Protein 8Q7D (pdb70)

Foldseek 3Di:
DDDDFLQDPAAFHADDDPVVLVVDDPVQQVQFPVSLVVVVPPDFAADQVPRHGDDRVLSVVQLVVLVVVLCVLDVAAARKDKDKDQFKQAQVCCVVQHKDADSHAQFNGWDFKAFDDPPHGPDGAGSVQWHHDGLRRIIGGDDPPPDRIDGRRMITITMHHADDADDPQDHDSRHDHPCSSVSSSLSSNLVVLVSRLCNPDPHPDQWDWDDDPHDIDIDGACDDPPDTRSNPVNVVSVVVNVVVSVVVPVVRDDDDDDD/DQPDDDPDDQAPPDQDDDVDLWFDFQADPVSPDRLVLVVLVVCLPPPLLVLVLVVLLVVVLQQPAQLVVPVLSFHKFKFFPDPPDDDDPVRVVVRVQVNVCQQCQFNDRDPVADGNSVVSSVQSSVCQRFQKWKKFWDADPVDNLHTGHIGTDDRSQKGFTADSSRHGDAPPQGIFGADPRDTPGTHHCQTMDIAGDAFDSPNHSVGGHDHLCSVLVVLSVVLVVLVCVQCCCPVPNDPDFWDKDFDDPDDDDPVVVVVVVVVCCVQQDDPVNPPDDDDDDTPDIDIGGDDDPDDDRPCLVVNLVSSLVSCVVQQHAVVSVPGDNPVRDDCVSVCVNNVVSQVSVQVRCVVRPCVSVNDRMGMHGDGGDPCPPVNVVVVVVVCLQVPDWPQVVCVVVVHHDDDVTPFRPDPVRVVVVVVVVVVVVVVVVVVVVVVVVVVVD

Radius of gyration: 50.81 Å; Cα contacts (8 Å, |Δi|>4): 955; chains: 2; bounding box: 80×65×215 Å

Structure (mmCIF, N/CA/C/O backbone):
data_8Q7D
#
_entry.id   8Q7D
#
_cell.length_a   1.00
_cell.length_b   1.00
_cell.length_c   1.00
_cell.angle_alpha   90.00
_cell.angle_beta   90.00
_cell.angle_gamma   90.00
#
_symmetry.space_group_name_H-M   'P 1'
#
loop_
_entity.id
_entity.type
_entity.pdbx_description
1 polymer 'Putative neck protein'
2 polymer 'Portal protein'
3 polymer 'DNA forward strand (120-MER)'
4 polymer 'DNA reverse strand (120-MER)'
5 non-polymer 'ZINC ION'
#
loop_
_atom_site.group_PDB
_atom_site.id
_atom_site.type_symbol
_atom_site.label_atom_id
_atom_site.label_alt_id
_atom_site.label_comp_id
_atom_site.label_asym_id
_atom_site.label_entity_id
_atom_site.label_seq_id
_atom_site.pdbx_PDB_ins_code
_atom_site.Cartn_x
_atom_site.Cartn_y
_atom_site.Cartn_z
_atom_site.occupancy
_atom_site.B_iso_or_equiv
_atom_site.auth_seq_id
_atom_site.auth_comp_id
_atom_site.auth_asym_id
_atom_site.auth_atom_id
_atom_site.pdbx_PDB_model_num
ATOM 1 N N . LEU A 1 17 ? 239.835 144.527 228.732 1.00 44.67 17 LEU d N 1
ATOM 2 C CA . LEU A 1 17 ? 239.306 144.811 230.096 1.00 44.67 17 LEU d CA 1
ATOM 3 C C . LEU A 1 17 ? 238.519 143.617 230.625 1.00 44.67 17 LEU d C 1
ATOM 4 O O . LEU A 1 17 ? 237.837 142.9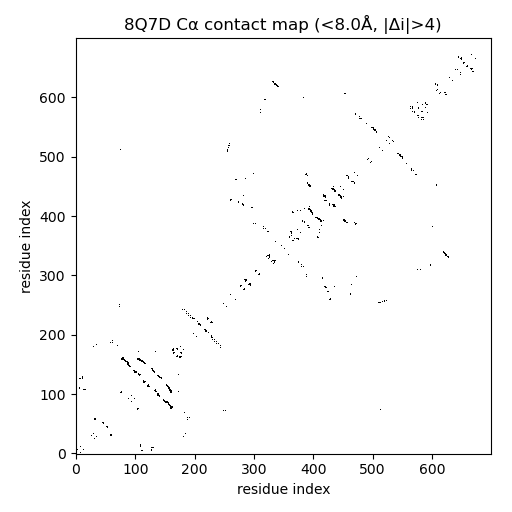29 229.866 1.00 44.67 17 LEU d O 1
ATOM 9 N N . ASN A 1 18 ? 238.621 143.378 231.931 1.00 50.28 18 ASN d N 1
ATOM 10 C CA . ASN A 1 18 ? 237.854 142.343 232.608 1.00 50.28 18 ASN d CA 1
ATOM 11 C C . ASN A 1 18 ? 237.180 142.940 233.833 1.00 50.28 18 ASN d C 1
ATOM 12 O O . ASN A 1 18 ? 237.793 143.713 234.576 1.00 50.28 18 ASN d O 1
ATOM 17 N N . TYR A 1 19 ? 235.917 142.578 234.037 1.00 41.61 19 TYR d N 1
ATOM 18 C CA . TYR A 1 19 ? 235.102 143.197 235.072 1.00 41.61 19 TYR d CA 1
ATOM 19 C C . TYR A 1 19 ? 233.895 142.312 235.341 1.00 41.61 19 TYR d C 1
ATOM 20 O O . TYR A 1 19 ? 233.543 141.449 234.532 1.00 41.61 19 TYR d O 1
ATOM 29 N N . GLU A 1 20 ? 233.265 142.538 236.491 1.00 40.89 20 GLU d N 1
ATOM 30 C CA . GLU A 1 20 ? 231.948 141.969 236.747 1.00 40.89 20 GLU d CA 1
ATOM 31 C C . GLU A 1 20 ? 230.951 142.583 235.772 1.00 40.89 20 GLU d C 1
ATOM 32 O O . GLU A 1 20 ? 230.812 143.810 235.716 1.00 40.89 20 GLU d O 1
ATOM 38 N N . TYR A 1 21 ? 230.251 141.726 235.018 1.00 37.51 21 TYR d N 1
ATOM 39 C CA . TYR A 1 21 ? 229.743 142.054 233.688 1.00 37.51 21 TYR d CA 1
ATOM 40 C C . TYR A 1 21 ? 229.150 143.454 233.557 1.00 37.51 21 TYR d C 1
ATOM 41 O O . TYR A 1 21 ? 229.652 144.247 232.751 1.00 37.51 21 TYR d O 1
ATOM 50 N N . PRO A 1 22 ? 228.100 143.815 234.304 1.00 33.47 22 PRO d N 1
ATOM 51 C CA . PRO A 1 22 ? 227.482 145.127 234.061 1.00 33.47 22 PRO d CA 1
ATOM 52 C C . PRO A 1 22 ? 228.398 146.286 234.393 1.00 33.47 22 PRO d C 1
ATOM 53 O O . PRO A 1 22 ? 228.181 147.392 233.883 1.00 33.47 22 PRO d O 1
ATOM 57 N N . TYR A 1 23 ? 229.412 146.068 235.223 1.00 32.28 23 TYR d N 1
ATOM 58 C CA . TYR A 1 23 ? 230.147 147.156 235.863 1.00 32.28 23 TYR d CA 1
ATOM 59 C C . TYR A 1 23 ? 231.424 147.473 235.088 1.00 32.28 23 TYR d C 1
ATOM 60 O O . TYR A 1 23 ? 232.536 147.388 235.608 1.00 32.28 23 TYR d O 1
ATOM 69 N N . HIS A 1 24 ? 231.251 147.824 233.820 1.00 33.41 24 HIS d N 1
ATOM 70 C CA . HIS A 1 24 ? 232.390 148.195 232.994 1.00 33.41 24 HIS d CA 1
ATOM 71 C C . HIS A 1 24 ? 233.120 149.374 233.642 1.00 33.41 24 HIS d C 1
ATOM 72 O O . HIS A 1 24 ? 232.485 150.392 233.951 1.00 33.41 24 HIS d O 1
ATOM 79 N N . PRO A 1 25 ? 234.438 149.285 233.862 1.00 34.07 25 PRO d N 1
ATOM 80 C CA . PRO A 1 25 ? 235.091 150.224 234.793 1.00 34.07 25 PRO d CA 1
ATOM 81 C C . PRO A 1 25 ? 235.155 151.666 234.313 1.00 34.07 25 PRO d C 1
ATOM 82 O O . PRO A 1 25 ? 235.420 152.551 235.136 1.00 34.07 25 PRO d O 1
ATOM 86 N N . SER A 1 26 ? 234.931 151.940 233.029 1.00 30.43 26 SER d N 1
ATOM 87 C CA . SER A 1 26 ? 234.813 153.314 232.550 1.00 30.43 26 SER d CA 1
ATOM 88 C C . SER A 1 26 ? 233.382 153.840 232.606 1.00 30.43 26 SER d C 1
ATOM 89 O O . SER A 1 26 ? 233.137 154.917 233.157 1.00 30.43 26 SER d O 1
ATOM 92 N N . GLY A 1 27 ? 232.434 153.098 232.043 1.00 26.31 27 GLY d N 1
ATOM 93 C CA . GLY A 1 27 ? 231.096 153.612 231.831 1.00 26.31 27 GLY d CA 1
ATOM 94 C C . GLY A 1 27 ? 230.126 153.363 232.968 1.00 26.31 27 GLY d C 1
ATOM 95 O O . GLY A 1 27 ? 229.167 154.121 233.136 1.00 26.31 27 GLY d O 1
ATOM 96 N N . ASN A 1 28 ? 230.353 152.313 233.754 1.00 28.32 28 ASN d N 1
ATOM 97 C CA . ASN A 1 28 ? 229.415 151.944 234.807 1.00 28.32 28 ASN d CA 1
ATOM 98 C C . ASN A 1 28 ? 230.144 151.299 235.982 1.00 28.32 28 ASN d C 1
ATOM 99 O O . ASN A 1 28 ? 229.788 150.190 236.392 1.00 28.32 28 ASN d O 1
ATOM 104 N N . PRO A 1 29 ? 231.160 151.950 236.549 1.00 27.86 29 PRO d N 1
ATOM 105 C CA . PRO A 1 29 ? 231.887 151.340 237.671 1.00 27.86 29 PRO d CA 1
ATOM 106 C C . PRO A 1 29 ? 230.968 150.971 238.827 1.00 27.86 29 PRO d C 1
ATOM 107 O O . PRO A 1 29 ? 230.002 151.673 239.132 1.00 27.86 29 PRO d O 1
ATOM 111 N N . LYS A 1 30 ? 231.280 149.843 239.462 1.00 30.95 30 LYS d N 1
ATOM 112 C CA . LYS A 1 30 ? 230.539 149.387 240.630 1.00 30.95 30 LYS d CA 1
ATOM 113 C C . LYS A 1 30 ? 230.857 150.252 241.841 1.00 30.95 30 LYS d C 1
ATOM 114 O O . LYS A 1 30 ? 232.025 150.419 242.204 1.00 30.95 30 LYS d O 1
ATOM 120 N N . HIS A 1 31 ? 229.815 150.803 242.471 1.00 26.17 31 HIS d N 1
ATOM 121 C CA . HIS A 1 31 ? 229.977 151.573 243.695 1.00 26.17 31 HIS d CA 1
ATOM 122 C C . HIS A 1 31 ? 229.405 150.898 244.934 1.00 26.17 31 HIS d C 1
ATOM 123 O O . HIS A 1 31 ? 229.854 151.208 246.041 1.00 26.17 31 HIS d O 1
ATOM 130 N N . ILE A 1 32 ? 228.439 149.990 244.786 1.00 29.56 32 ILE d N 1
ATOM 131 C CA . ILE A 1 32 ? 227.890 149.256 245.921 1.00 29.56 32 ILE d CA 1
ATOM 132 C C . ILE A 1 32 ? 227.525 147.849 245.473 1.00 29.56 32 ILE d C 1
ATOM 133 O O . ILE A 1 32 ? 227.181 147.619 244.311 1.00 29.56 32 ILE d O 1
ATOM 138 N N . ASP A 1 33 ? 227.599 146.902 246.407 1.00 33.35 33 ASP d N 1
ATOM 139 C CA . ASP A 1 33 ? 227.047 145.574 246.182 1.00 33.35 33 ASP d CA 1
ATOM 140 C C . ASP A 1 33 ? 225.561 145.562 246.519 1.00 33.35 33 ASP d C 1
ATOM 141 O O . ASP A 1 33 ? 225.124 146.181 247.492 1.00 33.35 33 ASP d O 1
ATOM 146 N N . VAL A 1 34 ? 224.786 144.840 245.712 1.00 33.84 34 VAL d N 1
ATOM 147 C CA . VAL A 1 34 ? 223.341 144.720 245.898 1.00 33.84 34 VAL d CA 1
ATOM 148 C C . VAL A 1 34 ? 222.956 143.965 247.170 1.00 33.84 34 VAL d C 1
ATOM 149 O O . VAL A 1 34 ? 221.767 143.853 247.487 1.00 33.84 34 VAL d O 1
ATOM 153 N N . SER A 1 35 ? 223.937 143.437 247.906 1.00 35.81 35 SER d N 1
ATOM 154 C CA . SER A 1 35 ? 223.697 143.001 249.280 1.00 35.81 35 SER d CA 1
ATOM 155 C C . SER A 1 35 ? 223.896 144.099 250.318 1.00 35.81 35 SER d C 1
ATOM 156 O O . SER A 1 35 ? 223.243 144.070 251.367 1.00 35.81 35 SER d O 1
ATOM 159 N N . GLU A 1 36 ? 224.779 145.062 250.056 1.00 35.04 36 GLU d N 1
ATOM 160 C CA . GLU A 1 36 ? 225.040 146.120 251.027 1.00 35.04 36 GLU d CA 1
ATOM 161 C C . GLU A 1 36 ? 223.870 147.089 251.153 1.00 35.04 36 GLU d C 1
ATOM 162 O O . GLU A 1 36 ? 223.695 147.715 252.208 1.00 35.04 36 GLU d O 1
ATOM 168 N N . ILE A 1 37 ? 223.079 147.248 250.089 1.00 32.71 37 ILE d N 1
ATOM 169 C CA . ILE A 1 37 ? 221.920 148.131 250.147 1.00 32.71 37 ILE d CA 1
ATOM 170 C C . ILE A 1 37 ? 220.902 147.676 251.183 1.00 32.71 37 ILE d C 1
ATOM 171 O O . ILE A 1 37 ? 220.092 148.487 251.645 1.00 32.71 37 ILE d O 1
ATOM 176 N N . ASP A 1 38 ? 220.916 146.396 251.565 1.00 37.08 38 ASP d N 1
ATOM 177 C CA . ASP A 1 38 ? 220.096 145.958 252.688 1.00 37.08 38 ASP d CA 1
ATOM 178 C C . ASP A 1 38 ? 220.782 146.221 254.023 1.00 37.08 38 ASP d C 1
ATOM 179 O O . ASP A 1 38 ? 220.105 146.408 255.039 1.00 37.08 38 ASP d O 1
ATOM 184 N N . ASN A 1 39 ? 222.116 146.239 254.033 1.00 35.44 39 ASN d N 1
ATOM 185 C CA . ASN A 1 39 ? 222.881 146.352 255.268 1.00 35.44 39 ASN d CA 1
ATOM 186 C C . ASN A 1 39 ? 223.049 147.791 255.738 1.00 35.44 39 ASN d C 1
ATOM 187 O O . ASN A 1 39 ? 223.322 148.010 256.923 1.00 35.44 39 ASN d O 1
ATOM 192 N N . LEU A 1 40 ? 222.899 148.768 254.848 1.00 31.05 40 LEU d N 1
ATOM 193 C CA . LEU A 1 40 ? 223.026 150.165 255.248 1.00 31.05 40 LEU d CA 1
ATOM 194 C C . LEU A 1 40 ? 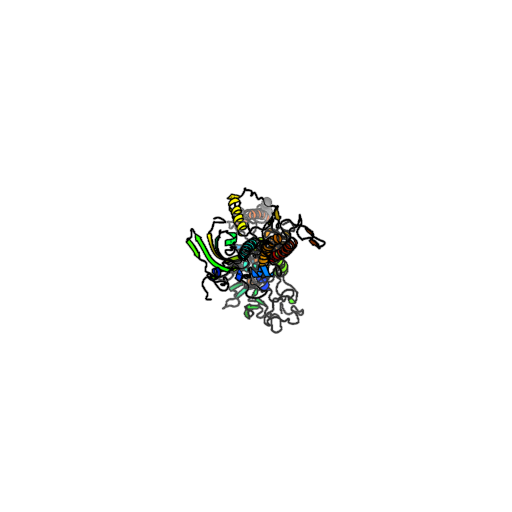221.832 150.634 256.074 1.00 31.05 40 LEU d C 1
ATOM 195 O O . LEU A 1 40 ? 220.687 150.245 255.825 1.00 31.05 40 LEU d O 1
ATOM 200 N N . THR A 1 41 ? 222.114 151.487 257.062 1.00 29.03 41 THR d N 1
ATOM 201 C CA . THR A 1 41 ? 221.121 151.970 258.013 1.00 29.03 41 THR d CA 1
ATOM 202 C C . THR A 1 41 ? 221.317 153.465 258.230 1.00 29.03 41 THR d C 1
ATOM 203 O O . THR A 1 41 ? 222.363 154.029 257.903 1.00 29.03 41 THR d O 1
ATOM 207 N N . LEU A 1 42 ? 220.281 154.105 258.781 1.00 26.86 42 LEU d N 1
ATOM 208 C CA . LEU A 1 42 ? 220.333 155.540 259.058 1.00 26.86 42 LEU d CA 1
ATOM 209 C C . LEU A 1 42 ? 221.531 155.926 259.919 1.00 26.86 42 LEU d C 1
ATOM 210 O O . LEU A 1 42 ? 222.158 156.967 259.691 1.00 26.86 42 LEU d O 1
ATOM 215 N N . ALA A 1 43 ? 221.864 155.105 260.916 1.00 27.80 43 ALA d N 1
ATOM 216 C CA . ALA A 1 43 ? 222.989 155.422 261.792 1.00 27.80 43 ALA d CA 1
ATOM 217 C C . ALA A 1 43 ? 224.315 155.447 261.042 1.00 27.80 43 ALA d C 1
ATOM 218 O O . ALA A 1 43 ? 225.252 156.131 261.466 1.00 27.80 43 ALA d O 1
ATOM 220 N N . ASP A 1 44 ? 224.415 154.720 259.930 1.00 28.67 44 ASP d N 1
ATOM 221 C CA . ASP A 1 44 ? 225.615 154.783 259.103 1.00 28.67 44 ASP d CA 1
ATOM 222 C C . ASP A 1 44 ? 225.795 156.139 258.434 1.00 28.67 44 ASP d C 1
ATOM 223 O O . ASP A 1 44 ? 226.925 156.499 258.092 1.00 28.67 44 ASP d O 1
ATOM 228 N N . TYR A 1 45 ? 224.716 156.894 258.240 1.00 25.98 45 TYR d N 1
ATOM 229 C CA . TYR A 1 45 ? 224.790 158.271 257.770 1.00 25.98 45 TYR d CA 1
ATOM 230 C C . TYR A 1 45 ? 224.877 159.296 258.896 1.00 25.98 45 TYR d C 1
ATOM 231 O O . TYR A 1 45 ? 224.812 160.499 258.623 1.00 25.98 45 TYR d O 1
ATOM 240 N N . GLY A 1 46 ? 225.015 158.860 260.147 1.00 27.56 46 GLY d N 1
ATOM 241 C CA . GLY A 1 46 ? 225.084 159.778 261.266 1.00 27.56 46 GLY d CA 1
ATOM 242 C C . GLY A 1 46 ? 223.757 160.283 261.786 1.00 27.56 46 GLY d C 1
ATOM 243 O O . GLY A 1 46 ? 223.750 161.089 262.724 1.00 27.56 46 GLY d O 1
ATOM 244 N N . TRP A 1 47 ? 222.639 159.844 261.217 1.00 25.32 47 TRP d N 1
ATOM 245 C CA . TRP A 1 47 ? 221.316 160.219 261.711 1.00 25.32 47 TRP d CA 1
ATOM 246 C C . TRP A 1 47 ? 220.953 159.315 262.880 1.00 25.32 47 TRP d C 1
ATOM 247 O O . TRP A 1 47 ? 220.467 158.198 262.694 1.00 25.32 47 TRP d O 1
ATOM 258 N N . SER A 1 48 ? 221.186 159.808 264.092 1.00 30.08 48 SER d N 1
ATOM 259 C CA . SER A 1 48 ? 221.016 159.047 265.318 1.00 30.08 48 SER d CA 1
ATOM 260 C C . SER A 1 48 ? 220.440 159.960 266.391 1.00 30.08 48 SER d C 1
ATOM 261 O O . SER A 1 48 ? 220.667 161.176 266.355 1.00 30.08 48 SER d O 1
ATOM 264 N N . PRO A 1 49 ? 219.677 159.411 267.346 1.00 30.98 49 PRO d N 1
ATOM 265 C CA . PRO A 1 49 ? 219.232 160.231 268.490 1.00 30.98 49 PRO d CA 1
ATOM 266 C C . PRO A 1 49 ? 220.341 161.009 269.181 1.00 30.98 49 PRO d C 1
ATOM 267 O O . PRO A 1 49 ? 220.132 162.166 269.561 1.00 30.98 49 PRO d O 1
ATOM 271 N N . ASP A 1 50 ? 221.506 160.392 269.382 1.00 31.81 50 ASP d N 1
ATOM 272 C CA . ASP A 1 50 ? 222.638 161.098 269.976 1.00 31.81 50 ASP d CA 1
ATOM 273 C C . ASP A 1 50 ? 223.037 162.328 269.166 1.00 31.81 50 ASP d C 1
ATOM 274 O O . ASP A 1 50 ? 223.379 163.368 269.736 1.00 31.81 50 ASP d O 1
ATOM 279 N N . ALA A 1 51 ? 223.002 162.229 267.838 1.00 30.19 51 ALA d N 1
ATOM 280 C CA . ALA A 1 51 ? 223.298 163.382 266.991 1.00 30.19 51 ALA d CA 1
ATOM 281 C C . ALA A 1 51 ? 222.311 164.530 267.193 1.00 30.19 51 ALA d C 1
ATOM 282 O O . ALA A 1 51 ? 222.716 165.696 267.252 1.00 30.19 51 ALA d O 1
ATOM 284 N N . VAL A 1 52 ? 221.016 164.230 267.295 1.00 30.88 52 VAL d N 1
ATOM 285 C CA . VAL A 1 52 ? 220.036 165.268 267.623 1.00 30.88 52 VAL d CA 1
ATOM 286 C C . VAL A 1 52 ? 220.303 165.855 269.006 1.00 30.88 52 VAL d C 1
ATOM 287 O O . VAL A 1 52 ? 220.417 167.076 269.168 1.00 30.88 52 VAL d O 1
ATOM 291 N N . LYS A 1 53 ? 220.389 164.997 270.025 1.00 32.20 53 LYS d N 1
ATOM 292 C CA . LYS A 1 53 ? 220.661 165.454 271.387 1.00 32.20 53 LYS d CA 1
ATOM 293 C C . LYS A 1 53 ? 221.895 166.348 271.471 1.00 32.20 53 LYS d C 1
ATOM 294 O O . LYS A 1 53 ? 221.914 167.316 272.240 1.00 32.20 53 LYS d O 1
ATOM 300 N N . ALA A 1 54 ? 222.938 166.038 270.699 1.00 30.91 54 ALA d N 1
ATOM 301 C CA . ALA A 1 54 ? 224.124 166.890 270.678 1.00 30.91 54 ALA d CA 1
ATOM 302 C C . ALA A 1 54 ? 223.775 168.333 270.328 1.00 30.91 54 ALA d C 1
ATOM 303 O O . ALA A 1 54 ? 224.320 169.268 270.923 1.00 30.91 54 ALA d O 1
ATOM 305 N N . TYR A 1 55 ? 222.870 168.539 269.370 1.00 30.26 55 TYR d N 1
ATOM 306 C CA . TYR A 1 55 ? 222.460 169.897 269.030 1.00 30.26 55 TYR d CA 1
ATOM 307 C C . TYR A 1 55 ? 221.549 170.527 270.078 1.00 30.26 55 TYR d C 1
ATOM 308 O O . TYR A 1 55 ? 221.313 171.738 270.010 1.00 30.26 55 TYR d O 1
ATOM 317 N N . MET A 1 56 ? 221.039 169.752 271.032 1.00 34.25 56 MET d N 1
ATOM 318 C CA . MET A 1 56 ? 220.348 170.274 272.208 1.00 34.25 56 MET d CA 1
ATOM 319 C C . MET A 1 56 ? 221.146 170.011 273.482 1.00 34.25 56 MET d C 1
ATOM 320 O O . MET A 1 56 ? 220.587 169.654 274.520 1.00 34.25 56 MET d O 1
ATOM 325 N N . PHE A 1 57 ? 222.467 170.170 273.403 1.00 37.62 57 PHE d N 1
ATOM 326 C CA . PHE A 1 57 ? 223.320 170.068 274.580 1.00 37.62 57 PHE d CA 1
ATOM 327 C C . PHE A 1 57 ? 222.804 170.959 275.703 1.00 37.62 57 PHE d C 1
ATOM 328 O O . PHE A 1 57 ? 222.435 172.115 275.483 1.00 37.62 57 PHE d O 1
ATOM 336 N N . GLY A 1 58 ? 222.781 170.406 276.914 1.00 40.73 58 GLY d N 1
ATOM 337 C CA . GLY A 1 58 ? 222.299 171.116 278.080 1.00 40.73 58 GLY d CA 1
ATOM 338 C C . GLY A 1 58 ? 220.795 171.186 278.220 1.00 40.73 58 GLY d C 1
ATOM 339 O O . GLY A 1 58 ? 220.309 171.846 279.147 1.00 40.73 58 GLY d O 1
ATOM 340 N N . ILE A 1 59 ? 220.043 170.533 277.337 1.00 38.18 59 ILE d N 1
ATOM 341 C CA . ILE A 1 59 ? 218.599 170.390 277.464 1.00 38.18 59 ILE d CA 1
ATOM 342 C C . ILE A 1 59 ? 218.291 168.913 277.659 1.00 38.18 59 ILE d C 1
ATOM 343 O O . ILE A 1 59 ? 218.992 168.040 277.136 1.00 38.18 59 ILE d O 1
ATOM 348 N N . VAL A 1 60 ? 217.239 168.633 278.425 1.00 41.23 60 VAL d N 1
ATOM 349 C CA . VAL A 1 60 ? 216.657 167.298 278.493 1.00 41.23 60 VAL d CA 1
ATOM 350 C C . VAL A 1 60 ? 215.141 167.412 278.412 1.00 41.23 60 VAL d C 1
ATOM 351 O O . VAL A 1 60 ? 214.537 168.298 279.027 1.00 41.23 60 VAL d O 1
ATOM 355 N N . VAL A 1 61 ? 214.532 166.510 277.647 1.00 39.84 61 VAL d N 1
ATOM 356 C CA . VAL A 1 61 ? 213.095 166.502 277.397 1.00 39.84 61 VAL d CA 1
ATOM 357 C C . VAL A 1 61 ? 212.478 165.388 278.231 1.00 39.84 61 VAL d C 1
ATOM 358 O O . VAL A 1 61 ? 212.840 164.215 278.076 1.00 39.84 61 VAL d O 1
ATOM 362 N N . GLN A 1 62 ? 211.547 165.745 279.113 1.00 43.96 62 GLN d N 1
ATOM 363 C CA . GLN A 1 62 ? 211.009 164.795 280.074 1.00 43.96 62 GLN d CA 1
ATOM 364 C C . GLN A 1 62 ? 209.576 165.176 280.413 1.00 43.96 62 GLN d C 1
ATOM 365 O O . GLN A 1 62 ? 209.202 166.351 280.379 1.00 43.96 62 GLN d O 1
ATOM 371 N N . ASN A 1 63 ? 208.785 164.165 280.741 1.00 46.27 63 ASN d N 1
ATOM 372 C CA . ASN A 1 63 ? 207.371 164.357 281.040 1.00 46.27 63 ASN d CA 1
ATOM 373 C C . ASN A 1 63 ? 207.226 165.131 282.346 1.00 46.27 63 ASN d C 1
ATOM 374 O O . ASN A 1 63 ? 207.733 164.670 283.378 1.00 46.27 63 ASN d O 1
ATOM 379 N N . PRO A 1 64 ? 206.567 166.297 282.364 1.00 45.87 64 PRO d N 1
ATOM 380 C CA . PRO A 1 64 ? 206.636 167.134 283.571 1.00 45.87 64 PRO d CA 1
ATOM 381 C C . PRO A 1 64 ? 206.049 166.476 284.806 1.00 45.87 64 PRO d C 1
ATOM 382 O O . PRO A 1 64 ? 206.549 166.715 285.912 1.00 45.87 64 PRO d O 1
ATOM 386 N N . ASP A 1 65 ? 205.005 165.659 284.661 1.00 49.25 65 ASP d N 1
ATOM 387 C CA . ASP A 1 65 ? 204.445 164.967 285.815 1.00 49.25 65 ASP d CA 1
ATOM 388 C C . ASP A 1 65 ? 205.125 163.628 286.074 1.00 49.25 65 ASP d C 1
ATOM 389 O O . ASP A 1 65 ? 205.314 163.249 287.235 1.00 49.25 65 ASP d O 1
ATOM 394 N N . THR A 1 66 ? 205.500 162.903 285.020 1.00 49.48 66 THR d N 1
ATOM 395 C CA . THR A 1 66 ? 206.009 161.547 285.179 1.00 49.48 66 THR d CA 1
ATOM 396 C C . THR A 1 66 ? 207.524 161.496 285.329 1.00 49.48 66 THR d C 1
ATOM 397 O O . THR A 1 66 ? 208.046 160.509 285.859 1.00 49.48 66 THR d O 1
ATOM 401 N N . GLY A 1 67 ? 208.238 162.533 284.885 1.00 48.35 67 GLY d N 1
ATOM 402 C CA . GLY A 1 67 ? 209.680 162.589 285.002 1.00 48.35 67 GLY d CA 1
ATOM 403 C C . GLY A 1 67 ? 210.454 161.748 284.008 1.00 48.35 67 GLY d C 1
ATOM 404 O O . GLY A 1 67 ? 211.662 161.963 283.851 1.00 48.35 67 GLY d O 1
ATOM 405 N N . GLN A 1 68 ? 209.810 160.803 283.330 1.00 48.29 68 GLN d N 1
ATOM 406 C CA . GLN A 1 68 ? 210.523 159.947 282.391 1.00 48.29 68 GLN d CA 1
ATOM 407 C C . GLN A 1 68 ? 210.971 160.741 281.161 1.00 48.29 68 GLN d C 1
ATOM 408 O O . GLN A 1 68 ? 210.206 161.555 280.636 1.00 48.29 68 GLN d O 1
ATOM 414 N N . PRO A 1 69 ? 212.198 160.531 280.680 1.00 43.93 69 PRO d N 1
ATOM 415 C CA . PRO A 1 69 ? 212.635 161.202 279.452 1.00 43.93 69 PRO d CA 1
ATOM 416 C C . PRO A 1 69 ? 211.969 160.626 278.209 1.00 43.93 69 PRO d C 1
ATOM 417 O O . PRO A 1 69 ? 211.532 159.474 278.175 1.00 43.93 69 PRO d O 1
ATOM 421 N N . MET A 1 70 ? 211.899 161.461 277.173 1.00 37.60 70 MET d N 1
ATOM 422 C CA . MET A 1 70 ? 211.361 161.033 275.886 1.00 37.60 70 MET d CA 1
ATOM 423 C C . MET A 1 70 ? 212.260 159.971 275.259 1.00 37.60 70 MET d C 1
ATOM 424 O O . MET A 1 70 ? 213.483 160.128 275.205 1.00 37.60 70 MET d O 1
ATOM 429 N N . GLY A 1 71 ? 211.644 158.884 274.783 1.00 36.65 71 GLY d N 1
ATOM 430 C CA . GLY A 1 71 ? 212.400 157.765 274.261 1.00 36.65 71 GLY d CA 1
ATOM 431 C C . GLY A 1 71 ? 212.913 157.962 272.841 1.00 36.65 71 GLY d C 1
ATOM 432 O O . GLY A 1 71 ? 212.408 158.764 272.057 1.00 36.65 71 GLY d O 1
ATOM 433 N N . ASP A 1 72 ? 213.958 157.188 272.532 1.00 34.27 72 ASP d N 1
ATOM 434 C CA . ASP A 1 72 ? 214.610 157.207 271.225 1.00 34.27 72 ASP d CA 1
ATOM 435 C C . ASP A 1 72 ? 213.688 156.801 270.080 1.00 34.27 72 ASP d C 1
ATOM 436 O O . ASP A 1 72 ? 213.979 157.125 268.923 1.00 34.27 72 ASP d O 1
ATOM 441 N N . GLU A 1 73 ? 212.609 156.072 270.367 1.00 33.55 73 GLU d N 1
ATOM 442 C CA . GLU A 1 73 ? 211.626 155.734 269.339 1.00 33.55 73 GLU d CA 1
ATOM 443 C C . GLU A 1 73 ? 211.129 156.971 268.601 1.00 33.55 73 GLU d C 1
ATOM 444 O O . GLU A 1 73 ? 211.096 157.002 267.365 1.00 33.55 73 GLU d O 1
ATOM 450 N N . PHE A 1 74 ? 210.720 157.995 269.347 1.00 31.11 74 PHE d N 1
ATOM 451 C CA . PHE A 1 74 ? 210.252 159.230 268.727 1.00 31.11 74 PHE d CA 1
ATOM 452 C C . PHE A 1 74 ? 211.350 159.910 267.917 1.00 31.11 74 PHE d C 1
ATOM 453 O O . PHE A 1 74 ? 211.092 160.435 266.829 1.00 31.11 74 PHE d O 1
ATOM 461 N N . TYR A 1 75 ? 212.577 159.922 268.435 1.00 32.48 75 TYR d N 1
ATOM 462 C CA . TYR A 1 75 ? 213.711 160.429 267.667 1.00 32.48 75 TYR d CA 1
ATOM 463 C C . TYR A 1 75 ? 213.865 159.729 266.318 1.00 32.48 75 TYR d C 1
ATOM 464 O O . TYR A 1 75 ? 213.979 160.391 265.282 1.00 32.48 75 TYR d O 1
ATOM 473 N N . ASN A 1 76 ? 213.905 158.395 266.306 1.00 30.69 76 ASN d N 1
ATOM 474 C CA . ASN A 1 76 ? 214.055 157.675 265.039 1.00 30.69 76 ASN d CA 1
ATOM 475 C C . ASN A 1 76 ? 212.865 157.880 264.102 1.00 30.69 76 ASN d C 1
ATOM 476 O O . ASN A 1 76 ? 213.042 158.010 262.883 1.00 30.69 76 ASN d O 1
ATOM 481 N N . HIS A 1 77 ? 211.649 157.909 264.646 1.00 28.48 77 HIS d N 1
ATOM 482 C CA . HIS A 1 77 ? 210.459 158.251 263.868 1.00 28.48 77 HIS d CA 1
ATOM 483 C C . HIS A 1 77 ? 210.621 159.596 263.158 1.00 28.48 77 HIS d C 1
ATOM 484 O O . HIS A 1 77 ? 210.504 159.704 261.924 1.00 28.48 77 HIS d O 1
ATOM 491 N N . ILE A 1 78 ? 210.907 160.631 263.944 1.00 28.77 78 ILE d N 1
ATOM 492 C CA . ILE A 1 78 ? 211.117 161.974 263.418 1.00 28.77 78 ILE d CA 1
ATOM 493 C C . ILE A 1 78 ? 212.223 161.980 262.369 1.00 28.77 78 ILE d C 1
ATOM 494 O O . ILE A 1 78 ? 212.113 162.654 261.344 1.00 28.77 78 ILE d O 1
ATOM 499 N N . LEU A 1 79 ? 213.330 161.288 262.637 1.00 27.83 79 LEU d N 1
ATOM 500 C CA . LEU A 1 79 ? 214.428 161.248 261.673 1.00 27.83 79 LEU d CA 1
ATOM 501 C C . LEU A 1 79 ? 214.013 160.616 260.346 1.00 27.83 79 LEU d C 1
ATOM 502 O O . LEU A 1 79 ? 214.379 161.117 259.277 1.00 27.83 79 LEU d O 1
ATOM 507 N N . GLU A 1 80 ? 213.267 159.512 260.384 1.00 27.00 80 GLU d N 1
ATOM 508 C CA . GLU A 1 80 ? 212.807 158.904 259.136 1.00 27.00 80 GLU d CA 1
ATOM 509 C C . GLU A 1 80 ? 211.907 159.848 258.342 1.00 27.00 80 GLU d C 1
ATOM 510 O O . GLU A 1 80 ? 212.037 159.966 257.112 1.00 27.00 80 GLU d O 1
ATOM 516 N N . ARG A 1 81 ? 211.042 160.592 259.030 1.00 26.46 81 ARG d N 1
ATOM 517 C CA . ARG A 1 81 ? 210.213 161.550 258.300 1.00 26.46 81 ARG d CA 1
ATOM 518 C C . ARG A 1 81 ? 211.008 162.765 257.832 1.00 26.46 81 ARG d C 1
ATOM 519 O O . ARG A 1 81 ? 210.686 163.346 256.791 1.00 26.46 81 ARG d O 1
ATOM 527 N N . ALA A 1 82 ? 212.024 163.178 258.585 1.00 25.55 82 ALA d N 1
ATOM 528 C CA . ALA A 1 82 ? 212.919 164.235 258.126 1.00 25.55 82 ALA d CA 1
ATOM 529 C C . ALA A 1 82 ? 213.676 163.835 256.864 1.00 25.55 82 ALA d C 1
ATOM 530 O O . ALA A 1 82 ? 213.869 164.658 255.962 1.00 25.55 82 ALA d O 1
ATOM 532 N N . VAL A 1 83 ? 214.084 162.569 256.764 1.00 25.03 83 VAL d N 1
ATOM 533 C CA . VAL A 1 83 ? 214.664 162.065 255.518 1.00 25.03 83 VAL d CA 1
ATOM 534 C C . VAL A 1 83 ? 213.652 162.088 254.376 1.00 25.03 83 VAL d C 1
ATOM 535 O O . VAL A 1 83 ? 213.989 162.456 253.244 1.00 25.03 83 VAL d O 1
ATOM 539 N N . GLY A 1 84 ? 212.412 161.672 254.633 1.00 24.51 84 GLY d N 1
ATOM 540 C CA . GLY A 1 84 ? 211.396 161.772 253.588 1.00 24.51 84 GLY d CA 1
ATOM 541 C C . GLY A 1 84 ? 211.167 163.197 253.104 1.00 24.51 84 GLY d C 1
ATOM 542 O O . GLY A 1 84 ? 211.115 163.469 251.892 1.00 24.51 84 GLY d O 1
ATOM 543 N N . LYS A 1 85 ? 211.039 164.131 254.048 1.00 25.96 85 LYS d N 1
ATOM 544 C CA . LYS A 1 85 ? 210.923 165.541 253.695 1.00 25.96 85 LYS d CA 1
ATOM 545 C C . LYS A 1 85 ? 212.127 166.032 252.906 1.00 25.96 85 LYS d C 1
ATOM 546 O O . LYS A 1 85 ? 211.973 166.823 251.977 1.00 25.96 85 LYS d O 1
ATOM 552 N N . ALA A 1 86 ? 213.337 165.635 253.298 1.00 24.03 86 ALA d N 1
ATOM 553 C CA . ALA A 1 86 ? 214.526 166.037 252.552 1.00 24.03 86 ALA d CA 1
ATOM 554 C C . ALA A 1 86 ? 214.535 165.488 251.127 1.00 24.03 86 ALA d C 1
ATOM 555 O O . ALA A 1 86 ? 214.924 166.190 250.186 1.00 24.03 86 ALA d O 1
ATOM 557 N N . GLU A 1 87 ? 214.111 164.234 250.947 1.00 24.02 87 GLU d N 1
ATOM 558 C CA . GLU A 1 87 ? 214.045 163.639 249.612 1.00 24.02 87 GLU d CA 1
ATOM 559 C C . GLU A 1 87 ? 213.009 164.270 248.690 1.00 24.02 87 GLU d C 1
ATOM 560 O O . GLU A 1 87 ? 213.193 164.245 247.470 1.00 24.02 87 GLU d O 1
ATOM 566 N N . ARG A 1 88 ? 211.894 164.774 249.215 1.00 24.95 88 ARG d N 1
ATOM 567 C CA . ARG A 1 88 ? 211.051 165.663 248.398 1.00 24.95 88 ARG d CA 1
ATOM 568 C C . ARG A 1 88 ? 211.509 167.122 248.318 1.00 24.95 88 ARG d C 1
ATOM 569 O O . ARG A 1 88 ? 211.251 167.773 247.300 1.00 24.95 88 ARG d O 1
ATOM 577 N N . ALA A 1 89 ? 212.169 167.667 249.336 1.00 24.94 89 ALA d N 1
ATOM 578 C CA . ALA A 1 89 ? 212.619 169.055 249.256 1.00 24.94 89 ALA d CA 1
ATOM 579 C C . ALA A 1 89 ? 213.657 169.235 248.157 1.00 24.94 89 ALA d C 1
ATOM 580 O O . ALA A 1 89 ? 213.632 170.236 247.432 1.00 24.94 89 ALA d O 1
ATOM 582 N N . LEU A 1 90 ? 214.575 168.287 248.022 1.00 25.23 90 LEU d N 1
ATOM 583 C CA . LEU A 1 90 ? 215.465 168.205 246.875 1.00 25.23 90 LEU d CA 1
ATOM 584 C C . LEU A 1 90 ? 215.066 166.963 246.094 1.00 25.23 90 LEU d C 1
ATOM 585 O O . LEU A 1 90 ? 214.835 165.905 246.681 1.00 25.23 90 LEU d O 1
ATOM 590 N N . ASP A 1 91 ? 214.994 167.082 244.770 1.00 24.09 91 ASP d N 1
ATOM 591 C CA . ASP A 1 91 ? 214.466 166.001 243.936 1.00 24.09 91 ASP d CA 1
ATOM 592 C C . ASP A 1 91 ? 215.507 164.891 243.771 1.00 24.09 91 ASP d C 1
ATOM 593 O O . ASP A 1 91 ? 216.088 164.682 242.704 1.00 24.09 91 ASP d O 1
ATOM 598 N N . ILE A 1 92 ? 215.735 164.162 244.868 1.00 23.15 92 ILE d N 1
ATOM 599 C CA . ILE A 1 92 ? 216.897 163.292 245.003 1.00 23.15 92 ILE d CA 1
ATOM 600 C C . ILE A 1 92 ? 216.475 161.985 245.663 1.00 23.15 92 ILE d C 1
ATOM 601 O O . ILE A 1 92 ? 215.402 161.878 246.260 1.00 23.15 92 ILE d O 1
ATOM 606 N N . SER A 1 93 ? 217.341 160.981 245.536 1.00 23.41 93 SER d N 1
ATOM 607 C CA . SER A 1 93 ? 217.256 159.728 246.279 1.00 23.41 93 SER d CA 1
ATOM 608 C C . SER A 1 93 ? 218.432 159.651 247.245 1.00 23.41 93 SER d C 1
ATOM 609 O O . SER A 1 93 ? 219.589 159.731 246.820 1.00 23.41 93 SER d O 1
ATOM 612 N N . ILE A 1 94 ? 218.138 159.495 248.535 1.00 24.54 94 ILE d N 1
ATOM 613 C CA . ILE A 1 94 ? 219.170 159.554 249.566 1.00 24.54 94 ILE d CA 1
ATOM 614 C C . ILE A 1 94 ? 219.614 158.144 249.938 1.00 24.54 94 ILE d C 1
ATOM 615 O O . ILE A 1 94 ? 220.760 157.759 249.681 1.00 24.54 94 ILE d O 1
ATOM 620 N N . LEU A 1 95 ? 218.720 157.363 250.540 1.00 26.39 95 LEU d N 1
ATOM 621 C CA . LEU A 1 95 ? 219.089 156.005 250.924 1.00 26.39 95 LEU d CA 1
ATOM 622 C C . LEU A 1 95 ? 219.095 155.080 249.703 1.00 26.39 95 LEU d C 1
ATOM 623 O O . LEU A 1 95 ? 218.176 155.138 248.882 1.00 26.39 95 LEU d O 1
ATOM 628 N N . PRO A 1 96 ? 220.119 154.236 249.549 1.00 26.57 96 PRO d N 1
ATOM 629 C CA . PRO A 1 96 ? 220.154 153.308 248.411 1.00 26.57 96 PRO d CA 1
ATOM 630 C C . PRO A 1 96 ? 218.883 152.480 248.279 1.00 26.57 96 PRO d C 1
ATOM 631 O O . PRO A 1 96 ? 218.371 151.930 249.255 1.00 26.57 96 PRO d O 1
ATOM 635 N N . ASP A 1 97 ? 218.376 152.392 247.050 1.00 25.20 97 ASP d N 1
ATOM 636 C CA . ASP A 1 97 ? 217.257 151.518 246.734 1.00 25.20 97 ASP d CA 1
ATOM 637 C C . ASP A 1 97 ? 217.371 151.076 245.282 1.00 25.20 97 ASP d C 1
ATOM 638 O O . ASP A 1 97 ? 217.936 151.784 244.445 1.00 25.20 97 ASP d O 1
ATOM 643 N N . THR A 1 98 ? 216.829 149.896 244.995 1.00 24.85 98 THR d N 1
ATOM 644 C CA . THR A 1 98 ? 216.787 149.377 243.633 1.00 24.85 98 THR d CA 1
ATOM 645 C C . THR A 1 98 ? 215.564 149.930 242.909 1.00 24.85 98 THR d C 1
ATOM 646 O O . THR A 1 98 ? 214.429 149.736 243.356 1.00 24.85 98 THR d O 1
ATOM 650 N N . GLN A 1 99 ? 215.800 150.609 241.790 1.00 23.37 99 GLN d N 1
ATOM 651 C CA . GLN A 1 99 ? 214.753 151.211 240.976 1.00 23.37 99 GLN d CA 1
ATOM 652 C C . GLN A 1 99 ? 214.587 150.407 239.693 1.00 23.37 99 GLN d C 1
ATOM 653 O O . GLN A 1 99 ? 215.574 150.097 239.018 1.00 23.37 99 GLN d O 1
ATOM 659 N N . HIS A 1 100 ? 213.342 150.075 239.364 1.00 23.69 100 HIS d N 1
ATOM 660 C CA . HIS A 1 100 ? 212.986 149.435 238.103 1.00 23.69 100 HIS d CA 1
ATOM 661 C C . HIS A 1 100 ? 212.021 150.341 237.350 1.00 23.69 100 HIS d C 1
ATOM 662 O O . HIS A 1 100 ? 210.905 150.589 237.818 1.00 23.69 100 HIS d O 1
ATOM 669 N N . GLU A 1 101 ? 212.451 150.821 236.183 1.00 21.91 101 GLU d N 1
ATOM 670 C CA . GLU A 1 101 ? 211.675 151.737 235.355 1.00 21.91 101 GLU d CA 1
ATOM 671 C C . GLU A 1 101 ? 211.383 151.124 233.992 1.00 21.91 101 GLU d C 1
ATOM 672 O O . GLU A 1 101 ? 212.244 150.471 233.395 1.00 21.91 101 GLU d O 1
ATOM 678 N N . MET A 1 102 ? 210.161 151.339 233.513 1.00 23.26 102 MET d N 1
ATOM 679 C CA . MET A 1 102 ? 209.784 151.130 232.120 1.00 23.26 102 MET d CA 1
ATOM 680 C C . MET A 1 102 ? 209.604 152.505 231.487 1.00 23.26 102 MET d C 1
ATOM 681 O O . MET A 1 102 ? 208.714 153.260 231.891 1.00 23.26 102 MET d O 1
ATOM 686 N N . ARG A 1 103 ? 210.431 152.822 230.491 1.00 22.44 103 ARG d N 1
ATOM 687 C CA . ARG A 1 103 ? 210.520 154.171 229.946 1.00 22.44 103 ARG d CA 1
ATOM 688 C C . ARG A 1 103 ? 210.062 154.242 228.495 1.00 22.44 103 ARG d C 1
ATOM 689 O O . ARG A 1 103 ? 210.271 153.311 227.712 1.00 22.44 103 ARG d O 1
ATOM 697 N N . ASP A 1 104 ? 209.427 155.366 228.164 1.00 21.77 104 ASP d N 1
ATOM 698 C CA . ASP A 1 104 ? 208.890 155.613 226.831 1.00 21.77 104 ASP d CA 1
ATOM 699 C C . ASP A 1 104 ? 209.995 155.854 225.809 1.00 21.77 104 ASP d C 1
ATOM 700 O O . ASP A 1 104 ? 211.011 156.489 226.102 1.00 21.77 104 ASP d O 1
ATOM 705 N N . TYR A 1 105 ? 209.785 155.335 224.603 1.00 20.23 105 TYR d N 1
ATOM 706 C CA . TYR A 1 105 ? 210.554 155.766 223.442 1.00 20.23 105 TYR d CA 1
ATOM 707 C C . TYR A 1 105 ? 210.103 157.147 222.982 1.00 20.23 105 TYR d C 1
ATOM 708 O O . TYR A 1 105 ? 208.912 157.384 222.762 1.00 20.23 105 TYR d O 1
ATOM 717 N N . HIS A 1 106 ? 211.064 158.058 222.836 1.00 19.12 106 HIS d N 1
ATOM 718 C CA . HIS A 1 106 ? 210.879 159.321 222.131 1.00 19.12 106 HIS d CA 1
ATOM 719 C C . HIS A 1 106 ? 211.974 159.481 221.089 1.00 19.12 106 HIS d C 1
ATOM 720 O O . HIS A 1 106 ? 213.155 159.275 221.387 1.00 19.12 106 HIS d O 1
ATOM 727 N N . GLU A 1 107 ? 211.575 159.836 219.865 1.00 19.44 107 GLU d N 1
ATOM 728 C CA . GLU A 1 107 ? 212.486 159.763 218.726 1.00 19.44 107 GLU d CA 1
ATOM 729 C C . GLU A 1 107 ? 213.673 160.706 218.885 1.00 19.44 107 GLU d C 1
ATOM 730 O O . GLU A 1 107 ? 214.810 160.333 218.582 1.00 19.44 107 GLU d O 1
ATOM 736 N N . THR A 1 108 ? 213.429 161.936 219.342 1.00 19.50 108 THR d N 1
ATOM 737 C CA . THR A 1 108 ? 214.511 162.908 219.492 1.00 19.50 108 THR d CA 1
ATOM 738 C C . THR A 1 108 ? 215.588 162.403 220.449 1.00 19.50 108 THR d C 1
ATOM 739 O O . THR A 1 108 ? 216.783 162.388 220.118 1.00 19.50 108 THR d O 1
ATOM 743 N N . GLU A 1 109 ? 215.176 161.913 221.617 1.00 19.75 109 GLU d N 1
ATOM 744 C CA . GLU A 1 109 ? 216.150 161.487 222.612 1.00 19.75 109 GLU d CA 1
ATOM 745 C C . GLU A 1 109 ? 216.699 160.102 222.314 1.00 19.75 109 GLU d C 1
ATOM 746 O O . GLU A 1 109 ? 217.848 159.814 222.663 1.00 19.75 109 GLU d O 1
ATOM 752 N N . PHE A 1 110 ? 215.914 159.235 221.675 1.00 19.30 110 PHE d N 1
ATOM 753 C CA . PHE A 1 110 ? 216.465 157.956 221.249 1.00 19.30 110 PHE d CA 1
ATOM 754 C C . PHE A 1 110 ? 217.541 158.160 220.189 1.00 19.30 110 PHE d C 1
ATOM 755 O O . PHE A 1 110 ? 218.564 157.467 220.190 1.00 19.30 110 PHE d O 1
ATOM 763 N N . ASN A 1 111 ? 217.320 159.107 219.274 1.00 18.67 111 ASN d N 1
ATOM 764 C CA . ASN A 1 111 ? 218.352 159.506 218.323 1.00 18.67 111 ASN d CA 1
ATOM 765 C C . ASN A 1 111 ? 219.536 160.184 219.001 1.00 18.67 111 ASN d C 1
ATOM 766 O O . ASN A 1 111 ? 220.648 160.156 218.464 1.00 18.67 111 ASN d O 1
ATOM 771 N N . SER A 1 112 ? 219.329 160.799 220.166 1.00 19.60 112 SER d N 1
ATOM 772 C CA . SER A 1 112 ? 220.417 161.494 220.860 1.00 19.60 112 SER d CA 1
ATOM 773 C C . SER A 1 112 ? 221.238 160.540 221.736 1.00 19.60 112 SER d C 1
ATOM 774 O O . SER A 1 112 ? 221.377 160.717 222.944 1.00 19.60 112 SER d O 1
ATOM 777 N N . TYR A 1 113 ? 221.790 159.510 221.092 1.00 19.91 113 TYR d N 1
ATOM 778 C CA . TYR A 1 113 ? 222.543 158.452 221.775 1.00 19.91 113 TYR d CA 1
ATOM 779 C C . TYR A 1 113 ? 221.712 157.701 222.813 1.00 19.91 113 TYR d C 1
ATOM 780 O O . TYR A 1 113 ? 222.216 157.317 223.870 1.00 19.91 113 TYR d O 1
ATOM 789 N N . MET A 1 114 ? 220.434 157.482 222.515 1.00 21.01 114 MET d N 1
ATOM 790 C CA . MET A 1 114 ? 219.542 156.741 223.408 1.00 21.01 114 MET d CA 1
ATOM 791 C C . MET A 1 114 ? 219.484 157.406 224.789 1.00 21.01 114 MET d C 1
ATOM 792 O O . MET A 1 114 ? 219.564 156.756 225.830 1.00 21.01 114 MET d O 1
ATOM 797 N N . PHE A 1 115 ? 219.364 158.731 224.796 1.00 18.54 115 PHE d N 1
ATOM 798 C CA . PHE A 1 115 ? 219.357 159.485 226.044 1.00 18.54 115 PHE d CA 1
ATOM 799 C C . PHE A 1 115 ? 218.122 159.141 226.871 1.00 18.54 115 PHE d C 1
ATOM 800 O O . PHE A 1 115 ? 216.997 159.171 226.363 1.00 18.54 115 PHE d O 1
ATOM 808 N N . VAL A 1 116 ? 218.328 158.813 228.146 1.00 19.62 116 VAL d N 1
ATOM 809 C CA . VAL A 1 116 ? 217.240 158.702 229.114 1.00 19.62 116 VAL d CA 1
ATOM 810 C C . VAL A 1 116 ? 217.664 159.376 230.412 1.00 19.62 116 VAL d C 1
ATOM 811 O O . VAL A 1 116 ? 218.797 159.201 230.873 1.00 19.62 116 VAL d O 1
ATOM 815 N N . HIS A 1 117 ? 216.754 160.154 230.998 1.00 20.45 117 HIS d N 1
ATOM 816 C CA . HIS A 1 117 ? 216.925 160.706 232.338 1.00 20.45 117 HIS d CA 1
ATOM 817 C C . HIS A 1 117 ? 216.184 159.825 233.337 1.00 20.45 117 HIS d C 1
ATOM 818 O O . HIS A 1 117 ? 214.972 159.622 233.212 1.00 20.45 117 HIS d O 1
ATOM 825 N N . ALA A 1 118 ? 216.910 159.309 234.324 1.00 20.13 118 ALA d N 1
ATOM 826 C CA . ALA A 1 118 ? 216.298 158.516 235.380 1.00 20.13 118 ALA d CA 1
ATOM 827 C C . ALA A 1 118 ? 215.380 159.366 236.253 1.00 20.13 118 ALA d C 1
ATOM 828 O O . ALA A 1 118 ? 215.599 160.566 236.441 1.00 20.13 118 ALA d O 1
ATOM 830 N N . TYR A 1 119 ? 214.339 158.727 236.795 1.00 21.22 119 TYR d N 1
ATOM 831 C CA . TYR A 1 119 ? 213.443 159.421 237.715 1.00 21.22 119 TYR d CA 1
ATOM 832 C C . TYR A 1 119 ? 214.119 159.725 239.045 1.00 21.22 119 TYR d C 1
ATOM 833 O O . TYR A 1 119 ? 213.742 160.688 239.722 1.00 21.22 119 TYR d O 1
ATOM 842 N N . ARG A 1 120 ? 215.111 158.927 239.432 1.00 22.73 120 ARG d N 1
ATOM 843 C CA . ARG A 1 120 ? 215.755 159.032 240.733 1.00 22.73 120 ARG d CA 1
ATOM 844 C C . ARG A 1 120 ? 217.248 159.240 240.532 1.00 22.73 120 ARG d C 1
ATOM 845 O O . ARG A 1 120 ? 217.857 158.614 239.659 1.00 22.73 120 ARG d O 1
ATOM 853 N N . LYS A 1 121 ? 217.835 160.117 241.338 1.00 23.08 121 LYS d N 1
ATOM 854 C CA . LYS A 1 121 ? 219.250 160.437 241.226 1.00 23.08 121 LYS d CA 1
ATOM 855 C C . LYS A 1 121 ? 219.801 160.693 242.619 1.00 23.08 121 LYS d C 1
ATOM 856 O O . LYS A 1 121 ? 219.046 161.048 243.531 1.00 23.08 121 LYS d O 1
ATOM 862 N N . PRO A 1 122 ? 221.122 160.527 242.821 1.00 23.24 122 PRO d N 1
ATOM 863 C CA . PRO A 1 122 ? 222.146 160.011 241.902 1.00 23.24 122 PRO d CA 1
ATOM 864 C C . PRO A 1 122 ? 221.948 158.552 241.495 1.00 23.24 122 PRO d C 1
ATOM 865 O O . PRO A 1 122 ? 221.259 157.813 242.195 1.00 23.24 122 PRO d O 1
ATOM 869 N N . ILE A 1 123 ? 222.542 158.152 240.375 1.00 23.06 123 ILE d N 1
ATOM 870 C CA . ILE A 1 123 ? 222.734 156.739 240.062 1.00 23.06 123 ILE d CA 1
ATOM 871 C C . ILE A 1 123 ? 223.953 156.237 240.824 1.00 23.06 123 ILE d C 1
ATOM 872 O O . ILE A 1 123 ? 225.054 156.773 240.668 1.00 23.06 123 ILE d O 1
ATOM 877 N N . LEU A 1 124 ? 223.767 155.204 241.646 1.00 24.58 124 LEU d N 1
ATOM 878 C CA . LEU A 1 124 ? 224.923 154.464 242.140 1.00 24.58 124 LEU d CA 1
ATOM 879 C C . LEU A 1 124 ? 225.485 153.544 241.063 1.00 24.58 124 LEU d C 1
ATOM 880 O O . LEU A 1 124 ? 226.696 153.532 240.820 1.00 24.58 124 LEU d O 1
ATOM 885 N N . GLN A 1 125 ? 224.625 152.767 240.408 1.00 26.66 125 GLN d N 1
ATOM 886 C CA . GLN A 1 125 ? 225.044 151.997 239.245 1.00 26.66 125 GLN d CA 1
ATOM 887 C C . GLN A 1 125 ? 223.810 151.592 238.451 1.00 26.66 125 GLN d C 1
ATOM 888 O O . GLN A 1 125 ? 222.701 151.531 238.986 1.00 26.66 125 GLN d O 1
ATOM 894 N N . VAL A 1 126 ? 224.020 151.310 237.165 1.00 23.55 126 VAL d N 1
ATOM 895 C CA . VAL A 1 126 ? 223.004 150.700 236.312 1.00 23.55 126 VAL d CA 1
ATOM 896 C C . VAL A 1 126 ? 223.099 149.183 236.405 1.00 23.55 126 VAL d C 1
ATOM 897 O O . VAL A 1 126 ? 224.193 148.613 236.315 1.00 23.55 126 VAL d O 1
ATOM 901 N N . GLU A 1 127 ? 221.951 148.527 236.578 1.00 25.27 127 GLU d N 1
ATOM 902 C CA . GLU A 1 127 ? 221.891 147.077 236.716 1.00 25.27 127 GLU d CA 1
ATOM 903 C C . GLU A 1 127 ? 221.464 146.358 235.444 1.00 25.27 127 GLU d C 1
ATOM 904 O O . GLU A 1 127 ? 221.950 145.254 235.182 1.00 25.27 127 GLU d O 1
ATOM 910 N N . ASN A 1 128 ? 220.568 146.946 234.651 1.00 23.68 128 ASN d N 1
ATOM 911 C CA . ASN A 1 128 ? 220.124 146.331 233.407 1.00 23.68 128 ASN d CA 1
ATOM 912 C C . ASN A 1 128 ? 219.573 147.399 232.472 1.00 23.68 128 ASN d C 1
ATOM 913 O O . ASN A 1 128 ? 219.060 148.427 232.919 1.00 23.68 128 ASN d O 1
ATOM 918 N N . LEU A 1 129 ? 219.687 147.143 231.169 1.00 23.34 129 LEU d N 1
ATOM 919 C CA . LEU A 1 129 ? 219.183 148.064 230.154 1.00 23.34 129 LEU d CA 1
ATOM 920 C C . LEU A 1 129 ? 218.854 147.268 228.900 1.00 23.34 129 LEU d C 1
ATOM 921 O O . LEU A 1 129 ? 219.746 146.669 228.294 1.00 23.34 129 LEU d O 1
ATOM 926 N N . GLN A 1 130 ? 217.576 147.265 228.519 1.00 26.15 130 GLN d N 1
ATOM 927 C CA . GLN A 1 130 ? 217.077 146.438 227.429 1.00 26.15 130 GLN d CA 1
ATOM 928 C C . GLN A 1 130 ? 215.989 147.168 226.655 1.00 26.15 130 GLN d C 1
ATOM 929 O O . GLN A 1 130 ? 215.243 147.980 227.208 1.00 26.15 130 GLN d O 1
ATOM 935 N N . LEU A 1 131 ? 215.906 146.854 225.366 1.00 26.89 131 LEU d N 1
ATOM 936 C CA . LEU A 1 131 ? 214.790 147.240 224.513 1.00 26.89 131 LEU d CA 1
ATOM 937 C C . LEU A 1 131 ? 213.933 145.995 224.345 1.00 26.89 131 LEU d C 1
ATOM 938 O O . LEU A 1 131 ? 214.450 144.928 223.999 1.00 26.89 131 LEU d O 1
ATOM 943 N N . GLN A 1 132 ? 212.628 146.127 224.584 1.00 29.29 132 GLN d N 1
ATOM 944 C CA . GLN A 1 132 ? 211.767 144.964 224.736 1.00 29.29 132 GLN d CA 1
ATOM 945 C C . GLN A 1 132 ? 210.405 145.187 224.096 1.00 29.29 132 GLN d C 1
ATOM 946 O O . GLN A 1 132 ? 210.015 146.310 223.771 1.00 29.29 132 GLN d O 1
ATOM 952 N N . PHE A 1 133 ? 209.689 144.075 223.921 1.00 33.05 133 PHE d N 1
ATOM 953 C CA . PHE A 1 133 ? 208.366 144.056 223.302 1.00 33.05 133 PHE d CA 1
ATOM 954 C C . PHE A 1 133 ? 207.518 142.989 223.985 1.00 33.05 133 PHE d C 1
ATOM 955 O O . PHE A 1 133 ? 207.750 141.792 223.789 1.00 33.05 133 PHE d O 1
ATOM 963 N N . ASN A 1 134 ? 206.538 143.422 224.782 1.00 32.45 134 ASN d N 1
ATOM 964 C CA . ASN A 1 134 ? 205.718 142.525 225.603 1.00 32.45 134 ASN d CA 1
ATOM 965 C C . ASN A 1 134 ? 206.551 141.695 226.578 1.00 32.45 134 ASN d C 1
ATOM 966 O O . ASN A 1 134 ? 206.255 140.528 226.843 1.00 32.45 134 ASN d O 1
ATOM 971 N N . GLY A 1 135 ? 207.607 142.301 227.115 1.00 36.14 135 GLY d N 1
ATOM 972 C CA . GLY A 1 135 ? 208.545 141.621 227.982 1.00 36.14 135 GLY d CA 1
ATOM 973 C C . GLY A 1 135 ? 209.609 140.809 227.282 1.00 36.14 135 GLY d C 1
ATOM 974 O O . GLY A 1 135 ? 210.579 140.401 227.934 1.00 36.14 135 GLY d O 1
ATOM 975 N N . ARG A 1 136 ? 209.471 140.562 225.988 1.00 38.18 136 ARG d N 1
ATOM 976 C CA . ARG A 1 136 ? 210.510 139.874 225.237 1.00 38.18 136 ARG d CA 1
ATOM 977 C C . ARG A 1 136 ? 211.652 140.850 224.976 1.00 38.18 136 ARG d C 1
ATOM 978 O O . ARG A 1 136 ? 211.417 141.906 224.380 1.00 38.18 136 ARG d O 1
ATOM 986 N N . PRO A 1 137 ? 212.886 140.554 225.388 1.00 35.45 137 PRO d N 1
ATOM 987 C CA . PRO A 1 137 ? 214.006 141.396 224.942 1.00 35.45 137 PRO d CA 1
ATOM 988 C C . PRO A 1 137 ? 214.167 141.351 223.431 1.00 35.45 137 PRO d C 1
ATOM 989 O O . PRO A 1 137 ? 214.424 140.300 222.841 1.00 35.45 137 PRO d O 1
ATOM 993 N N . ILE A 1 138 ? 214.007 142.518 222.809 1.00 33.25 138 ILE d N 1
ATOM 994 C CA . ILE A 1 138 ? 214.339 142.695 221.400 1.00 33.25 138 ILE d CA 1
ATOM 995 C C . ILE A 1 138 ? 215.840 142.869 221.219 1.00 33.25 138 ILE d C 1
ATOM 996 O O . ILE A 1 138 ? 216.435 142.296 220.301 1.00 33.25 138 ILE d O 1
ATOM 1001 N N . TYR A 1 139 ? 216.474 143.664 222.077 1.00 30.86 139 TYR d N 1
ATOM 1002 C CA . TYR A 1 139 ? 217.926 143.737 222.123 1.00 30.86 139 TYR d CA 1
ATOM 1003 C C . TYR A 1 139 ? 218.387 144.034 223.541 1.00 30.86 139 TYR d C 1
ATOM 1004 O O . TYR A 1 139 ? 217.761 144.819 224.256 1.00 30.86 139 TYR d O 1
ATOM 1013 N N . LYS A 1 140 ? 219.490 143.400 223.930 1.00 28.56 140 LYS d N 1
ATOM 1014 C CA . LYS A 1 140 ? 220.182 143.681 225.181 1.00 28.56 140 LYS d CA 1
ATOM 1015 C C . LYS A 1 140 ? 221.499 144.356 224.829 1.00 28.56 140 LYS d C 1
ATOM 1016 O O . LYS A 1 140 ? 222.351 143.758 224.164 1.00 28.56 140 LYS d O 1
ATOM 1022 N N . TYR A 1 141 ? 221.655 145.592 225.269 1.00 26.21 141 TYR d N 1
ATOM 1023 C CA . TYR A 1 141 ? 222.827 146.383 224.921 1.00 26.21 141 TYR d CA 1
ATOM 1024 C C . TYR A 1 141 ? 224.053 145.917 225.705 1.00 26.21 141 TYR d C 1
ATOM 1025 O O . TYR A 1 141 ? 223.971 145.752 226.926 1.00 26.21 141 TYR d O 1
ATOM 1034 N N . PRO A 1 142 ? 225.190 145.677 225.045 1.00 26.90 142 PRO d N 1
ATOM 1035 C CA . PRO A 1 142 ? 226.411 145.318 225.778 1.00 26.90 142 PRO d CA 1
ATOM 1036 C C . PRO A 1 142 ? 226.772 146.349 226.840 1.00 26.90 142 PRO d C 1
ATOM 1037 O O . PRO A 1 142 ? 226.698 147.558 226.615 1.00 26.90 142 PRO d O 1
ATOM 1041 N N . ALA A 1 143 ? 227.169 145.850 228.013 1.00 28.76 143 ALA d N 1
ATOM 1042 C CA . ALA A 1 143 ? 227.491 146.714 229.144 1.00 28.76 143 ALA d CA 1
ATOM 1043 C C . ALA A 1 143 ? 228.660 147.651 228.863 1.00 28.76 143 ALA d C 1
ATOM 1044 O O . ALA A 1 143 ? 228.783 148.682 229.531 1.00 28.76 143 ALA d O 1
ATOM 1046 N N . ASN A 1 144 ? 229.522 147.319 227.902 1.00 28.98 144 ASN d N 1
ATOM 1047 C CA . ASN A 1 144 ? 230.586 148.230 227.491 1.00 28.98 144 ASN d CA 1
ATOM 1048 C C . ASN A 1 144 ? 230.076 149.430 226.701 1.00 28.98 144 ASN d C 1
ATOM 1049 O O . ASN A 1 144 ? 230.847 150.368 226.477 1.00 28.98 144 ASN d O 1
ATOM 1054 N N . TRP A 1 145 ? 228.813 149.425 226.275 1.00 26.00 145 TRP d N 1
ATOM 1055 C CA . TRP A 1 145 ? 228.205 150.590 225.643 1.00 26.00 145 TRP d CA 1
ATOM 1056 C C . TRP A 1 145 ? 227.613 151.578 226.641 1.00 26.00 145 TRP d C 1
ATOM 1057 O O . TRP A 1 145 ? 227.454 152.755 226.300 1.00 26.00 145 TRP d O 1
ATOM 1068 N N . TRP A 1 146 ? 227.287 151.137 227.853 1.00 23.78 146 TRP d N 1
ATOM 1069 C CA . TRP A 1 146 ? 226.547 151.973 228.790 1.00 23.78 146 TRP d CA 1
ATOM 1070 C C . TRP A 1 146 ? 227.404 153.131 229.289 1.00 23.78 146 TRP d C 1
ATOM 1071 O O . TRP A 1 146 ? 228.505 152.928 229.808 1.00 23.78 146 TRP d O 1
ATOM 1082 N N . LYS A 1 147 ? 226.890 154.350 229.125 1.00 22.69 147 LYS d N 1
ATOM 1083 C CA . LYS A 1 147 ? 227.504 155.565 229.649 1.00 22.69 147 LYS d CA 1
ATOM 1084 C C . LYS A 1 147 ? 226.594 156.126 230.735 1.00 22.69 147 LYS d C 1
ATOM 1085 O O . LYS A 1 147 ? 225.440 156.468 230.460 1.00 22.69 147 LYS d O 1
ATOM 1091 N N . VAL A 1 148 ? 227.116 156.231 231.955 1.00 21.20 148 VAL d N 1
ATOM 1092 C CA . VAL A 1 148 ? 226.360 156.688 233.117 1.00 21.20 148 VAL d CA 1
ATOM 1093 C C . VAL A 1 148 ? 226.983 157.979 233.631 1.00 21.20 148 VAL d C 1
ATOM 1094 O O . VAL A 1 148 ? 228.209 158.070 233.764 1.00 21.20 148 VAL d O 1
ATOM 1098 N N . GLU A 1 149 ? 226.140 158.972 233.922 1.00 20.73 149 GLU d N 1
ATOM 1099 C CA . GLU A 1 149 ? 226.541 160.158 234.676 1.00 20.73 149 GLU d CA 1
ATOM 1100 C C . GLU A 1 149 ? 225.764 160.163 235.986 1.00 20.73 149 GLU d C 1
ATOM 1101 O O . GLU A 1 149 ? 224.545 160.361 235.997 1.00 20.73 149 GLU d O 1
ATOM 1107 N N . HIS A 1 150 ? 226.487 159.946 237.085 1.00 21.92 150 HIS d N 1
ATOM 1108 C CA . HIS A 1 150 ? 225.865 159.509 238.331 1.00 21.92 150 HIS d CA 1
ATOM 1109 C C . HIS A 1 150 ? 225.040 160.616 238.978 1.00 21.92 150 HIS d C 1
ATOM 1110 O O . HIS A 1 150 ? 223.863 160.421 239.301 1.00 21.92 150 HIS d O 1
ATOM 1117 N N . LEU A 1 151 ? 225.645 161.788 239.178 1.00 21.98 151 LEU d N 1
ATOM 1118 C CA . LEU A 1 151 ? 224.945 162.894 239.823 1.00 21.98 151 LEU d CA 1
ATOM 1119 C C . LEU A 1 151 ? 223.868 163.498 238.933 1.00 21.98 151 LEU d C 1
ATOM 1120 O O . LEU A 1 151 ? 222.849 163.978 239.441 1.00 21.98 151 LEU d O 1
ATOM 1125 N N . ALA A 1 152 ? 224.066 163.493 237.615 1.00 20.98 152 ALA d N 1
ATOM 1126 C CA . ALA A 1 152 ? 223.039 164.013 236.720 1.00 20.98 152 ALA d CA 1
ATOM 1127 C C . ALA A 1 152 ? 221.820 163.102 236.662 1.00 20.98 152 ALA d C 1
ATOM 1128 O O . ALA A 1 152 ? 220.693 163.589 236.521 1.00 20.98 152 ALA d O 1
ATOM 1130 N N . GLY A 1 153 ? 222.018 161.792 236.775 1.00 20.25 153 GLY d N 1
ATOM 1131 C CA . GLY A 1 153 ? 220.951 160.846 236.515 1.00 20.25 153 GLY d CA 1
ATOM 1132 C C . GLY A 1 153 ? 220.735 160.546 235.052 1.00 20.25 153 GLY d C 1
ATOM 1133 O O . GLY A 1 153 ? 219.605 160.267 234.643 1.00 20.25 153 GLY d O 1
ATOM 1134 N N . HIS A 1 154 ? 221.794 160.596 234.251 1.00 19.28 154 HIS d N 1
ATOM 1135 C CA . HIS A 1 154 ? 221.728 160.416 232.809 1.00 19.28 154 HIS d CA 1
ATOM 1136 C C . HIS A 1 154 ? 222.362 159.084 232.435 1.00 19.28 154 HIS d C 1
ATOM 1137 O O . HIS A 1 154 ? 223.406 158.711 232.979 1.00 19.28 154 HIS d O 1
ATOM 1144 N N . VAL A 1 155 ? 221.729 158.368 231.509 1.00 20.09 155 VAL d N 1
ATOM 1145 C CA . VAL A 1 155 ? 222.304 157.171 230.910 1.00 20.09 155 VAL d CA 1
ATOM 1146 C C . VAL A 1 155 ? 222.243 157.315 229.397 1.00 20.09 155 VAL d C 1
ATOM 1147 O O . VAL A 1 155 ? 221.253 157.812 228.850 1.00 20.09 155 VAL d O 1
ATOM 1151 N N . GLN A 1 156 ? 223.307 156.880 228.722 1.00 20.76 156 GLN d N 1
ATOM 1152 C CA . GLN A 1 156 ? 223.377 156.915 227.269 1.00 20.76 156 GLN d CA 1
ATOM 1153 C C . GLN A 1 156 ? 224.091 155.670 226.764 1.00 20.76 156 GLN d C 1
ATOM 1154 O O . GLN A 1 156 ? 224.788 154.981 227.513 1.00 20.76 156 GLN d O 1
ATOM 1160 N N . LEU A 1 157 ? 223.898 155.385 225.479 1.00 22.52 157 LEU d N 1
ATOM 1161 C CA . LEU A 1 157 ? 224.653 154.370 224.757 1.00 22.52 157 LEU d CA 1
ATOM 1162 C C . LEU A 1 157 ? 225.580 155.023 223.742 1.00 22.52 157 LEU d C 1
ATOM 1163 O O . LEU A 1 157 ? 225.175 155.936 223.017 1.00 22.52 157 LEU d O 1
ATOM 1168 N N . PHE A 1 158 ? 226.823 154.543 223.683 1.00 24.83 158 PHE d N 1
ATOM 1169 C CA . PHE A 1 158 ? 227.751 154.856 222.596 1.00 24.83 158 PHE d CA 1
ATOM 1170 C C . PHE A 1 158 ? 228.164 153.558 221.912 1.00 24.83 158 PHE d C 1
ATOM 1171 O O . PHE A 1 158 ? 229.131 152.906 222.339 1.00 24.83 158 PHE d O 1
ATOM 1179 N N . PRO A 1 159 ? 227.460 153.133 220.859 1.00 26.02 159 PRO d N 1
ATOM 1180 C CA . PRO A 1 159 ? 227.690 151.788 220.318 1.00 26.02 159 PRO d CA 1
ATOM 1181 C C . PRO A 1 159 ? 229.116 151.614 219.815 1.00 26.02 159 PRO d C 1
ATOM 1182 O O . PRO A 1 159 ? 229.632 152.434 219.053 1.00 26.02 159 PRO d O 1
ATOM 1186 N N . THR A 1 160 ? 229.753 150.528 220.256 1.00 30.81 160 THR d N 1
ATOM 1187 C CA . THR A 1 160 ? 231.092 150.192 219.785 1.00 30.81 160 THR d CA 1
ATOM 1188 C C . THR A 1 160 ? 231.065 149.610 218.378 1.00 30.81 160 THR d C 1
ATOM 1189 O O . THR A 1 160 ? 231.956 149.894 217.571 1.00 30.81 160 THR d O 1
ATOM 1193 N N . ALA A 1 161 ? 230.047 148.813 218.065 1.00 33.58 161 ALA d N 1
ATOM 1194 C CA . ALA A 1 161 ? 230.008 148.052 216.820 1.00 33.58 161 ALA d CA 1
ATOM 1195 C C . ALA A 1 161 ? 231.311 147.289 216.596 1.00 33.58 161 ALA d C 1
ATOM 1196 O O . ALA A 1 161 ? 231.668 146.409 217.379 1.00 33.58 161 ALA d O 1
ATOM 1198 N N . GLY A 1 189 ? 207.000 155.006 212.552 1.00 34.84 189 GLY d N 1
ATOM 1199 C CA . GLY A 1 189 ? 205.845 155.689 212.001 1.00 34.84 189 GLY d CA 1
ATOM 1200 C C . GLY A 1 189 ? 205.193 156.664 212.964 1.00 34.84 189 GLY d C 1
ATOM 1201 O O . GLY A 1 189 ? 204.249 157.365 212.600 1.00 34.84 189 GLY d O 1
ATOM 1202 N N . ALA A 1 190 ? 205.697 156.710 214.197 1.00 30.49 190 ALA d N 1
ATOM 1203 C CA . ALA A 1 190 ? 205.244 157.675 215.186 1.00 30.49 190 ALA d CA 1
ATOM 1204 C C . ALA A 1 190 ? 206.448 158.163 215.978 1.00 30.49 190 ALA d C 1
ATOM 1205 O O . ALA A 1 190 ? 207.475 157.486 216.064 1.00 30.49 190 ALA d O 1
ATOM 1207 N N . THR A 1 191 ? 206.312 159.358 216.550 1.00 23.59 191 THR d N 1
ATOM 1208 C CA . THR A 1 191 ? 207.404 159.964 217.299 1.00 23.59 191 THR d CA 1
ATOM 1209 C C . THR A 1 191 ? 207.556 159.395 218.706 1.00 23.59 191 THR d C 1
ATOM 1210 O O . THR A 1 191 ? 208.590 159.631 219.339 1.00 23.59 191 THR d O 1
ATOM 1214 N N . PHE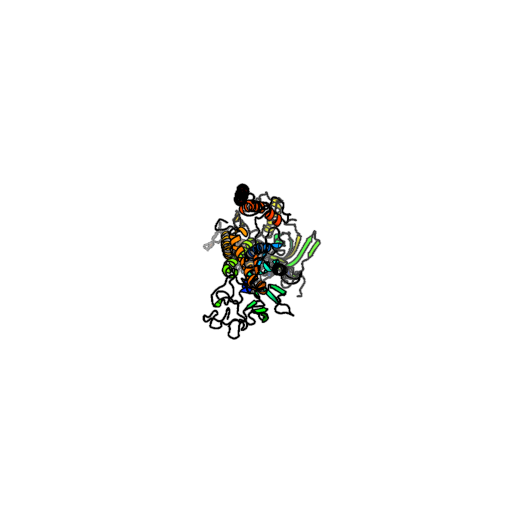 A 1 192 ? 206.582 158.632 219.201 1.00 21.19 192 PHE d N 1
ATOM 1215 C CA . PHE A 1 192 ? 206.696 158.028 220.521 1.00 21.19 192 PHE d CA 1
ATOM 1216 C C . PHE A 1 192 ? 205.969 156.691 220.540 1.00 21.19 192 PHE d C 1
ATOM 1217 O O . PHE A 1 192 ? 205.104 156.419 219.705 1.00 21.19 192 PHE d O 1
ATOM 1225 N N . ALA A 1 193 ? 206.340 155.851 221.512 1.00 20.88 193 ALA d N 1
ATOM 1226 C CA . ALA A 1 193 ? 205.650 154.598 221.782 1.00 20.88 193 ALA d CA 1
ATOM 1227 C C . ALA A 1 193 ? 205.872 154.225 223.243 1.00 20.88 193 ALA d C 1
ATOM 1228 O O . ALA A 1 193 ? 206.959 154.486 223.776 1.00 20.88 193 ALA d O 1
ATOM 1230 N N . PRO A 1 194 ? 204.882 153.633 223.914 1.00 21.25 194 PRO d N 1
ATOM 1231 C CA . PRO A 1 194 ? 204.981 153.453 225.368 1.00 21.25 194 PRO d CA 1
ATOM 1232 C C . PRO A 1 194 ? 205.888 152.309 225.808 1.00 21.25 194 PRO d C 1
ATOM 1233 O O . PRO A 1 194 ? 205.898 151.224 225.223 1.00 21.25 194 PRO d O 1
ATOM 1237 N N . GLN A 1 195 ? 206.654 152.583 226.866 1.00 21.42 195 GLN d N 1
ATOM 1238 C CA . GLN A 1 195 ? 207.318 151.570 227.696 1.00 21.42 195 GLN d CA 1
ATOM 1239 C C . GLN A 1 195 ? 208.201 150.604 226.906 1.00 21.42 195 GLN d C 1
ATOM 1240 O O . GLN A 1 195 ? 208.267 149.410 227.204 1.00 21.42 195 GLN d O 1
ATOM 1246 N N . MET A 1 196 ? 208.885 151.116 225.885 1.00 23.94 196 MET d N 1
ATOM 1247 C CA . MET A 1 196 ? 209.773 150.264 225.096 1.00 23.94 196 MET d CA 1
ATOM 1248 C C . MET A 1 196 ? 211.045 149.915 225.862 1.00 23.94 196 MET d C 1
ATOM 1249 O O . MET A 1 196 ? 211.573 148.807 225.719 1.00 23.94 196 MET d O 1
ATOM 1254 N N . ILE A 1 197 ? 211.553 150.838 226.678 1.00 23.04 197 ILE d N 1
ATOM 1255 C CA . ILE A 1 197 ? 212.857 150.698 227.319 1.00 23.04 197 ILE d CA 1
ATOM 1256 C C . ILE A 1 197 ? 212.661 150.251 228.761 1.00 23.04 197 ILE d C 1
ATOM 1257 O O . ILE A 1 197 ? 211.895 150.857 229.520 1.00 23.04 197 ILE d O 1
ATOM 1262 N N . ARG A 1 198 ? 213.368 149.184 229.127 1.00 24.32 198 ARG d N 1
ATOM 1263 C CA . ARG A 1 198 ? 213.439 148.643 230.479 1.00 24.32 198 ARG d CA 1
ATOM 1264 C C . ARG A 1 198 ? 214.784 148.996 231.100 1.00 24.32 198 ARG d C 1
ATOM 1265 O O . ARG A 1 198 ? 215.832 148.620 230.565 1.00 24.32 198 ARG d O 1
ATOM 1273 N N . LEU A 1 199 ? 214.753 149.718 232.222 1.00 22.16 199 LEU d N 1
ATOM 1274 C CA . LEU A 1 199 ? 215.960 150.180 232.903 1.00 22.16 199 LEU d CA 1
ATOM 1275 C C . LEU A 1 199 ? 215.903 149.786 234.372 1.00 22.16 199 LEU d C 1
ATOM 1276 O O . LEU A 1 199 ? 214.977 150.183 235.085 1.00 22.16 199 LEU d O 1
ATOM 1281 N N . GLU A 1 200 ? 216.890 149.012 234.819 1.00 22.84 200 GLU d N 1
ATOM 1282 C CA . GLU A 1 200 ? 217.076 148.673 236.226 1.00 22.84 200 GLU d CA 1
ATOM 1283 C C . GLU A 1 200 ? 218.383 149.265 236.737 1.00 22.84 200 GLU d C 1
ATOM 1284 O O . GLU A 1 200 ? 219.426 149.118 236.092 1.00 22.84 200 GLU d O 1
ATOM 1290 N N . TYR A 1 201 ? 218.328 149.927 237.889 1.00 22.12 201 TYR d N 1
ATOM 1291 C CA . TYR A 1 201 ? 219.505 150.585 238.440 1.00 22.12 201 TYR d CA 1
ATOM 1292 C C . TYR A 1 201 ? 219.318 150.717 239.945 1.00 22.12 201 TYR d C 1
ATOM 1293 O O . TYR A 1 201 ? 218.224 150.507 240.474 1.00 22.12 201 TYR d O 1
ATOM 1302 N N . VAL A 1 202 ? 220.407 151.054 240.632 1.00 24.41 202 VAL d N 1
ATOM 1303 C CA . VAL A 1 202 ? 220.371 151.486 242.026 1.00 24.41 202 VAL d CA 1
ATOM 1304 C C . VAL A 1 202 ? 220.515 153.001 242.084 1.00 24.41 202 VAL d C 1
ATOM 1305 O O . VAL A 1 202 ? 221.488 153.560 241.565 1.00 24.41 202 VAL d O 1
ATOM 1309 N N . SER A 1 203 ? 219.553 153.664 242.717 1.00 23.65 203 SER d N 1
ATOM 1310 C CA . SER A 1 203 ? 219.663 155.070 243.076 1.00 23.65 203 SER d CA 1
ATOM 1311 C C . SER A 1 203 ? 220.061 155.199 244.542 1.00 23.65 203 SER d C 1
ATOM 1312 O O . SER A 1 203 ? 219.803 154.310 245.353 1.00 23.65 203 SER d O 1
ATOM 1315 N N . GLY A 1 204 ? 220.687 156.326 244.875 1.00 23.31 204 GLY d N 1
ATOM 1316 C CA . GLY A 1 204 ? 221.019 156.630 246.257 1.00 23.31 204 GLY d CA 1
ATOM 1317 C C . GLY A 1 204 ? 222.338 157.349 246.445 1.00 23.31 204 GLY d C 1
ATOM 1318 O O . GLY A 1 204 ? 223.004 157.704 245.468 1.00 23.31 204 GLY d O 1
ATOM 1319 N N . MET A 1 205 ? 222.724 157.570 247.703 1.00 24.76 205 MET d N 1
ATOM 1320 C CA . MET A 1 205 ? 224.046 158.067 248.058 1.00 24.76 205 MET d CA 1
ATOM 1321 C C . MET A 1 205 ? 224.705 157.135 249.065 1.00 24.76 205 MET d C 1
ATOM 1322 O O . MET A 1 205 ? 224.036 156.534 249.909 1.00 24.76 205 MET d O 1
ATOM 1327 N N . LEU A 1 206 ? 226.051 157.020 248.965 1.00 25.94 206 LEU d N 1
ATOM 1328 C CA . LEU A 1 206 ? 226.871 156.342 249.959 1.00 25.94 206 LEU d CA 1
ATOM 1329 C C . LEU A 1 206 ? 227.366 157.328 251.016 1.00 25.94 206 LEU d C 1
ATOM 1330 O O . LEU A 1 206 ? 227.564 158.511 250.722 1.00 25.94 206 LEU d O 1
ATOM 1335 N N . PRO A 1 207 ? 227.584 156.890 252.257 1.00 26.88 207 PRO d N 1
ATOM 1336 C CA . PRO A 1 207 ? 228.244 157.768 253.231 1.00 26.88 207 PRO d CA 1
ATOM 1337 C C . PRO A 1 207 ? 229.667 158.107 252.807 1.00 26.88 207 PRO d C 1
ATOM 1338 O O . PRO A 1 207 ? 230.419 157.251 252.338 1.00 26.88 207 PRO d O 1
ATOM 1342 N N . ARG A 1 208 ? 230.027 159.378 252.979 1.00 27.61 208 ARG d N 1
ATOM 1343 C CA . ARG A 1 208 ? 231.313 159.873 252.504 1.00 27.61 208 ARG d CA 1
ATOM 1344 C C . ARG A 1 208 ? 232.473 159.194 253.226 1.00 27.61 208 ARG d C 1
ATOM 1345 O O . ARG A 1 208 ? 232.397 158.888 254.419 1.00 27.61 208 ARG d O 1
ATOM 1353 N N . LYS A 1 209 ? 233.554 158.964 252.481 1.00 31.40 209 LYS d N 1
ATOM 1354 C CA . LYS A 1 209 ? 234.702 158.194 252.944 1.00 31.40 209 LYS d CA 1
ATOM 1355 C C . LYS A 1 209 ? 235.784 159.058 253.577 1.00 31.40 209 LYS d C 1
ATOM 1356 O O . LYS A 1 209 ? 236.613 158.533 254.330 1.00 31.40 209 LYS d O 1
ATOM 1362 N N . LYS A 1 210 ? 235.796 160.359 253.293 1.00 30.75 210 LYS d N 1
ATOM 1363 C CA . LYS A 1 210 ? 236.768 161.292 253.842 1.00 30.75 210 LYS d CA 1
ATOM 1364 C C . LYS A 1 210 ? 236.039 162.420 254.557 1.00 30.75 210 LYS d C 1
ATOM 1365 O O . LYS A 1 210 ? 234.893 162.744 254.233 1.00 30.75 210 LYS d O 1
ATOM 1371 N N . ALA A 1 211 ? 236.714 163.017 255.535 1.00 28.46 211 ALA d N 1
ATOM 1372 C CA . ALA A 1 211 ? 236.199 164.219 256.173 1.00 28.46 211 ALA d CA 1
ATOM 1373 C C . ALA A 1 211 ? 236.144 165.381 255.189 1.00 28.46 211 ALA d C 1
ATOM 1374 O O . ALA A 1 211 ? 237.062 165.591 254.392 1.00 28.46 211 ALA d O 1
ATOM 1376 N N . GLY A 1 212 ? 235.048 166.137 255.255 1.00 27.27 212 GLY d N 1
ATOM 1377 C CA . GLY A 1 212 ? 234.894 167.386 254.539 1.00 27.27 212 GLY d CA 1
ATOM 1378 C C . GLY A 1 212 ? 234.674 167.252 253.050 1.00 27.27 212 GLY d C 1
ATOM 1379 O O . GLY A 1 212 ? 234.415 168.265 252.389 1.00 27.27 212 GLY d O 1
ATOM 1380 N N . ARG A 1 213 ? 234.764 166.044 252.499 1.00 27.12 213 ARG d N 1
ATOM 1381 C CA . ARG A 1 213 ? 234.780 165.818 251.063 1.00 27.12 213 ARG d CA 1
ATOM 1382 C C . ARG A 1 213 ? 233.718 164.788 250.710 1.00 27.12 213 ARG d C 1
ATOM 1383 O O . ARG A 1 213 ? 233.412 163.897 251.507 1.00 27.12 213 ARG d O 1
ATOM 1391 N N . ASN A 1 214 ? 233.154 164.912 249.510 1.00 25.11 214 ASN d N 1
ATOM 1392 C CA . ASN A 1 214 ? 232.279 163.880 248.976 1.00 25.11 214 ASN d CA 1
ATOM 1393 C C . ASN A 1 214 ? 232.489 163.747 247.476 1.00 25.11 214 ASN d C 1
ATOM 1394 O O . ASN A 1 214 ? 232.677 164.745 246.776 1.00 25.11 214 ASN d O 1
ATOM 1399 N N . LYS A 1 215 ? 232.461 162.507 246.992 1.00 25.90 215 LYS d N 1
ATOM 1400 C CA . LYS A 1 215 ? 232.329 162.240 245.573 1.00 25.90 215 LYS d CA 1
ATOM 1401 C C . LYS A 1 215 ? 230.893 162.492 245.118 1.00 25.90 215 LYS d C 1
ATOM 1402 O O . LYS A 1 215 ? 229.982 162.618 245.938 1.00 25.90 215 LYS d O 1
ATOM 1408 N N . PRO A 1 216 ? 230.662 162.581 243.805 1.00 24.31 216 PRO d N 1
ATOM 1409 C CA . PRO A 1 216 ? 229.305 162.880 243.316 1.00 24.31 216 PRO d CA 1
ATOM 1410 C C . PRO A 1 216 ? 228.255 161.863 243.738 1.00 24.31 216 PRO d C 1
ATOM 1411 O O . PRO A 1 216 ? 227.068 162.208 243.782 1.00 24.31 216 PRO d O 1
ATOM 1415 N N . TRP A 1 217 ? 228.650 160.630 244.048 1.00 25.40 217 TRP d N 1
ATOM 1416 C CA . TRP A 1 217 ? 227.745 159.614 244.572 1.00 25.40 217 TRP d CA 1
ATOM 1417 C C . TRP A 1 217 ? 227.742 159.533 246.093 1.00 25.40 217 TRP d C 1
ATOM 1418 O O . TRP A 1 217 ? 227.078 158.652 246.646 1.00 25.40 217 TRP d O 1
ATOM 1429 N N . GLU A 1 218 ? 228.453 160.423 246.779 1.00 26.18 218 GLU d N 1
ATOM 1430 C CA . GLU A 1 218 ? 228.503 160.446 248.233 1.00 26.18 218 GLU d CA 1
ATOM 1431 C C . GLU A 1 218 ? 227.720 161.641 248.763 1.00 26.18 218 GLU d C 1
ATOM 1432 O O . GLU A 1 218 ? 227.623 162.684 248.111 1.00 26.18 218 GLU d O 1
ATOM 1438 N N . MET A 1 219 ? 227.153 161.468 249.952 1.00 26.44 219 MET d N 1
ATOM 1439 C CA . MET A 1 219 ? 226.288 162.488 250.535 1.00 26.44 219 MET d CA 1
ATOM 1440 C C . MET A 1 219 ? 227.089 163.736 250.902 1.00 26.44 219 MET d C 1
ATOM 1441 O O . MET A 1 219 ? 228.133 163.622 251.555 1.00 26.44 219 MET d O 1
ATOM 1446 N N . PRO A 1 220 ? 226.647 164.931 250.510 1.00 25.33 220 PRO d N 1
ATOM 1447 C CA . PRO A 1 220 ? 227.312 166.154 250.972 1.00 25.33 220 PRO d CA 1
ATOM 1448 C C . PRO A 1 220 ? 227.244 166.286 252.484 1.00 25.33 220 PRO d C 1
ATOM 1449 O O . PRO A 1 220 ? 226.209 165.975 253.092 1.00 25.33 220 PRO d O 1
ATOM 1453 N N . PRO A 1 221 ? 228.328 166.734 253.132 1.00 26.36 221 PRO d N 1
ATOM 1454 C CA . PRO A 1 221 ? 228.345 166.792 254.605 1.00 26.36 221 PRO d CA 1
ATOM 1455 C C . PRO A 1 221 ? 227.191 167.539 255.262 1.00 26.36 221 PRO d C 1
ATOM 1456 O O . PRO A 1 221 ? 226.827 167.190 256.393 1.00 26.36 221 PRO d O 1
ATOM 1460 N N . GLU A 1 222 ? 226.606 168.548 254.615 1.00 25.94 222 GLU d N 1
ATOM 1461 C CA . GLU A 1 222 ? 225.565 169.355 255.245 1.00 25.94 222 GLU d CA 1
ATOM 1462 C C . GLU A 1 222 ? 224.144 168.983 254.835 1.00 25.94 222 GLU d C 1
ATOM 1463 O O . GLU A 1 222 ? 223.202 169.561 255.379 1.00 25.94 222 GLU d O 1
ATOM 1469 N N . LEU A 1 223 ? 223.951 168.059 253.892 1.00 24.93 223 LEU d N 1
ATOM 1470 C CA . LEU A 1 223 ? 222.632 167.445 253.765 1.00 24.93 223 LEU d CA 1
ATOM 1471 C C . LEU A 1 223 ? 222.313 166.600 254.992 1.00 24.93 223 LEU d C 1
ATOM 1472 O O . LEU A 1 223 ? 221.152 166.530 255.431 1.00 24.93 223 LEU d O 1
ATOM 1477 N N . GLU A 1 224 ? 223.348 166.014 255.593 1.00 25.99 224 GLU d N 1
ATOM 1478 C CA . GLU A 1 224 ? 223.209 165.385 256.898 1.00 25.99 224 GLU d CA 1
ATOM 1479 C C . GLU A 1 224 ? 222.704 166.390 257.923 1.00 25.99 224 GLU d C 1
ATOM 1480 O O . GLU A 1 224 ? 221.747 166.125 258.660 1.00 25.99 224 GLU d O 1
ATOM 1486 N N . GLN A 1 225 ? 223.309 167.577 257.943 1.00 27.36 225 GLN d N 1
ATOM 1487 C CA . GLN A 1 225 ? 222.893 168.613 258.876 1.00 27.36 225 GLN d CA 1
ATOM 1488 C C . GLN A 1 225 ? 221.502 169.137 258.557 1.00 27.36 225 GLN d C 1
ATOM 1489 O O . GLN A 1 225 ? 220.782 169.547 259.466 1.00 27.36 225 GLN d O 1
ATOM 1495 N N . LEU A 1 226 ? 221.111 169.158 257.285 1.00 25.66 226 LEU d N 1
ATOM 1496 C CA . LEU A 1 226 ? 219.745 169.537 256.938 1.00 25.66 226 LEU d CA 1
ATOM 1497 C C . LEU A 1 226 ? 218.725 168.565 257.527 1.00 25.66 226 LEU d C 1
ATOM 1498 O O . LEU A 1 226 ? 217.710 168.983 258.098 1.00 25.66 226 LEU d O 1
ATOM 1503 N N . VAL A 1 227 ? 218.961 167.261 257.371 1.00 25.30 227 VAL d N 1
ATOM 1504 C CA . VAL A 1 227 ? 218.067 166.274 257.985 1.00 25.30 227 VAL d CA 1
ATOM 1505 C C . VAL A 1 227 ? 218.065 166.392 259.511 1.00 25.30 227 VAL d C 1
ATOM 1506 O O . VAL A 1 227 ? 217.011 166.285 260.160 1.00 25.30 227 VAL d O 1
ATOM 1510 N N . ILE A 1 228 ? 219.230 166.665 260.102 1.00 27.71 228 ILE d N 1
ATOM 1511 C CA . ILE A 1 228 ? 219.301 166.955 261.537 1.00 27.71 228 ILE d CA 1
ATOM 1512 C C . ILE A 1 228 ? 218.411 168.139 261.901 1.00 27.71 228 ILE d C 1
ATOM 1513 O O . ILE A 1 228 ? 217.625 168.069 262.847 1.00 27.71 228 ILE d O 1
ATOM 1518 N N . LYS A 1 229 ? 218.599 169.268 261.221 1.00 29.10 229 LYS d N 1
ATOM 1519 C CA . LYS A 1 229 ? 217.798 170.465 261.466 1.00 29.10 229 LYS d CA 1
ATOM 1520 C C . LYS A 1 229 ? 216.300 170.202 261.343 1.00 29.10 229 LYS d C 1
ATOM 1521 O O . LYS A 1 229 ? 215.512 170.705 262.151 1.00 29.10 229 LYS d O 1
ATOM 1527 N N . TYR A 1 230 ? 215.881 169.435 260.336 1.00 26.89 230 TYR d N 1
ATOM 1528 C CA . TYR A 1 230 ? 214.465 169.078 260.244 1.00 26.89 230 TYR d CA 1
ATOM 1529 C C . TYR A 1 230 ? 213.988 168.285 261.456 1.00 26.89 230 TYR d C 1
ATOM 1530 O O . TYR A 1 230 ? 212.907 168.558 261.989 1.00 26.89 230 TYR d O 1
ATOM 1539 N N . ALA A 1 231 ? 214.761 167.297 261.907 1.00 28.24 231 ALA d N 1
ATOM 1540 C CA . ALA A 1 231 ? 214.397 166.598 263.142 1.00 28.24 231 ALA d CA 1
ATOM 1541 C C . ALA A 1 231 ? 214.321 167.555 264.334 1.00 28.24 231 ALA d C 1
ATOM 1542 O O . ALA A 1 231 ? 213.327 167.591 265.076 1.00 28.24 231 ALA d O 1
ATOM 1544 N N . LEU A 1 232 ? 215.394 168.313 264.536 1.00 30.53 232 LEU d N 1
ATOM 1545 C CA . LEU A 1 232 ? 215.507 169.301 265.602 1.00 30.53 232 LEU d CA 1
ATOM 1546 C C . LEU A 1 232 ? 214.328 170.266 265.652 1.00 30.53 232 LEU d C 1
ATOM 1547 O O . LEU A 1 232 ? 213.886 170.656 266.736 1.00 30.53 232 LEU d O 1
ATOM 1552 N N . LYS A 1 233 ? 213.817 170.679 264.494 1.00 30.56 233 LYS d N 1
ATOM 1553 C CA . LYS A 1 233 ? 212.667 171.579 264.477 1.00 30.56 233 LYS d CA 1
ATOM 1554 C C . LYS A 1 233 ? 211.408 170.954 265.071 1.00 30.56 233 LYS d C 1
ATOM 1555 O O . LYS A 1 233 ? 210.620 171.658 265.708 1.00 30.56 233 LYS d O 1
ATOM 1561 N N . GLU A 1 234 ? 211.195 169.651 264.890 1.00 30.89 234 GLU d N 1
ATOM 1562 C CA . GLU A 1 234 ? 210.075 168.984 265.556 1.00 30.89 234 GLU d CA 1
ATOM 1563 C C . GLU A 1 234 ? 210.339 168.756 267.043 1.00 30.89 234 GLU d C 1
ATOM 1564 O O . GLU A 1 234 ? 209.438 168.929 267.880 1.00 30.89 234 GLU d O 1
ATOM 1570 N N . ILE A 1 235 ? 211.562 168.357 267.389 1.00 31.59 235 ILE d N 1
ATOM 1571 C CA . ILE A 1 235 ? 211.872 168.118 268.798 1.00 31.59 235 ILE d CA 1
ATOM 1572 C C . ILE A 1 235 ? 211.778 169.406 269.614 1.00 31.59 235 ILE d C 1
ATOM 1573 O O . ILE A 1 235 ? 211.351 169.382 270.775 1.00 31.59 235 ILE d O 1
ATOM 1578 N N . TYR A 1 236 ? 212.203 170.541 269.051 1.00 33.13 236 TYR d N 1
ATOM 1579 C CA . TYR A 1 236 ? 211.965 171.820 269.719 1.00 33.13 236 TYR d CA 1
ATOM 1580 C C . TYR A 1 236 ? 210.486 172.153 269.880 1.00 33.13 236 TYR d C 1
ATOM 1581 O O . TYR A 1 236 ? 210.102 172.741 270.894 1.00 33.13 236 TYR d O 1
ATOM 1590 N N . GLN A 1 237 ? 209.632 171.750 268.937 1.00 32.32 237 GLN d N 1
ATOM 1591 C CA . GLN A 1 237 ? 208.194 171.947 269.123 1.00 32.32 237 GLN d CA 1
ATOM 1592 C C . GLN A 1 237 ? 207.662 171.121 270.282 1.00 32.32 237 GLN d C 1
ATOM 1593 O O . GLN A 1 237 ? 206.785 171.573 271.027 1.00 32.32 237 GLN d O 1
ATOM 1599 N N . VAL A 1 238 ? 208.177 169.907 270.447 1.00 34.42 238 VAL d N 1
ATOM 1600 C CA . VAL A 1 238 ? 207.791 169.088 271.597 1.00 34.42 238 VAL d CA 1
ATOM 1601 C C . VAL A 1 238 ? 208.281 169.718 272.901 1.00 34.42 238 VAL d C 1
ATOM 1602 O O . VAL A 1 238 ? 207.498 169.965 273.826 1.00 34.42 238 VAL d O 1
ATOM 1606 N N . TRP A 1 239 ? 209.586 169.978 272.992 1.00 37.69 239 TRP d N 1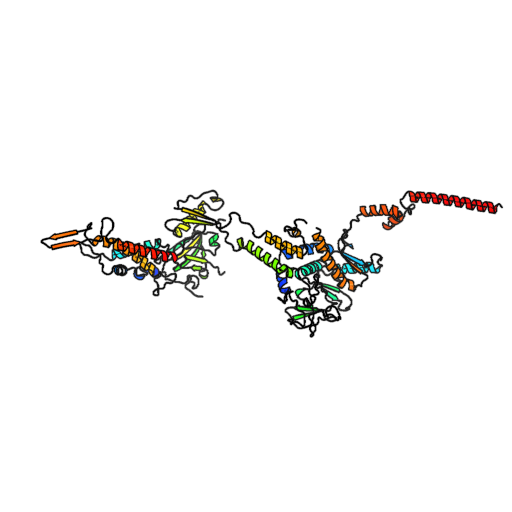
ATOM 1607 C CA . TRP A 1 239 ? 210.179 170.553 274.202 1.00 37.69 239 TRP d CA 1
ATOM 1608 C C . TRP A 1 239 ? 209.556 171.893 274.600 1.00 37.69 239 TRP d C 1
ATOM 1609 O O . TRP A 1 239 ? 209.385 172.168 275.793 1.00 37.69 239 TRP d O 1
ATOM 1620 N N . GLY A 1 240 ? 209.210 172.738 273.630 1.00 36.97 240 GLY d N 1
ATOM 1621 C CA . GLY A 1 240 ? 208.616 174.041 273.899 1.00 36.97 240 GLY d CA 1
ATOM 1622 C C . GLY A 1 240 ? 207.265 174.020 274.591 1.00 36.97 240 GLY d C 1
ATOM 1623 O O . GLY A 1 240 ? 206.828 175.072 275.072 1.00 36.97 240 GLY d O 1
ATOM 1624 N N . ASN A 1 241 ? 206.591 172.873 274.652 1.00 37.85 241 ASN d N 1
ATOM 1625 C CA . ASN A 1 241 ? 205.395 172.755 275.481 1.00 37.85 241 ASN d CA 1
ATOM 1626 C C . ASN A 1 241 ? 205.683 172.537 276.962 1.00 37.85 241 ASN d C 1
ATOM 1627 O O . ASN A 1 241 ? 204.822 172.853 277.790 1.00 37.85 241 ASN d O 1
ATOM 1632 N N . LEU A 1 242 ? 206.854 172.015 277.325 1.00 39.92 242 LEU d N 1
ATOM 1633 C CA . LEU A 1 242 ? 207.060 171.439 278.648 1.00 39.92 242 LEU d CA 1
ATOM 1634 C C . LEU A 1 242 ? 207.903 172.300 279.580 1.00 39.92 242 LEU d C 1
ATOM 1635 O O . LEU A 1 242 ? 208.047 171.943 280.754 1.00 39.92 242 LEU d O 1
ATOM 1640 N N . ILE A 1 243 ? 208.466 173.411 279.100 1.00 43.81 243 ILE d N 1
ATOM 1641 C CA . ILE A 1 243 ? 209.292 174.254 279.963 1.00 43.81 243 ILE d CA 1
ATOM 1642 C C . ILE A 1 243 ? 208.496 174.804 281.140 1.00 43.81 243 ILE d C 1
ATOM 1643 O O . ILE A 1 243 ? 209.053 175.028 282.222 1.00 43.81 243 ILE d O 1
ATOM 1648 N N . ILE A 1 244 ? 207.192 175.022 280.964 1.00 46.19 244 ILE d N 1
ATOM 1649 C CA . ILE A 1 244 ? 206.315 175.510 282.023 1.00 46.19 244 ILE d CA 1
ATOM 1650 C C . ILE A 1 244 ? 205.025 174.700 281.975 1.00 46.19 244 ILE d C 1
ATOM 1651 O O . ILE A 1 244 ? 204.748 173.986 281.009 1.00 46.19 244 ILE d O 1
ATOM 1656 N N . GLY A 1 245 ? 204.233 174.810 283.040 1.00 48.01 245 GLY d N 1
ATOM 1657 C CA . GLY A 1 245 ? 202.877 174.301 283.011 1.00 48.01 245 GLY d CA 1
ATOM 1658 C C . GLY A 1 245 ? 202.054 174.816 281.847 1.00 48.01 245 GLY d C 1
ATOM 1659 O O . GLY A 1 245 ? 202.314 175.894 281.304 1.00 48.01 245 GLY d O 1
ATOM 1660 N N . ALA A 1 246 ? 201.056 174.025 281.458 1.00 46.69 246 ALA d N 1
ATOM 1661 C CA . ALA A 1 246 ? 200.242 174.321 280.286 1.00 46.69 246 ALA d CA 1
ATOM 1662 C C . ALA A 1 246 ? 199.591 175.698 280.365 1.00 46.69 246 ALA d C 1
ATOM 1663 O O . ALA A 1 246 ? 198.912 176.024 281.343 1.00 46.69 246 ALA d O 1
ATOM 1665 N N . GLY A 1 247 ? 199.804 176.505 279.327 1.00 45.54 247 GLY d N 1
ATOM 1666 C CA . GLY A 1 247 ? 199.181 177.808 279.214 1.00 45.54 247 GLY d CA 1
ATOM 1667 C C . GLY A 1 247 ? 199.701 178.899 280.121 1.00 45.54 247 GLY d C 1
ATOM 1668 O O . GLY A 1 247 ? 199.140 179.999 280.101 1.00 45.54 247 GLY d O 1
ATOM 1669 N N . ILE A 1 248 ? 200.738 178.654 280.913 1.00 44.86 248 ILE d N 1
ATOM 1670 C CA . ILE A 1 248 ? 201.284 179.700 281.772 1.00 44.86 248 ILE d CA 1
ATOM 1671 C C . ILE A 1 248 ? 202.216 180.590 280.960 1.00 44.86 248 ILE d C 1
ATOM 1672 O O . ILE A 1 248 ? 203.126 180.103 280.280 1.00 44.86 248 ILE d O 1
ATOM 1677 N N . ALA A 1 249 ? 201.991 181.905 281.038 1.00 44.23 249 ALA d N 1
ATOM 1678 C CA . ALA A 1 249 ? 202.831 182.897 280.382 1.00 44.23 249 ALA d CA 1
ATOM 1679 C C . ALA A 1 249 ? 203.416 183.916 281.346 1.00 44.23 249 ALA d C 1
ATOM 1680 O O . ALA A 1 249 ? 204.374 184.605 280.983 1.00 44.23 249 ALA d O 1
ATOM 1682 N N . ASN A 1 250 ? 202.858 184.039 282.548 1.00 43.99 250 ASN d N 1
ATOM 1683 C CA . ASN A 1 250 ? 203.485 184.722 283.667 1.00 43.99 250 ASN d CA 1
ATOM 1684 C C . ASN A 1 250 ? 203.008 184.031 284.933 1.00 43.99 250 ASN d C 1
ATOM 1685 O O . ASN A 1 250 ? 201.908 183.474 284.966 1.00 43.99 250 ASN d O 1
ATOM 1690 N N . LYS A 1 251 ? 203.836 184.059 285.974 1.00 42.22 251 LYS d N 1
ATOM 1691 C CA . LYS A 1 251 ? 203.376 183.653 287.292 1.00 42.22 251 LYS d CA 1
ATOM 1692 C C . LYS A 1 251 ? 204.033 184.496 288.373 1.00 42.22 251 LYS d C 1
ATOM 1693 O O . LYS A 1 251 ? 205.172 184.948 288.233 1.00 42.22 251 LYS d O 1
ATOM 1699 N N . THR A 1 252 ? 203.289 184.699 289.455 1.00 39.07 252 THR d N 1
ATOM 1700 C CA . THR A 1 252 ? 203.818 185.217 290.706 1.00 39.07 252 THR d CA 1
ATOM 1701 C C . THR A 1 252 ? 203.236 184.373 291.827 1.00 39.07 252 THR d C 1
ATOM 1702 O O . THR A 1 252 ? 202.054 184.022 291.792 1.00 39.07 252 THR d O 1
ATOM 1706 N N . LEU A 1 253 ? 204.064 184.039 292.811 1.00 36.94 253 LEU d N 1
ATOM 1707 C CA . LEU A 1 253 ? 203.584 183.467 294.060 1.00 36.94 253 LEU d CA 1
ATOM 1708 C C . LEU A 1 253 ? 204.223 184.209 295.222 1.00 36.94 253 LEU d C 1
ATOM 1709 O O . LEU A 1 253 ? 205.441 184.413 295.237 1.00 36.94 253 LEU d O 1
ATOM 1714 N N . GLU A 1 254 ? 203.402 184.610 296.189 1.00 36.89 254 GLU d N 1
ATOM 1715 C CA . GLU A 1 254 ? 203.873 185.230 297.420 1.00 36.89 254 GLU d CA 1
ATOM 1716 C C . GLU A 1 254 ? 203.267 184.482 298.596 1.00 36.89 254 GLU d C 1
ATOM 1717 O O . GLU A 1 254 ? 202.045 184.316 298.665 1.00 36.89 254 GLU d O 1
ATOM 1723 N N . VAL A 1 255 ? 204.119 184.031 299.515 1.00 39.22 255 VAL d N 1
ATOM 1724 C CA . VAL A 1 255 ? 203.682 183.319 300.711 1.00 39.22 255 VAL d CA 1
ATOM 1725 C C . VAL A 1 255 ? 204.576 183.745 301.867 1.00 39.22 255 VAL d C 1
ATOM 1726 O O . VAL A 1 255 ? 205.803 183.620 301.783 1.00 39.22 255 VAL d O 1
ATOM 1730 N N . ASP A 1 256 ? 203.961 184.233 302.943 1.00 44.36 256 ASP d N 1
ATOM 1731 C CA . ASP A 1 256 ? 204.627 184.466 304.225 1.00 44.36 256 ASP d CA 1
ATOM 1732 C C . ASP A 1 256 ? 205.944 185.225 304.056 1.00 44.36 256 ASP d C 1
ATOM 1733 O O . ASP A 1 256 ? 206.985 184.852 304.602 1.00 44.36 256 ASP d O 1
ATOM 1738 N N . GLY A 1 257 ? 205.891 186.305 303.279 1.00 42.77 257 GLY d N 1
ATOM 1739 C CA . GLY A 1 257 ? 207.047 187.148 303.050 1.00 42.77 257 GLY d CA 1
ATOM 1740 C C . GLY A 1 257 ? 208.073 186.622 302.071 1.00 42.77 257 GLY d C 1
ATOM 1741 O O . GLY A 1 257 ? 209.112 187.271 301.890 1.00 42.77 257 GLY d O 1
ATOM 1742 N N . ILE A 1 258 ? 207.831 185.478 301.436 1.00 39.10 258 ILE d N 1
ATOM 1743 C CA . ILE A 1 258 ? 208.645 185.004 300.322 1.00 39.10 258 ILE d CA 1
ATOM 1744 C C . ILE A 1 258 ? 207.873 185.265 299.039 1.00 39.10 258 ILE d C 1
ATOM 1745 O O . ILE A 1 258 ? 206.691 184.915 298.940 1.00 39.10 258 ILE d O 1
ATOM 1750 N N . THR A 1 259 ? 208.536 185.871 298.054 1.00 37.15 259 THR d N 1
ATOM 1751 C CA . THR A 1 259 ? 207.932 186.140 296.756 1.00 37.15 259 THR d CA 1
ATOM 1752 C C . THR A 1 259 ? 208.793 185.556 295.647 1.00 37.15 259 THR d C 1
ATOM 1753 O O . THR A 1 259 ? 210.021 185.674 295.671 1.00 37.15 259 THR d O 1
ATOM 1757 N N . GLU A 1 260 ? 208.135 184.921 294.680 1.00 38.10 260 GLU d N 1
ATOM 1758 C CA . GLU A 1 260 ? 208.755 184.473 293.442 1.00 38.10 260 GLU d CA 1
ATOM 1759 C C . GLU A 1 260 ? 207.940 184.992 292.267 1.00 38.10 260 GLU d C 1
ATOM 1760 O O . GLU A 1 260 ? 206.712 185.080 292.349 1.00 38.10 260 GLU d O 1
ATOM 1766 N N . THR A 1 261 ? 208.621 185.342 291.178 1.00 40.47 261 THR d N 1
ATOM 1767 C CA . THR A 1 261 ? 207.950 185.879 290.000 1.00 40.47 261 THR d CA 1
ATOM 1768 C C . THR A 1 261 ? 208.775 185.537 288.769 1.00 40.47 261 THR d C 1
ATOM 1769 O O . THR A 1 261 ? 209.976 185.814 288.732 1.00 40.47 261 THR d O 1
ATOM 1773 N N . ILE A 1 262 ? 208.125 184.943 287.769 1.00 41.67 262 ILE d N 1
ATOM 1774 C CA . ILE A 1 262 ? 208.791 184.452 286.568 1.00 41.67 262 ILE d CA 1
ATOM 1775 C C . ILE A 1 262 ? 208.067 185.006 285.350 1.00 41.67 262 ILE d C 1
ATOM 1776 O O . ILE A 1 262 ? 206.841 184.889 285.245 1.00 41.67 262 ILE d O 1
ATOM 1781 N N . GLY A 1 263 ? 208.823 185.606 284.436 1.00 43.80 263 GLY d N 1
ATOM 1782 C CA . GLY A 1 263 ? 208.386 185.812 283.069 1.00 43.80 263 GLY d CA 1
ATOM 1783 C C . GLY A 1 263 ? 209.035 184.785 282.160 1.00 43.80 263 GLY d C 1
ATOM 1784 O O . GLY A 1 263 ? 210.149 184.335 282.417 1.00 43.80 263 GLY d O 1
ATOM 1785 N N . THR A 1 264 ? 208.333 184.411 281.091 1.00 44.81 264 THR d N 1
ATOM 1786 C CA . THR A 1 264 ? 208.732 183.266 280.286 1.00 44.81 264 THR d CA 1
ATOM 1787 C C . THR A 1 264 ? 208.675 183.600 278.800 1.00 44.81 264 THR d C 1
ATOM 1788 O O . THR A 1 264 ? 208.038 184.566 278.374 1.00 44.81 264 THR d O 1
ATOM 1792 N N . THR A 1 265 ? 209.370 182.768 278.021 1.00 45.46 265 THR d N 1
ATOM 1793 C CA . THR A 1 265 ? 209.382 182.824 276.563 1.00 45.46 265 THR d CA 1
ATOM 1794 C C . THR A 1 265 ? 208.066 182.415 275.911 1.00 45.46 265 THR d C 1
ATOM 1795 O O . THR A 1 265 ? 207.902 182.646 274.709 1.00 45.46 265 THR d O 1
ATOM 1799 N N . GLN A 1 266 ? 207.139 181.812 276.647 1.00 44.87 266 GLN d N 1
ATOM 1800 C CA . GLN A 1 266 ? 205.779 181.672 276.146 1.00 44.87 266 GLN d CA 1
ATOM 1801 C C . GLN A 1 266 ? 205.037 183.003 276.144 1.00 44.87 266 GLN d C 1
ATOM 1802 O O . GLN A 1 266 ? 205.324 183.909 276.930 1.00 44.87 266 GLN d O 1
ATOM 1808 N N . SER A 1 267 ? 204.066 183.106 275.240 1.00 47.59 267 SER d N 1
ATOM 1809 C CA . SER A 1 267 ? 203.151 184.237 275.185 1.00 47.59 267 SER d CA 1
ATOM 1810 C C . SER A 1 267 ? 201.915 183.798 274.414 1.00 47.59 267 SER d C 1
ATOM 1811 O O . SER A 1 267 ? 201.883 182.721 273.814 1.00 47.59 267 SER d O 1
ATOM 1814 N N . ALA A 1 268 ? 200.888 184.649 274.440 1.00 47.48 268 ALA d N 1
ATOM 1815 C CA . ALA A 1 268 ? 199.693 184.400 273.642 1.00 47.48 268 ALA d CA 1
ATOM 1816 C C . ALA A 1 268 ? 199.959 184.392 272.140 1.00 47.48 268 ALA d C 1
ATOM 1817 O O . ALA A 1 268 ? 199.146 183.842 271.389 1.00 47.48 268 ALA d O 1
ATOM 1819 N N . MET A 1 269 ? 201.064 184.981 271.681 1.00 48.80 269 MET d N 1
ATOM 1820 C CA . MET A 1 269 ? 201.495 184.839 270.291 1.00 48.80 269 MET d CA 1
ATOM 1821 C C . MET A 1 269 ? 202.519 183.720 270.096 1.00 48.80 269 MET d C 1
ATOM 1822 O O . MET A 1 269 ? 202.269 182.760 269.363 1.00 48.80 269 MET d O 1
ATOM 1827 N N . TYR A 1 270 ? 203.677 183.845 270.739 1.00 47.66 270 TYR d N 1
ATOM 1828 C CA . TYR A 1 270 ? 204.841 183.006 270.476 1.00 47.66 270 TYR d CA 1
ATOM 1829 C C . TYR A 1 270 ? 204.961 181.861 271.472 1.00 47.66 270 TYR d C 1
ATOM 1830 O O . TYR A 1 270 ? 204.864 182.065 272.686 1.00 47.66 270 TYR d O 1
ATOM 1839 N N . GLY A 1 271 ? 205.172 180.659 270.937 1.00 41.08 271 GLY d N 1
ATOM 1840 C CA . GLY A 1 271 ? 205.458 179.502 271.753 1.00 41.08 271 GLY d CA 1
ATOM 1841 C C . GLY A 1 271 ? 206.872 179.520 272.304 1.00 41.08 271 GLY d C 1
ATOM 1842 O O . GLY A 1 271 ? 207.735 180.276 271.865 1.00 41.08 271 GLY d O 1
ATOM 1843 N N . GLY A 1 272 ? 207.096 178.662 273.299 1.00 40.09 272 GLY d N 1
ATOM 1844 C CA . GLY A 1 272 ? 208.316 178.697 274.087 1.00 40.09 272 GLY d CA 1
ATOM 1845 C C . GLY A 1 272 ? 209.596 178.472 273.305 1.00 40.09 272 GLY d C 1
ATOM 1846 O O . GLY A 1 272 ? 210.666 178.873 273.774 1.00 40.09 272 GLY d O 1
ATOM 1847 N N . ALA A 1 273 ? 209.522 177.844 272.127 1.00 36.30 273 ALA d N 1
ATOM 1848 C CA . ALA A 1 273 ? 210.704 177.600 271.304 1.00 36.30 273 ALA d CA 1
ATOM 1849 C C . ALA A 1 273 ? 210.639 178.312 269.954 1.00 36.30 273 ALA d C 1
ATOM 1850 O O . ALA A 1 273 ? 211.361 177.935 269.026 1.00 36.30 273 ALA d O 1
ATOM 1852 N N . SER A 1 274 ? 209.771 179.318 269.826 1.00 38.64 274 SER d N 1
ATOM 1853 C CA . SER A 1 274 ? 209.691 180.146 268.623 1.00 38.64 274 SER d CA 1
ATOM 1854 C C . SER A 1 274 ? 211.059 180.576 268.091 1.00 38.64 274 SER d C 1
ATOM 1855 O O . SER A 1 274 ? 211.348 180.442 266.899 1.00 38.64 274 SER d O 1
ATOM 1858 N N . ALA A 1 275 ? 211.898 181.127 268.972 1.00 37.72 275 ALA d N 1
ATOM 1859 C CA . ALA A 1 275 ? 213.206 181.651 268.579 1.00 37.72 275 ALA d CA 1
ATOM 1860 C C . ALA A 1 275 ? 214.077 180.590 267.912 1.00 37.72 275 ALA d C 1
ATOM 1861 O O . ALA A 1 275 ? 214.624 180.811 266.822 1.00 37.72 275 ALA d O 1
ATOM 1863 N N . GLN A 1 276 ? 214.256 179.449 268.576 1.00 34.94 276 GLN d N 1
ATOM 1864 C CA . GLN A 1 276 ? 215.070 178.377 268.011 1.00 34.94 276 GLN d CA 1
ATOM 1865 C C . GLN A 1 276 ? 214.519 177.900 266.673 1.00 34.94 276 GLN d C 1
ATOM 1866 O O . GLN A 1 276 ? 215.285 177.634 265.743 1.00 34.94 276 GLN d O 1
ATOM 1872 N N . ILE A 1 277 ? 213.201 177.743 266.570 1.00 33.56 277 ILE d N 1
ATOM 1873 C CA . ILE A 1 277 ? 212.587 177.321 265.312 1.00 33.56 277 ILE d CA 1
ATOM 1874 C C . ILE A 1 277 ? 212.867 178.330 264.199 1.00 33.56 277 ILE d C 1
ATOM 1875 O O . ILE A 1 277 ? 213.186 177.952 263.069 1.00 33.56 277 ILE d O 1
ATOM 1880 N N . LEU A 1 278 ? 212.702 179.622 264.485 1.00 35.82 278 LEU d N 1
ATOM 1881 C CA . LEU A 1 278 ? 213.083 180.673 263.538 1.00 35.82 278 LEU d CA 1
ATOM 1882 C C . LEU A 1 278 ? 214.538 180.577 263.077 1.00 35.82 278 LEU d C 1
ATOM 1883 O O . LEU A 1 278 ? 214.832 180.656 261.875 1.00 35.82 278 LEU d O 1
ATOM 1888 N N . GLN A 1 279 ? 215.465 180.413 264.018 1.00 33.56 279 GLN d N 1
ATOM 1889 C CA . GLN A 1 279 ? 216.871 180.250 263.649 1.00 33.56 279 GLN d CA 1
ATOM 1890 C C . GLN A 1 279 ? 217.095 179.019 262.774 1.00 33.56 279 GLN d C 1
ATOM 1891 O O . GLN A 1 279 ? 217.823 179.074 261.773 1.00 33.56 279 GLN d O 1
ATOM 1897 N N . ILE A 1 280 ? 216.534 177.883 263.177 1.00 31.46 280 ILE d N 1
ATOM 1898 C CA . ILE A 1 280 ? 216.624 176.660 262.385 1.00 31.46 280 ILE d CA 1
ATOM 1899 C C . ILE A 1 280 ? 216.055 176.859 260.981 1.00 31.46 280 ILE d C 1
ATOM 1900 O O . ILE A 1 280 ? 216.601 176.343 260.005 1.00 31.46 280 ILE d O 1
ATOM 1905 N N . ASN A 1 281 ? 214.939 177.578 260.860 1.00 31.91 281 ASN d N 1
ATOM 1906 C CA . ASN A 1 281 ? 214.409 177.945 259.545 1.00 31.91 281 ASN d CA 1
ATOM 1907 C C . ASN A 1 281 ? 215.386 178.776 258.718 1.00 31.91 281 ASN d C 1
ATOM 1908 O O . ASN A 1 281 ? 215.525 178.556 257.510 1.00 31.91 281 ASN d O 1
ATOM 1913 N N . GLU A 1 282 ? 216.084 179.720 259.346 1.00 33.57 282 GLU d N 1
ATOM 1914 C CA . GLU A 1 282 ? 217.148 180.438 258.641 1.00 33.57 282 GLU d CA 1
ATOM 1915 C C . GLU A 1 282 ? 218.227 179.483 258.128 1.00 33.57 282 GLU d C 1
ATOM 1916 O O . GLU A 1 282 ? 218.628 179.543 256.953 1.00 33.57 282 GLU d O 1
ATOM 1922 N N . ASP A 1 283 ? 218.751 178.636 259.014 1.00 31.76 283 ASP d N 1
ATOM 1923 C CA . ASP A 1 283 ? 219.771 177.670 258.606 1.00 31.76 283 ASP d CA 1
ATOM 1924 C C . ASP A 1 283 ? 219.284 176.774 257.471 1.00 31.76 283 ASP d C 1
ATOM 1925 O O . ASP A 1 283 ? 220.030 176.498 256.526 1.00 31.76 283 ASP d O 1
ATOM 1930 N N . ILE A 1 284 ? 218.047 176.283 257.568 1.00 29.18 284 ILE d N 1
ATOM 1931 C CA . ILE A 1 284 ? 217.435 175.503 256.492 1.00 29.18 284 ILE d CA 1
ATOM 1932 C C . ILE A 1 284 ? 217.436 176.284 255.184 1.00 29.18 284 ILE d C 1
ATOM 1933 O O . ILE A 1 284 ? 217.729 175.734 254.122 1.00 29.18 284 ILE d O 1
ATOM 1938 N N . LYS A 1 285 ? 217.029 177.550 255.228 1.00 30.23 285 LYS d N 1
ATOM 1939 C CA . LYS A 1 285 ? 217.020 178.368 254.018 1.00 30.23 285 LYS d CA 1
ATOM 1940 C C . LYS A 1 285 ? 218.397 178.440 253.362 1.00 30.23 285 LYS d C 1
ATOM 1941 O O . LYS A 1 285 ? 218.533 178.208 252.154 1.00 30.23 285 LYS d O 1
ATOM 1947 N N . GLU A 1 286 ? 219.432 178.743 254.146 1.00 30.94 286 GLU d N 1
ATOM 1948 C CA . GLU A 1 286 ? 220.794 178.762 253.599 1.00 30.94 286 GLU d CA 1
ATOM 1949 C C . GLU A 1 286 ? 221.225 177.402 253.046 1.00 30.94 286 GLU d C 1
ATOM 1950 O O . GLU A 1 286 ? 221.775 177.310 251.935 1.00 30.94 286 GLU d O 1
ATOM 1956 N N . LEU A 1 287 ? 220.967 176.331 253.796 1.00 26.51 287 LEU d N 1
ATOM 1957 C CA . LEU A 1 287 ? 221.332 174.990 253.348 1.00 26.51 287 LEU d CA 1
ATOM 1958 C C . LEU A 1 287 ? 220.624 174.616 252.052 1.00 26.51 287 LEU d C 1
ATOM 1959 O O . LEU A 1 287 ? 221.237 174.052 251.140 1.00 26.51 287 LEU d O 1
ATOM 1964 N N . LEU A 1 288 ? 219.324 174.891 251.963 1.00 26.67 288 LEU d N 1
ATOM 1965 C CA . LEU A 1 288 ? 218.575 174.554 250.760 1.00 26.67 288 LEU d CA 1
ATOM 1966 C C . LEU A 1 288 ? 219.023 175.389 249.570 1.00 26.67 288 LEU d C 1
ATOM 1967 O O . LEU A 1 288 ? 219.064 174.887 248.447 1.00 26.67 288 LEU d O 1
ATOM 1972 N N . ASP A 1 289 ? 219.348 176.664 249.783 1.00 28.62 289 ASP d N 1
ATOM 1973 C CA . ASP A 1 289 ? 219.949 177.462 248.716 1.00 28.62 289 ASP d CA 1
ATOM 1974 C C . ASP A 1 289 ? 221.206 176.796 248.165 1.00 28.62 289 ASP d C 1
ATOM 1975 O O . ASP A 1 289 ? 221.328 176.554 246.954 1.00 28.62 289 ASP d O 1
ATOM 1980 N N . GLY A 1 290 ? 222.134 176.446 249.056 1.00 26.25 290 GLY d N 1
ATOM 1981 C CA . GLY A 1 290 ? 223.356 175.789 248.614 1.00 26.25 290 GLY d CA 1
ATOM 1982 C C . GLY A 1 290 ? 223.121 174.462 247.913 1.00 26.25 290 GLY d C 1
ATOM 1983 O O . GLY A 1 290 ? 223.722 174.184 246.874 1.00 26.25 290 GLY d O 1
ATOM 1984 N N . LEU A 1 291 ? 222.254 173.619 248.474 1.00 24.39 291 LEU d N 1
ATOM 1985 C CA . LEU A 1 291 ? 222.010 172.308 247.875 1.00 24.39 291 LEU d CA 1
ATOM 1986 C C . LEU A 1 291 ? 221.213 172.384 246.574 1.00 24.39 291 LEU d C 1
ATOM 1987 O O . LEU A 1 291 ? 221.430 171.563 245.677 1.00 24.39 291 LEU d O 1
ATOM 1992 N N . ARG A 1 292 ? 220.294 173.343 246.442 1.00 26.34 292 ARG d N 1
ATOM 1993 C CA . ARG A 1 292 ? 219.641 173.619 245.168 1.00 26.34 292 ARG d CA 1
ATOM 1994 C C . ARG A 1 292 ? 220.549 174.326 244.176 1.00 26.34 292 ARG d C 1
ATOM 1995 O O . ARG A 1 292 ? 220.157 174.487 243.017 1.00 26.34 292 ARG d O 1
ATOM 2003 N N . ALA A 1 293 ? 221.745 174.734 244.592 1.00 25.58 293 ALA d N 1
ATOM 2004 C CA . ALA A 1 293 ? 222.778 175.086 243.626 1.00 25.58 293 ALA d CA 1
ATOM 2005 C C . ALA A 1 293 ? 223.607 173.877 243.214 1.00 25.58 293 ALA d C 1
ATOM 2006 O O . ALA A 1 293 ? 224.095 173.823 242.080 1.00 25.58 293 ALA d O 1
ATOM 2008 N N . TYR A 1 294 ? 223.763 172.904 244.112 1.00 24.35 294 TYR d N 1
ATOM 2009 C CA . TYR A 1 294 ? 224.531 171.698 243.814 1.00 24.35 294 TYR d CA 1
ATOM 2010 C C . TYR A 1 294 ? 223.791 170.784 242.840 1.00 24.35 294 TYR d C 1
ATOM 2011 O O . TYR A 1 294 ? 224.328 170.407 241.793 1.00 24.35 294 TYR d O 1
ATOM 2020 N N . PHE A 1 295 ? 222.557 170.411 243.171 1.00 23.90 295 PHE d N 1
ATOM 2021 C CA . PHE A 1 295 ? 221.625 169.860 242.193 1.00 23.90 295 PHE d CA 1
ATOM 2022 C C . PHE A 1 295 ? 221.037 170.955 241.308 1.00 23.90 295 PHE d C 1
ATOM 2023 O O . PHE A 1 295 ? 220.771 172.070 241.764 1.00 23.90 295 PHE d O 1
ATOM 2031 N N . GLY A 1 296 ? 220.832 170.624 240.031 1.00 25.04 296 GLY d N 1
ATOM 2032 C CA . GLY A 1 296 ? 220.438 171.598 239.034 1.00 25.04 296 GLY d CA 1
ATOM 2033 C C . GLY A 1 296 ? 218.944 171.875 238.962 1.00 25.04 296 GLY d C 1
ATOM 2034 O O . GLY A 1 296 ? 218.125 171.315 239.690 1.00 25.04 296 GLY d O 1
ATOM 2035 N N . TYR A 1 297 ? 218.601 172.779 238.045 1.00 27.32 297 TYR d N 1
ATOM 2036 C CA . TYR A 1 297 ? 217.218 172.994 237.631 1.00 27.32 297 TYR d CA 1
ATOM 2037 C C . TYR A 1 297 ? 216.703 171.854 236.758 1.00 27.32 297 TYR d C 1
ATOM 2038 O O . TYR A 1 297 ? 217.406 171.361 235.872 1.00 27.32 297 TYR d O 1
ATOM 2047 N N . ASN A 1 298 ? 215.464 171.440 237.012 1.00 23.95 298 ASN d N 1
ATOM 2048 C CA . ASN A 1 298 ? 214.816 170.429 236.189 1.00 23.95 298 ASN d CA 1
ATOM 2049 C C . ASN A 1 298 ? 214.389 171.018 234.846 1.00 23.95 298 ASN d C 1
ATOM 2050 O O . ASN A 1 298 ? 214.009 172.187 234.747 1.00 23.95 298 ASN d O 1
ATOM 2055 N N . MET A 1 299 ? 214.455 170.191 233.803 1.00 22.99 299 MET d N 1
ATOM 2056 C CA . MET A 1 299 ? 214.102 170.613 232.453 1.00 22.99 299 MET d CA 1
ATOM 2057 C C . MET A 1 299 ? 213.609 169.411 231.661 1.00 22.99 299 MET d C 1
ATOM 2058 O O . MET A 1 299 ? 214.021 168.276 231.911 1.00 22.99 299 MET d O 1
ATOM 2063 N N . ILE A 1 300 ? 212.721 169.671 230.699 1.00 21.10 300 ILE d N 1
ATOM 2064 C CA . ILE A 1 300 ? 212.322 168.662 229.725 1.00 21.10 300 ILE d CA 1
ATOM 2065 C C . ILE A 1 300 ? 211.993 169.352 228.409 1.00 21.10 300 ILE d C 1
ATOM 2066 O O . ILE A 1 300 ? 211.518 170.490 228.384 1.00 21.10 300 ILE d O 1
ATOM 2071 N N . GLY A 1 301 ? 212.248 168.645 227.310 1.00 20.84 301 GLY d N 1
ATOM 2072 C CA . GLY A 1 301 ? 211.897 169.114 225.980 1.00 20.84 301 GLY d CA 1
ATOM 2073 C C . GLY A 1 301 ? 210.580 168.520 225.514 1.00 20.84 301 GLY d C 1
ATOM 2074 O O . GLY A 1 301 ? 210.376 167.307 225.582 1.00 20.84 301 GLY d O 1
ATOM 2075 N N . LEU A 1 302 ? 209.694 169.390 225.036 1.00 21.75 302 LEU d N 1
ATOM 2076 C CA . LEU A 1 302 ? 208.385 168.968 224.539 1.00 21.75 302 LEU d CA 1
ATOM 2077 C C . LEU A 1 302 ? 208.291 169.150 223.029 1.00 21.75 302 LEU d C 1
ATOM 2078 O O . LEU A 1 302 ? 208.164 170.266 222.529 1.00 21.75 302 LEU d O 1
ATOM 2084 N N . SER B 2 49 ? 268.701 184.018 180.273 1.00 58.51 49 SER p N 1
ATOM 2085 C CA . SER B 2 49 ? 267.770 185.157 180.036 1.00 58.51 49 SER p CA 1
ATOM 2086 C C . SER B 2 49 ? 266.365 184.656 179.717 1.00 58.51 49 SER p C 1
ATOM 2087 O O . SER B 2 49 ? 266.192 183.573 179.165 1.00 58.51 49 SER p O 1
ATOM 2090 N N . LEU B 2 50 ? 265.361 185.456 180.076 1.00 55.35 50 LEU p N 1
ATOM 2091 C CA . LEU B 2 50 ? 263.974 185.047 179.872 1.00 55.35 50 LEU p CA 1
ATOM 2092 C C . LEU B 2 50 ? 263.600 185.115 178.394 1.00 55.35 50 LEU p C 1
ATOM 2093 O O . LEU B 2 50 ? 263.108 184.136 177.822 1.00 55.35 50 LEU p O 1
ATOM 2098 N N . TYR B 2 51 ? 263.830 186.265 177.763 1.00 53.24 51 TYR p N 1
ATOM 2099 C CA . TYR B 2 51 ? 263.540 186.495 176.350 1.00 53.24 51 TYR p CA 1
ATOM 2100 C C . TYR B 2 51 ? 264.785 186.398 175.476 1.00 53.24 51 TYR p C 1
ATOM 2101 O O . TYR B 2 51 ? 264.749 185.766 174.418 1.00 53.24 51 TYR p O 1
ATOM 2110 N N . GLY B 2 52 ? 265.884 187.011 175.892 1.00 56.61 52 GLY p N 1
ATOM 2111 C CA . GLY B 2 52 ? 267.046 187.105 175.033 1.00 56.61 52 GLY p CA 1
ATOM 2112 C C . GLY B 2 52 ? 268.053 188.072 175.610 1.00 56.61 52 GLY p C 1
ATOM 2113 O O . GLY B 2 52 ? 267.818 188.717 176.637 1.00 56.61 52 GLY p O 1
ATOM 2114 N N . GLN B 2 53 ? 269.187 188.170 174.919 1.00 59.37 53 GLN p N 1
ATOM 2115 C CA . GLN B 2 53 ? 270.267 189.029 175.386 1.00 59.37 53 GLN p CA 1
ATOM 2116 C C . GLN B 2 53 ? 269.819 190.485 175.347 1.00 59.37 53 GLN p C 1
ATOM 2117 O O . GLN B 2 53 ? 269.388 190.990 174.305 1.00 59.37 53 GLN p O 1
ATOM 2123 N N . GLN B 2 54 ? 269.875 191.141 176.502 1.00 53.55 54 GLN p N 1
ATOM 2124 C CA . GLN B 2 54 ? 269.455 192.525 176.623 1.00 53.55 54 GLN p CA 1
ATOM 2125 C C . GLN B 2 54 ? 270.284 193.193 177.709 1.00 53.55 54 GLN p C 1
ATOM 2126 O O . GLN B 2 54 ? 270.743 192.530 178.643 1.00 53.55 54 GLN p O 1
ATOM 2132 N N . GLN B 2 55 ? 270.480 194.509 177.588 1.00 53.97 55 GLN p N 1
ATOM 2133 C CA . GLN B 2 55 ? 271.284 195.202 178.586 1.00 53.97 55 GLN p CA 1
ATOM 2134 C C . GLN B 2 55 ? 270.454 195.675 179.774 1.00 53.97 55 GLN p C 1
ATOM 2135 O O . GLN B 2 55 ? 271.025 195.952 180.835 1.00 53.97 55 GLN p O 1
ATOM 2141 N N . ALA B 2 56 ? 269.131 195.782 179.626 1.00 53.40 56 ALA p N 1
ATOM 2142 C CA . ALA B 2 56 ? 268.255 195.942 180.779 1.00 53.40 56 ALA p CA 1
ATOM 2143 C C . ALA B 2 56 ? 268.084 194.597 181.464 1.00 53.40 56 ALA p C 1
ATOM 2144 O O . ALA B 2 56 ? 267.832 193.583 180.807 1.00 53.40 56 ALA p O 1
ATOM 2146 N N . TYR B 2 57 ? 268.200 194.586 182.787 1.00 57.87 57 TYR p N 1
ATOM 2147 C CA . TYR B 2 57 ? 267.897 193.373 183.531 1.00 57.87 57 TYR p CA 1
ATOM 2148 C C . TYR B 2 57 ? 266.396 193.109 183.542 1.00 57.87 57 TYR p C 1
ATOM 2149 O O . TYR B 2 57 ? 265.587 194.015 183.762 1.00 57.87 57 TYR p O 1
ATOM 2158 N N . ALA B 2 58 ? 266.034 191.851 183.301 1.00 56.20 58 ALA p N 1
ATOM 2159 C CA . ALA B 2 58 ? 264.649 191.408 183.252 1.00 56.20 58 ALA p CA 1
ATOM 2160 C C . ALA B 2 58 ? 264.307 190.466 184.395 1.00 56.20 58 ALA p C 1
ATOM 2161 O O . ALA B 2 58 ? 263.184 189.953 184.448 1.00 56.20 58 ALA p O 1
ATOM 2163 N N . GLU B 2 59 ? 265.245 190.224 185.299 1.00 59.55 59 GLU p N 1
ATOM 2164 C CA . GLU B 2 59 ? 265.083 189.340 186.440 1.00 59.55 59 GLU p CA 1
ATOM 2165 C C . GLU B 2 59 ? 265.724 190.021 187.637 1.00 59.55 59 GLU p C 1
ATOM 2166 O O . GLU B 2 59 ? 266.516 190.956 187.471 1.00 59.55 59 GLU p O 1
ATOM 2172 N N . PRO B 2 60 ? 265.393 189.593 188.853 1.00 63.25 60 PRO p N 1
ATOM 2173 C CA . PRO B 2 60 ? 266.088 190.133 190.028 1.00 63.25 60 PRO p CA 1
ATOM 2174 C C . PRO B 2 60 ? 267.598 189.979 189.908 1.00 63.25 60 PRO p C 1
ATOM 2175 O O . PRO B 2 60 ? 268.116 188.882 189.689 1.00 63.25 60 PRO p O 1
ATOM 2179 N N . PHE B 2 61 ? 268.306 191.103 190.048 1.00 65.53 61 PHE p N 1
ATOM 2180 C CA . PHE B 2 61 ? 269.741 191.125 189.776 1.00 65.53 61 PHE p CA 1
ATOM 2181 C C . PHE B 2 61 ? 270.512 190.268 190.770 1.00 65.53 61 PHE p C 1
ATOM 2182 O O . PHE B 2 61 ? 271.364 189.461 190.377 1.00 65.53 61 PHE p O 1
ATOM 2190 N N . ILE B 2 62 ? 270.231 190.426 192.058 1.00 71.47 62 ILE p N 1
ATOM 2191 C CA . ILE B 2 62 ? 270.718 189.489 193.064 1.00 71.47 62 ILE p CA 1
ATOM 2192 C C . ILE B 2 62 ? 269.825 188.257 193.081 1.00 71.47 62 ILE p C 1
ATOM 2193 O O . ILE B 2 62 ? 268.594 188.363 193.121 1.00 71.47 62 ILE p O 1
ATOM 2198 N N . GLU B 2 63 ? 270.450 187.081 193.052 1.00 74.76 63 GLU p N 1
ATOM 2199 C CA . GLU B 2 63 ? 269.723 185.819 193.096 1.00 74.76 63 GLU p CA 1
ATOM 2200 C C . GLU B 2 63 ? 268.962 185.706 194.410 1.00 74.76 63 GLU p C 1
ATOM 2201 O O . GLU B 2 63 ? 269.573 185.601 195.478 1.00 74.76 63 GLU p O 1
ATOM 2207 N N . MET B 2 64 ? 267.634 185.733 194.348 1.00 74.26 64 MET p N 1
ATOM 2208 C CA . MET B 2 64 ? 266.834 185.471 195.534 1.00 74.26 64 MET p CA 1
ATOM 2209 C C . MET B 2 64 ? 266.901 183.991 195.892 1.00 74.26 64 MET p C 1
ATOM 2210 O O . MET B 2 64 ? 267.082 183.126 195.030 1.00 74.26 64 MET p O 1
ATOM 2215 N N . MET B 2 65 ? 266.745 183.702 197.184 1.00 75.54 65 MET p N 1
ATOM 2216 C CA . MET B 2 65 ? 266.914 182.343 197.697 1.00 75.54 65 MET p CA 1
ATOM 2217 C C . MET B 2 65 ? 265.709 181.509 197.271 1.00 75.54 65 MET p C 1
ATOM 2218 O O . MET B 2 65 ? 264.744 181.311 198.014 1.00 75.54 65 MET p O 1
ATOM 2223 N N . ASP B 2 66 ? 265.777 181.010 196.040 1.00 67.99 66 ASP p N 1
ATOM 2224 C CA . ASP B 2 66 ? 264.873 179.959 195.600 1.00 67.99 66 ASP p CA 1
ATOM 2225 C C . ASP B 2 66 ? 265.123 178.676 196.383 1.00 67.99 66 ASP p C 1
ATOM 2226 O O . ASP B 2 66 ? 266.253 178.369 196.773 1.00 67.99 66 ASP p O 1
ATOM 2231 N N . THR B 2 67 ? 264.044 177.927 196.619 1.00 66.60 67 THR p N 1
ATOM 2232 C CA . THR B 2 67 ? 264.159 176.694 197.390 1.00 66.60 67 THR p CA 1
ATOM 2233 C C . THR B 2 67 ? 265.106 175.706 196.723 1.00 66.60 67 THR p C 1
ATOM 2234 O O . THR B 2 67 ? 265.772 174.927 197.415 1.00 66.60 67 THR p O 1
ATOM 2238 N N . ASN B 2 68 ? 265.184 175.722 195.392 1.00 61.33 68 ASN p N 1
ATOM 2239 C CA . ASN B 2 68 ? 266.022 174.789 194.661 1.00 61.33 68 ASN p CA 1
ATOM 2240 C C . ASN B 2 68 ? 266.865 175.547 193.644 1.00 61.33 68 ASN p C 1
ATOM 2241 O O . ASN B 2 68 ? 266.352 176.444 192.964 1.00 61.33 68 ASN p O 1
ATOM 2246 N N . PRO B 2 69 ? 268.158 175.225 193.516 1.00 64.48 69 PRO p N 1
ATOM 2247 C CA . PRO B 2 69 ? 268.971 175.880 192.479 1.00 64.48 69 PRO p CA 1
ATOM 2248 C C . PRO B 2 69 ? 268.489 175.630 191.061 1.00 64.48 69 PRO p C 1
ATOM 2249 O O . PRO B 2 69 ? 268.833 176.408 190.162 1.00 64.48 69 PRO p O 1
ATOM 2253 N N . GLU B 2 70 ? 267.713 174.573 190.829 1.00 57.07 70 GLU p N 1
ATOM 2254 C CA . GLU B 2 70 ? 267.434 174.111 189.476 1.00 57.07 70 GLU p CA 1
ATOM 2255 C C . GLU B 2 70 ? 266.186 174.723 188.841 1.00 57.07 70 GLU p C 1
ATOM 2256 O O . GLU B 2 70 ? 266.045 174.636 187.617 1.00 57.07 70 GLU p O 1
ATOM 2262 N N . PHE B 2 71 ? 265.283 175.336 189.608 1.00 53.04 71 PHE p N 1
ATOM 2263 C CA . PHE B 2 71 ? 264.110 175.946 188.993 1.00 53.04 71 PHE p CA 1
ATOM 2264 C C . PHE B 2 71 ? 263.659 177.165 189.787 1.00 53.04 71 PHE p C 1
ATOM 2265 O O . PHE B 2 71 ? 263.929 177.300 190.982 1.00 53.04 71 PHE p O 1
ATOM 2273 N N . ARG B 2 72 ? 262.965 178.058 189.080 1.00 54.86 72 ARG p N 1
ATOM 2274 C CA . ARG B 2 72 ? 262.429 179.293 189.644 1.00 54.86 72 ARG p CA 1
ATOM 2275 C C . ARG B 2 72 ? 261.119 179.030 190.381 1.00 54.86 72 ARG p C 1
ATOM 2276 O O . ARG B 2 72 ? 260.170 178.491 189.802 1.00 54.86 72 ARG p O 1
ATOM 2284 N N . ASP B 2 73 ? 261.070 179.408 191.656 1.00 56.74 73 ASP p N 1
ATOM 2285 C CA . ASP B 2 73 ? 259.867 179.227 192.457 1.00 56.74 73 ASP p CA 1
ATOM 2286 C C . ASP B 2 73 ? 258.753 180.170 192.006 1.00 56.74 73 ASP p C 1
ATOM 2287 O O . ASP B 2 73 ? 258.996 181.290 191.550 1.00 56.74 73 ASP p O 1
ATOM 2292 N N . LYS B 2 74 ? 257.514 179.692 192.140 1.00 45.95 74 LYS p N 1
ATOM 2293 C CA . LYS B 2 74 ? 256.308 180.467 191.831 1.00 45.95 74 LYS p CA 1
ATOM 2294 C C . LYS B 2 74 ? 255.888 181.268 193.063 1.00 45.95 74 LYS p C 1
ATOM 2295 O O . LYS B 2 74 ? 254.936 180.933 193.771 1.00 45.95 74 LYS p O 1
ATOM 2301 N N . ARG B 2 75 ? 256.616 182.354 193.318 1.00 57.45 75 ARG p N 1
ATOM 2302 C CA . ARG B 2 75 ? 256.323 183.196 194.472 1.00 57.45 75 ARG p CA 1
ATOM 2303 C C . ARG B 2 75 ? 255.002 183.940 194.300 1.00 57.45 75 ARG p C 1
ATOM 2304 O O . ARG B 2 75 ? 254.678 184.436 193.218 1.00 57.45 75 ARG p O 1
ATOM 2312 N N . SER B 2 76 ? 254.239 184.008 195.390 1.00 49.39 76 SER p N 1
ATOM 2313 C CA . SER B 2 76 ? 253.086 184.896 195.482 1.00 49.39 76 SER p CA 1
ATOM 2314 C C . SER B 2 76 ? 253.471 186.361 195.298 1.00 49.39 76 SER p C 1
ATOM 2315 O O . SER B 2 76 ? 254.608 186.769 195.550 1.00 49.39 76 SER p O 1
ATOM 2318 N N . TYR B 2 77 ? 252.495 187.143 194.820 1.00 43.65 77 TYR p N 1
ATOM 2319 C CA . TYR B 2 77 ? 252.680 188.560 194.511 1.00 43.65 77 TYR p CA 1
ATOM 2320 C C . TYR B 2 77 ? 253.455 189.322 195.583 1.00 43.65 77 TYR p C 1
ATOM 2321 O O . TYR B 2 77 ? 254.386 190.075 195.279 1.00 43.65 77 TYR p O 1
ATOM 2330 N N . MET B 2 78 ? 253.078 189.138 196.846 1.00 49.23 78 MET p N 1
ATOM 2331 C CA . MET B 2 78 ? 253.734 189.783 197.977 1.00 49.23 78 MET p CA 1
ATOM 2332 C C . MET B 2 78 ? 254.914 188.991 198.524 1.00 49.23 78 MET p C 1
ATOM 2333 O O . MET B 2 78 ? 255.519 189.417 199.514 1.00 49.23 78 MET p O 1
ATOM 2338 N N . LYS B 2 79 ? 255.246 187.852 197.919 1.00 52.75 79 LYS p N 1
ATOM 2339 C CA . LYS B 2 79 ? 256.235 186.906 198.434 1.00 52.75 79 LYS p CA 1
ATOM 2340 C C . LYS B 2 79 ? 255.871 186.381 199.823 1.00 52.75 79 LYS p C 1
ATOM 2341 O O . LYS B 2 79 ? 256.721 185.822 200.524 1.00 52.75 79 LYS p O 1
ATOM 2347 N N . ASN B 2 80 ? 254.610 186.543 200.231 1.00 53.24 80 ASN p N 1
ATOM 2348 C CA . ASN B 2 80 ? 254.132 185.946 201.471 1.00 53.24 80 ASN p CA 1
ATOM 2349 C C . ASN B 2 80 ? 254.085 184.428 201.378 1.00 53.24 80 ASN p C 1
ATOM 2350 O O . ASN B 2 80 ? 254.034 183.752 202.412 1.00 53.24 80 ASN p O 1
ATOM 2355 N N . GLU B 2 81 ? 254.103 183.888 200.161 1.00 53.99 81 GLU p N 1
ATOM 2356 C CA . GLU B 2 81 ? 253.943 182.466 199.903 1.00 53.99 81 GLU p CA 1
ATOM 2357 C C . GLU B 2 81 ? 254.825 182.091 198.721 1.00 53.99 81 GLU p C 1
ATOM 2358 O O . GLU B 2 81 ? 255.007 182.885 197.795 1.00 53.99 81 GLU p O 1
ATOM 2364 N N . HIS B 2 82 ? 255.372 180.876 198.768 1.00 57.74 82 HIS p N 1
ATOM 2365 C CA . HIS B 2 82 ? 256.278 180.362 197.751 1.00 57.74 82 HIS p CA 1
ATOM 2366 C C . HIS B 2 82 ? 255.710 179.184 196.974 1.00 57.74 82 HIS p C 1
ATOM 2367 O O . HIS B 2 82 ? 256.337 178.748 196.002 1.00 57.74 82 HIS p O 1
ATOM 2374 N N . ASN B 2 83 ? 254.553 178.662 197.369 1.00 51.95 83 ASN p N 1
ATOM 2375 C CA . ASN B 2 83 ? 253.950 177.450 196.826 1.00 51.95 83 ASN p CA 1
ATOM 2376 C C . ASN B 2 83 ? 252.539 177.768 196.350 1.00 51.95 83 ASN p C 1
ATOM 2377 O O . ASN B 2 83 ? 251.567 177.070 196.642 1.00 51.95 83 ASN p O 1
ATOM 2382 N N . LEU B 2 84 ? 252.444 178.874 195.606 1.00 42.96 84 LEU p N 1
ATOM 2383 C CA . LEU B 2 84 ? 251.166 179.501 195.277 1.00 42.96 84 LEU p CA 1
ATOM 2384 C C . LEU B 2 84 ? 250.190 178.524 194.637 1.00 42.96 84 LEU p C 1
ATOM 2385 O O . LEU B 2 84 ? 248.992 178.544 194.938 1.00 42.96 84 LEU p O 1
ATOM 2390 N N . HIS B 2 85 ? 250.674 177.682 193.725 1.00 40.20 85 HIS p N 1
ATOM 2391 C CA . HIS B 2 85 ? 249.770 176.793 193.005 1.00 40.20 85 HIS p CA 1
ATOM 2392 C C . HIS B 2 85 ? 249.165 175.718 193.901 1.00 40.20 85 HIS p C 1
ATOM 2393 O O . HIS B 2 85 ? 248.036 175.290 193.651 1.00 40.20 85 HIS p O 1
ATOM 2400 N N . ASP B 2 86 ? 249.852 175.301 194.966 1.00 42.07 86 ASP p N 1
ATOM 2401 C CA . ASP B 2 86 ? 249.194 174.435 195.942 1.00 42.07 86 ASP p CA 1
ATOM 2402 C C . ASP B 2 86 ? 248.160 175.173 196.787 1.00 42.07 86 ASP p C 1
ATOM 2403 O O . ASP B 2 86 ? 247.255 174.532 197.331 1.00 42.07 86 ASP p O 1
ATOM 2408 N N . VAL B 2 87 ? 248.270 176.494 196.910 1.00 40.65 87 VAL p N 1
ATOM 2409 C CA . VAL B 2 87 ? 247.190 177.299 197.481 1.00 40.65 87 VAL p CA 1
ATOM 2410 C C . VAL B 2 87 ? 245.987 177.326 196.540 1.00 40.65 87 VAL p C 1
ATOM 2411 O O . VAL B 2 87 ? 244.858 177.009 196.930 1.00 40.65 87 VAL p O 1
ATOM 2415 N N . LEU B 2 88 ? 246.221 177.716 195.287 1.00 36.66 88 LEU p N 1
ATOM 2416 C CA . LEU B 2 88 ? 245.146 177.836 194.303 1.00 36.66 88 LEU p CA 1
ATOM 2417 C C . LEU B 2 88 ? 244.453 176.503 194.037 1.00 36.66 88 LEU p C 1
ATOM 2418 O O . LEU B 2 88 ? 243.242 176.466 193.790 1.00 36.66 88 LEU p O 1
ATOM 2423 N N . LYS B 2 89 ? 245.202 175.402 194.065 1.00 38.09 89 LYS p N 1
ATOM 2424 C CA . LYS B 2 89 ? 244.625 174.074 193.887 1.00 38.09 89 LYS p CA 1
ATOM 2425 C C . LYS B 2 89 ? 243.467 173.798 194.843 1.00 38.09 89 LYS p C 1
ATOM 2426 O O . LYS B 2 89 ? 242.548 173.047 194.499 1.00 38.09 89 LYS p O 1
ATOM 2432 N N . LYS B 2 90 ? 243.490 174.384 196.041 1.00 39.53 90 LYS p N 1
ATOM 2433 C CA . LYS B 2 90 ? 242.399 174.195 196.995 1.00 39.53 90 LYS p CA 1
ATOM 2434 C C . LYS B 2 90 ? 241.083 174.836 196.561 1.00 39.53 90 LYS p C 1
ATOM 2435 O O . LYS B 2 90 ? 240.029 174.438 197.067 1.00 39.53 90 LYS p O 1
ATOM 2441 N N . PHE B 2 91 ? 241.105 175.805 195.646 1.00 32.75 91 PHE p N 1
ATOM 2442 C CA . PHE B 2 91 ? 239.876 176.436 195.175 1.00 32.75 91 PHE p CA 1
ATOM 2443 C C . PHE B 2 91 ? 239.295 175.806 193.915 1.00 32.75 91 PHE p C 1
ATOM 2444 O O . PHE B 2 91 ? 238.183 176.171 193.521 1.00 32.75 91 PHE p O 1
ATOM 2452 N N . GLY B 2 92 ? 240.005 174.878 193.275 1.00 34.14 92 GLY p N 1
ATOM 2453 C CA . GLY B 2 92 ? 239.550 174.327 192.009 1.00 34.14 92 GLY p CA 1
ATOM 2454 C C . GLY B 2 92 ? 238.216 173.606 192.081 1.00 34.14 92 GLY p C 1
ATOM 2455 O O . GLY B 2 92 ? 237.614 173.334 191.038 1.00 34.14 92 GLY p O 1
ATOM 2456 N N . ASN B 2 93 ? 237.744 173.284 193.285 1.00 34.35 93 ASN p N 1
ATOM 2457 C CA . ASN B 2 93 ? 236.409 172.739 193.509 1.00 34.35 93 ASN p CA 1
ATOM 2458 C C . ASN B 2 93 ? 235.389 173.780 193.974 1.00 34.35 93 ASN p C 1
ATOM 2459 O O . ASN B 2 93 ? 234.270 173.407 194.338 1.00 34.35 93 ASN p O 1
ATOM 2464 N N . ASN B 2 94 ? 235.744 175.061 193.984 1.00 29.53 94 ASN p N 1
ATOM 2465 C CA . ASN B 2 94 ? 234.793 176.095 194.378 1.00 29.53 94 ASN p CA 1
ATOM 2466 C C . ASN B 2 94 ? 233.604 176.108 193.411 1.00 29.53 94 ASN p C 1
ATOM 2467 O O . ASN B 2 94 ? 233.808 176.123 192.189 1.00 29.53 94 ASN p O 1
ATOM 2472 N N . PRO B 2 95 ? 232.357 176.102 193.908 1.00 26.38 95 PRO p N 1
ATOM 2473 C CA . PRO B 2 95 ? 231.200 176.096 192.988 1.00 26.38 95 PRO p CA 1
ATOM 2474 C C . PRO B 2 95 ? 231.047 177.320 192.092 1.00 26.38 95 PRO p C 1
ATOM 2475 O O . PRO B 2 95 ? 230.646 177.169 190.932 1.00 26.38 95 PRO p O 1
ATOM 2479 N N . ILE B 2 96 ? 231.334 178.526 192.582 1.00 25.61 96 ILE p N 1
ATOM 2480 C CA . ILE B 2 96 ? 231.269 179.706 191.719 1.00 25.61 96 ILE p CA 1
ATOM 2481 C C . ILE B 2 96 ? 232.350 179.647 190.644 1.00 25.61 96 ILE p C 1
ATOM 2482 O O . ILE B 2 96 ? 232.078 179.831 189.447 1.00 25.61 96 ILE p O 1
ATOM 2487 N N . LEU B 2 97 ? 233.587 179.369 191.052 1.00 27.86 97 LEU p N 1
ATOM 2488 C CA . LEU B 2 97 ? 234.677 179.266 190.092 1.00 27.86 97 LEU p CA 1
ATOM 2489 C C . LEU B 2 97 ? 234.409 178.173 189.066 1.00 27.86 97 LEU p C 1
ATOM 2490 O O . LEU B 2 97 ? 234.695 178.343 187.875 1.00 27.86 97 LEU p O 1
ATOM 2495 N N . ASN B 2 98 ? 233.838 177.051 189.504 1.00 26.94 98 ASN p N 1
ATOM 2496 C CA . ASN B 2 98 ? 233.473 176.004 188.558 1.00 26.94 98 ASN p CA 1
ATOM 2497 C C . ASN B 2 98 ? 232.277 176.376 187.691 1.00 26.94 98 ASN p C 1
ATOM 2498 O O . ASN B 2 98 ? 232.222 175.965 186.534 1.00 26.94 98 ASN p O 1
ATOM 2503 N N . ALA B 2 99 ? 231.317 177.146 188.201 1.00 26.65 99 ALA p N 1
ATOM 2504 C CA . ALA B 2 99 ? 230.253 177.642 187.328 1.00 26.65 99 ALA p CA 1
ATOM 2505 C C . ALA B 2 99 ? 230.799 178.509 186.197 1.00 26.65 99 ALA p C 1
ATOM 2506 O O . ALA B 2 99 ? 230.400 178.352 185.033 1.00 26.65 99 ALA p O 1
ATOM 2508 N N . ILE B 2 100 ? 231.809 179.324 186.496 1.00 26.92 100 ILE p N 1
ATOM 2509 C CA . ILE B 2 100 ? 232.477 180.126 185.469 1.00 26.92 100 ILE p CA 1
ATOM 2510 C C . ILE B 2 100 ? 233.251 179.242 184.493 1.00 26.92 100 ILE p C 1
ATOM 2511 O O . ILE B 2 100 ? 233.123 179.373 183.267 1.00 26.92 100 ILE p O 1
ATOM 2516 N N . ILE B 2 101 ? 234.081 178.345 185.019 1.00 28.66 101 ILE p N 1
ATOM 2517 C CA . ILE B 2 101 ? 234.887 177.477 184.167 1.00 28.66 101 ILE p CA 1
ATOM 2518 C C . ILE B 2 101 ? 234.010 176.603 183.275 1.00 28.66 101 ILE p C 1
ATOM 2519 O O . ILE B 2 101 ? 234.281 176.457 182.078 1.00 28.66 101 ILE p O 1
ATOM 2524 N N . LEU B 2 102 ? 232.931 176.043 183.818 1.00 28.64 102 LEU p N 1
ATOM 2525 C CA . LEU B 2 102 ? 232.057 175.192 183.017 1.00 28.64 102 LEU p CA 1
ATOM 2526 C C . LEU B 2 102 ? 231.267 175.977 181.975 1.00 28.64 102 LEU p C 1
ATOM 2527 O O . LEU B 2 102 ? 231.155 175.526 180.830 1.00 28.64 102 LEU p O 1
ATOM 2532 N N . THR B 2 103 ? 230.735 177.156 182.314 1.00 31.11 103 THR p N 1
ATOM 2533 C CA . THR B 2 103 ? 230.015 177.915 181.292 1.00 31.11 103 THR p CA 1
ATOM 2534 C C . THR B 2 103 ? 230.946 178.346 180.159 1.00 31.11 103 THR p C 1
ATOM 2535 O O . THR B 2 103 ? 230.613 178.181 178.974 1.00 31.11 103 THR p O 1
ATOM 2539 N N . ARG B 2 104 ? 232.146 178.829 180.491 1.00 33.26 104 ARG p N 1
ATOM 2540 C CA . ARG B 2 104 ? 233.090 179.210 179.444 1.00 33.26 104 ARG p CA 1
ATOM 2541 C C . ARG B 2 104 ? 233.532 178.015 178.602 1.00 33.26 104 ARG p C 1
ATOM 2542 O O . ARG B 2 104 ? 233.583 178.109 177.371 1.00 33.26 104 ARG p O 1
ATOM 2550 N N . SER B 2 105 ? 233.897 176.898 179.234 1.00 32.45 105 SER p N 1
ATOM 2551 C CA . SER B 2 105 ? 234.392 175.765 178.459 1.00 32.45 105 SER p CA 1
ATOM 2552 C C . SER B 2 105 ? 233.296 175.089 177.640 1.00 32.45 105 SER p C 1
ATOM 2553 O O . SER B 2 105 ? 233.574 174.580 176.548 1.00 32.45 105 SER p O 1
ATOM 2556 N N . ASN B 2 106 ? 232.040 175.140 178.095 1.00 33.89 106 ASN p N 1
ATOM 2557 C CA . ASN B 2 106 ? 230.928 174.740 177.238 1.00 33.89 106 ASN p CA 1
ATOM 2558 C C . ASN B 2 106 ? 230.760 175.662 176.037 1.00 33.89 106 ASN p C 1
ATOM 2559 O O . ASN B 2 106 ? 230.489 175.190 174.928 1.00 33.89 106 ASN p O 1
ATOM 2564 N N . GLN B 2 107 ? 230.913 176.973 176.225 1.00 35.98 107 GLN p N 1
ATOM 2565 C CA . GLN B 2 107 ? 230.862 177.878 175.078 1.00 35.98 107 GLN p CA 1
ATOM 2566 C C . GLN B 2 107 ? 231.985 177.602 174.078 1.00 35.98 107 GLN p C 1
ATOM 2567 O O . GLN B 2 107 ? 231.759 177.565 172.864 1.00 35.98 107 GLN p O 1
ATOM 2573 N N . VAL B 2 108 ? 233.205 177.410 174.578 1.00 36.97 108 VAL p N 1
ATOM 2574 C CA . VAL B 2 108 ? 234.360 177.106 173.727 1.00 36.97 108 VAL p CA 1
ATOM 2575 C C . VAL B 2 108 ? 234.208 175.781 172.976 1.00 36.97 108 VAL p C 1
ATOM 2576 O O . VAL B 2 108 ? 234.589 175.679 171.805 1.00 36.97 108 VAL p O 1
ATOM 2580 N N . ALA B 2 109 ? 233.669 174.748 173.626 1.00 37.99 109 ALA p N 1
ATOM 2581 C CA . ALA B 2 109 ? 233.589 173.430 172.991 1.00 37.99 109 ALA p CA 1
ATOM 2582 C C . ALA B 2 109 ? 232.815 173.408 171.670 1.00 37.99 109 ALA p C 1
ATOM 2583 O O . ALA B 2 109 ? 233.073 172.538 170.831 1.00 37.99 109 ALA p O 1
ATOM 2585 N N . MET B 2 110 ? 231.874 174.327 171.453 1.00 40.44 110 MET p N 1
ATOM 2586 C CA . MET B 2 110 ? 231.141 174.342 170.185 1.00 40.44 110 MET p CA 1
ATOM 2587 C C . MET B 2 110 ? 232.018 174.652 168.968 1.00 40.44 110 MET p C 1
ATOM 2588 O O . MET B 2 110 ? 231.749 174.148 167.871 1.00 40.44 110 MET p O 1
ATOM 2593 N N . TYR B 2 111 ? 233.059 175.469 169.133 1.00 43.67 111 TYR p N 1
ATOM 2594 C CA . TYR B 2 111 ? 233.992 175.777 168.044 1.00 43.67 111 TYR p CA 1
ATOM 2595 C C . TYR B 2 111 ? 234.881 174.604 167.633 1.00 43.67 111 TYR p C 1
ATOM 2596 O O . TYR B 2 111 ? 235.323 174.545 166.481 1.00 43.67 111 TYR p O 1
ATOM 2605 N N . CYS B 2 112 ? 235.185 173.695 168.554 1.00 42.97 112 CYS p N 1
ATOM 2606 C CA . CYS B 2 112 ? 236.262 172.723 168.363 1.00 42.97 112 CYS p CA 1
ATOM 2607 C C . CYS B 2 112 ? 236.176 171.915 167.063 1.00 42.97 112 CYS p C 1
ATOM 2608 O O . CYS B 2 112 ? 237.214 171.582 166.480 1.00 42.97 112 CYS p O 1
ATOM 2611 N N . GLN B 2 113 ? 234.979 171.580 166.583 1.00 48.52 113 GLN p N 1
ATOM 2612 C CA . GLN B 2 113 ? 234.914 170.877 165.302 1.00 48.52 113 GLN p CA 1
ATOM 2613 C C . GLN B 2 113 ? 235.279 171.782 164.117 1.00 48.52 113 GLN p C 1
ATOM 2614 O O . GLN B 2 113 ? 235.109 173.002 164.179 1.00 48.52 113 GLN p O 1
ATOM 2620 N N . PRO B 2 114 ? 235.794 171.200 163.024 1.00 51.77 114 PRO p N 1
ATOM 2621 C CA . PRO B 2 114 ? 236.020 171.972 161.788 1.00 51.77 114 PRO p CA 1
ATOM 2622 C C . PRO B 2 114 ? 234.754 172.557 161.173 1.00 51.77 114 PRO p C 1
ATOM 2623 O O . PRO B 2 114 ? 233.729 171.885 161.048 1.00 51.77 114 PRO p O 1
ATOM 2627 N N . ALA B 2 115 ? 234.848 173.831 160.784 1.00 54.15 115 ALA p N 1
ATOM 2628 C CA . ALA B 2 115 ? 233.787 174.484 160.020 1.00 54.15 115 ALA p CA 1
ATOM 2629 C C . ALA B 2 115 ? 233.579 173.835 158.653 1.00 54.15 115 ALA p C 1
ATOM 2630 O O . ALA B 2 115 ? 232.445 173.750 158.167 1.00 54.15 115 ALA p O 1
ATOM 2632 N N . ARG B 2 116 ? 234.668 173.400 158.006 1.00 58.81 116 ARG p N 1
ATOM 2633 C CA . ARG B 2 116 ? 234.603 172.732 156.703 1.00 58.81 116 ARG p CA 1
ATOM 2634 C C . ARG B 2 116 ? 233.491 171.692 156.595 1.00 58.81 116 ARG p C 1
ATOM 2635 O O . ARG B 2 116 ? 232.759 171.653 155.601 1.00 58.81 116 ARG p O 1
ATOM 2643 N N . TYR B 2 117 ? 233.345 170.848 157.609 1.00 59.83 117 TYR p N 1
ATOM 2644 C CA . TYR B 2 117 ? 232.369 169.765 157.607 1.00 59.83 117 TYR p CA 1
ATOM 2645 C C . TYR B 2 117 ? 231.063 170.147 158.290 1.00 59.83 117 TYR p C 1
ATOM 2646 O O . TYR B 2 117 ? 230.127 169.342 158.306 1.00 59.83 117 TYR p O 1
ATOM 2655 N N . SER B 2 118 ? 230.979 171.350 158.846 1.00 60.66 118 SER p N 1
ATOM 2656 C CA . SER B 2 118 ? 229.862 171.795 159.669 1.00 60.66 118 SER p CA 1
ATOM 2657 C C . SER B 2 118 ? 229.066 172.769 158.810 1.00 60.66 118 SER p C 1
ATOM 2658 O O . SER B 2 118 ? 229.529 173.878 158.522 1.00 60.66 118 SER p O 1
ATOM 2661 N N . GLU B 2 119 ? 227.873 172.339 158.395 1.00 64.28 119 GLU p N 1
ATOM 2662 C CA . GLU B 2 119 ? 227.120 173.050 157.367 1.00 64.28 119 GLU p CA 1
ATOM 2663 C C . GLU B 2 119 ? 226.723 174.450 157.811 1.00 64.28 119 GLU p C 1
ATOM 2664 O O . GLU B 2 119 ? 226.569 175.343 156.970 1.00 64.28 119 GLU p O 1
ATOM 2670 N N . LYS B 2 120 ? 226.551 174.670 159.113 1.00 61.97 120 LYS p N 1
ATOM 2671 C CA . LYS B 2 120 ? 226.323 176.029 159.588 1.00 61.97 120 LYS p CA 1
ATOM 2672 C C . LYS B 2 120 ? 227.584 176.891 159.554 1.00 61.97 120 LYS p C 1
ATOM 2673 O O . LYS B 2 120 ? 227.502 178.081 159.878 1.00 61.97 120 LYS p O 1
ATOM 2679 N N . GLY B 2 121 ? 228.735 176.331 159.178 1.00 60.61 121 GLY p N 1
ATOM 2680 C CA . GLY B 2 121 ? 229.981 177.068 159.114 1.00 60.61 121 GLY p CA 1
ATOM 2681 C C . GLY B 2 121 ? 230.648 177.360 160.439 1.00 60.61 121 GLY p C 1
ATOM 2682 O O . GLY B 2 121 ? 231.727 177.964 160.447 1.00 60.61 121 GLY p O 1
ATOM 2683 N N . LEU B 2 122 ? 230.045 176.968 161.555 1.00 55.58 122 LEU p N 1
ATOM 2684 C CA . LEU B 2 122 ? 230.613 177.240 162.867 1.00 55.58 122 LEU p CA 1
ATOM 2685 C C . LEU B 2 122 ? 231.688 176.220 163.222 1.00 55.58 122 LEU p C 1
ATOM 2686 O O . LEU B 2 122 ? 231.480 175.011 163.077 1.00 55.58 122 LEU p O 1
ATOM 2691 N N . GLY B 2 123 ? 232.825 176.703 163.688 1.00 49.00 123 GLY p N 1
ATOM 2692 C CA . GLY B 2 123 ? 233.922 175.836 164.062 1.00 49.00 123 GLY p CA 1
ATOM 2693 C C . GLY B 2 123 ? 235.268 176.545 163.949 1.00 49.00 123 GLY p C 1
ATOM 2694 O O . GLY B 2 123 ? 235.369 177.746 164.206 1.00 49.00 123 GLY p O 1
ATOM 2695 N N . PHE B 2 124 ? 236.284 175.778 163.554 1.00 48.64 124 PHE p N 1
ATOM 2696 C CA . PHE B 2 124 ? 237.589 176.287 163.157 1.00 48.64 124 PHE p CA 1
ATOM 2697 C C . PHE B 2 124 ? 237.910 175.913 161.715 1.00 48.64 124 PHE p C 1
ATOM 2698 O O . PHE B 2 124 ? 237.320 174.996 161.138 1.00 48.64 124 PHE p O 1
ATOM 2706 N N . GLU B 2 125 ? 238.863 176.647 161.139 1.00 52.28 125 GLU p N 1
ATOM 2707 C CA . GLU B 2 125 ? 239.434 176.310 159.844 1.00 52.28 125 GLU p CA 1
ATOM 2708 C C . GLU B 2 125 ? 240.931 176.590 159.863 1.00 52.28 125 GLU p C 1
ATOM 2709 O O . GLU B 2 125 ? 241.408 177.472 160.579 1.00 52.28 125 GLU p O 1
ATOM 2715 N N . VAL B 2 126 ? 241.661 175.820 159.058 1.00 54.81 126 VAL p N 1
ATOM 2716 C CA . VAL B 2 126 ? 243.032 176.128 158.661 1.00 54.81 126 VAL p CA 1
ATOM 2717 C C . VAL B 2 126 ? 243.019 176.757 157.277 1.00 54.81 126 VAL p C 1
ATOM 2718 O O . VAL B 2 126 ? 242.419 176.215 156.340 1.00 54.81 126 VAL p O 1
ATOM 2722 N N . ARG B 2 127 ? 243.685 177.901 157.155 1.00 58.95 127 ARG p N 1
ATOM 2723 C CA . ARG B 2 127 ? 243.538 178.823 156.041 1.00 58.95 127 ARG p CA 1
ATOM 2724 C C . ARG B 2 127 ? 244.926 179.302 155.645 1.00 58.95 127 ARG p C 1
ATOM 2725 O O . ARG B 2 127 ? 245.861 179.278 156.448 1.00 58.95 127 ARG p O 1
ATOM 2733 N N . LEU B 2 128 ? 245.062 179.733 154.394 1.00 64.78 128 LEU p N 1
ATOM 2734 C CA . LEU B 2 128 ? 246.198 180.570 154.039 1.00 64.78 128 LEU p CA 1
ATOM 2735 C C . LEU B 2 128 ? 246.128 181.920 154.742 1.00 64.78 128 LEU p C 1
ATOM 2736 O O . LEU B 2 128 ? 245.052 182.459 155.010 1.00 64.78 128 LEU p O 1
ATOM 2741 N N . ARG B 2 129 ? 247.311 182.461 155.037 1.00 62.99 129 ARG p N 1
ATOM 2742 C CA . ARG B 2 129 ? 247.408 183.752 155.706 1.00 62.99 129 ARG p CA 1
ATOM 2743 C C . ARG B 2 129 ? 246.792 184.862 154.862 1.00 62.99 129 ARG p C 1
ATOM 2744 O O . ARG B 2 129 ? 245.853 185.541 155.291 1.00 62.99 129 ARG p O 1
ATOM 2752 N N . ASP B 2 130 ? 247.313 185.062 153.653 1.00 68.81 130 ASP p N 1
ATOM 2753 C CA . ASP B 2 130 ? 246.772 186.085 152.768 1.00 68.81 130 ASP p CA 1
ATOM 2754 C C . ASP B 2 130 ? 245.363 185.723 152.315 1.00 68.81 130 ASP p C 1
ATOM 2755 O O . ASP B 2 130 ? 245.115 184.614 151.832 1.00 68.81 130 ASP p O 1
ATOM 2760 N N . LEU B 2 131 ? 244.439 186.673 152.472 1.00 66.66 131 LEU p N 1
ATOM 2761 C CA . LEU B 2 131 ? 243.102 186.546 151.906 1.00 66.66 131 LEU p CA 1
ATOM 2762 C C . LEU B 2 131 ? 243.099 186.607 150.383 1.00 66.66 131 LEU p C 1
ATOM 2763 O O . LEU B 2 131 ? 242.154 186.114 149.759 1.00 66.66 131 LEU p O 1
ATOM 2768 N N . ASP B 2 132 ? 244.127 187.203 149.774 1.00 73.40 132 ASP p N 1
ATOM 2769 C CA . ASP B 2 132 ? 244.171 187.350 148.324 1.00 73.40 132 ASP p CA 1
ATOM 2770 C C . ASP B 2 132 ? 244.675 186.106 147.603 1.00 73.40 132 ASP p C 1
ATOM 2771 O O . ASP B 2 132 ? 244.451 185.981 146.395 1.00 73.40 132 ASP p O 1
ATOM 2776 N N . ALA B 2 133 ? 245.345 185.192 148.296 1.00 72.49 133 ALA p N 1
ATOM 2777 C CA . ALA B 2 133 ? 245.915 184.030 147.633 1.00 72.49 133 ALA p CA 1
ATOM 2778 C C . ALA B 2 133 ? 244.825 183.016 147.305 1.00 72.49 133 ALA p C 1
ATOM 2779 O O . ALA B 2 133 ? 243.811 182.915 148.001 1.00 72.49 133 ALA p O 1
ATOM 2781 N N . GLU B 2 134 ? 245.047 182.260 146.228 1.00 80.03 134 GLU p N 1
ATOM 2782 C CA . GLU B 2 134 ? 244.270 181.069 145.918 1.00 80.03 134 GLU p CA 1
ATOM 2783 C C . GLU B 2 134 ? 245.107 179.821 146.160 1.00 80.03 134 GLU p C 1
ATOM 2784 O O . GLU B 2 134 ? 246.202 179.708 145.593 1.00 80.03 134 GLU p O 1
ATOM 2790 N N . PRO B 2 135 ? 244.646 178.867 146.972 1.00 78.65 135 PRO p N 1
ATOM 2791 C CA . PRO B 2 135 ? 245.532 177.770 147.380 1.00 78.65 135 PRO p CA 1
ATOM 2792 C C . PRO B 2 135 ? 245.832 176.818 146.232 1.00 78.65 135 PRO p C 1
ATOM 2793 O O . PRO B 2 135 ? 244.964 176.497 145.417 1.00 78.65 135 PRO p O 1
ATOM 2797 N N . GLY B 2 136 ? 247.079 176.363 146.187 1.00 95.26 136 GLY p N 1
ATOM 2798 C CA . GLY B 2 136 ? 247.496 175.386 145.205 1.00 95.26 136 GLY p CA 1
ATOM 2799 C C . GLY B 2 136 ? 246.941 174.002 145.486 1.00 95.26 136 GLY p C 1
ATOM 2800 O O . GLY B 2 136 ? 246.366 173.718 146.538 1.00 95.26 136 GLY p O 1
ATOM 2801 N N . ARG B 2 137 ? 247.114 173.124 144.495 1.00 111.91 137 ARG p N 1
ATOM 2802 C CA . ARG B 2 137 ? 246.538 171.784 144.568 1.00 111.91 137 ARG p CA 1
ATOM 2803 C C . ARG B 2 137 ? 247.030 171.030 145.797 1.00 111.91 137 ARG p C 1
ATOM 2804 O O . ARG B 2 137 ? 246.255 170.328 146.456 1.00 111.91 137 ARG p O 1
ATOM 2812 N N . LYS B 2 138 ? 248.316 171.162 146.122 1.00 114.67 138 LYS p N 1
ATOM 2813 C CA . LYS B 2 138 ? 248.869 170.496 147.295 1.00 114.67 138 LYS p CA 1
ATOM 2814 C C . LYS B 2 138 ? 248.557 171.238 148.588 1.00 114.67 138 LYS p C 1
ATOM 2815 O O . LYS B 2 138 ? 248.424 170.608 149.643 1.00 114.67 138 LYS p O 1
ATOM 2821 N N . GLU B 2 139 ? 248.447 172.566 148.529 1.00 84.06 139 GLU p N 1
ATOM 2822 C CA . GLU B 2 139 ? 248.136 173.345 149.724 1.00 84.06 139 GLU p CA 1
ATOM 2823 C C . GLU B 2 139 ? 246.747 173.035 150.271 1.00 84.06 139 GLU p C 1
ATOM 2824 O O . GLU B 2 139 ? 246.558 172.973 151.489 1.00 84.06 139 GLU p O 1
ATOM 2830 N N . LYS B 2 140 ? 245.751 172.883 149.395 1.00 80.86 140 LYS p N 1
ATOM 2831 C CA . LYS B 2 140 ? 244.409 172.532 149.859 1.00 80.86 140 LYS p CA 1
ATOM 2832 C C . LYS B 2 140 ? 244.406 171.217 150.634 1.00 80.86 140 LYS p C 1
ATOM 2833 O O . LYS B 2 140 ? 243.789 171.110 151.708 1.00 80.86 140 LYS p O 1
ATOM 2839 N N . GLU B 2 141 ? 245.202 170.250 150.182 1.00 85.40 141 GLU p N 1
ATOM 2840 C CA . GLU B 2 141 ? 245.290 168.983 150.894 1.00 85.40 141 GLU p CA 1
ATOM 2841 C C . GLU B 2 141 ? 246.100 169.115 152.172 1.00 85.40 141 GLU p C 1
ATOM 2842 O O . GLU B 2 141 ? 245.773 168.476 153.175 1.00 85.40 141 GLU p O 1
ATOM 2848 N N . GLU B 2 142 ? 247.175 169.899 152.158 1.00 70.85 142 GLU p N 1
ATOM 2849 C CA . GLU B 2 142 ? 247.929 170.086 153.391 1.00 70.85 142 GLU p CA 1
ATOM 2850 C C . GLU B 2 142 ? 247.073 170.761 154.459 1.00 70.85 142 GLU p C 1
ATOM 2851 O O . GLU B 2 142 ? 247.136 170.394 155.634 1.00 70.85 142 GLU p O 1
ATOM 2857 N N . MET B 2 143 ? 246.285 171.769 154.074 1.00 67.04 143 MET p N 1
ATOM 2858 C CA . MET B 2 143 ? 245.366 172.402 155.019 1.00 67.04 143 MET p CA 1
ATOM 2859 C C . MET B 2 143 ? 244.332 171.420 155.560 1.00 67.04 143 MET p C 1
ATOM 2860 O O . MET B 2 143 ? 244.034 171.422 156.764 1.00 67.04 143 MET p O 1
ATOM 2865 N N . LYS B 2 144 ? 243.795 170.547 154.701 1.00 66.78 144 LYS p N 1
ATOM 2866 C CA . LYS B 2 144 ? 242.876 169.528 155.207 1.00 66.78 144 LYS p CA 1
ATOM 2867 C C . LYS B 2 144 ? 243.574 168.555 156.152 1.00 66.78 144 LYS p C 1
ATOM 2868 O O . LYS B 2 144 ? 243.000 168.149 157.172 1.00 66.78 144 LYS p O 1
ATOM 2874 N N . ARG B 2 145 ? 244.820 168.192 155.850 1.00 72.02 145 ARG p N 1
ATOM 2875 C CA . ARG B 2 145 ? 245.572 167.321 156.747 1.00 72.02 145 ARG p CA 1
ATOM 2876 C C . ARG B 2 145 ? 245.825 167.986 158.092 1.00 72.02 145 ARG p C 1
ATOM 2877 O O . ARG B 2 145 ? 245.747 167.329 159.132 1.00 72.02 145 ARG p O 1
ATOM 2885 N N . ILE B 2 146 ? 246.183 169.270 158.094 1.00 57.00 146 ILE p N 1
ATOM 2886 C CA . ILE B 2 146 ? 246.425 169.964 159.357 1.00 57.00 146 ILE p CA 1
ATOM 2887 C C . ILE B 2 146 ? 245.144 170.050 160.180 1.00 57.00 146 ILE p C 1
ATOM 2888 O O . ILE B 2 146 ? 245.163 169.856 161.401 1.00 57.00 146 ILE p O 1
ATOM 2893 N N . GLU B 2 147 ? 244.015 170.355 159.534 1.00 55.58 147 GLU p N 1
ATOM 2894 C CA . GLU B 2 147 ? 242.729 170.302 160.227 1.00 55.58 147 GLU p CA 1
ATOM 2895 C C . GLU B 2 147 ? 242.477 168.943 160.873 1.00 55.58 147 GLU p C 1
ATOM 2896 O O . GLU B 2 147 ? 242.120 168.856 162.055 1.00 55.58 147 GLU p O 1
ATOM 2902 N N . ASP B 2 148 ? 242.605 167.873 160.087 1.00 53.86 148 ASP p N 1
ATOM 2903 C CA . ASP B 2 148 ? 242.441 166.517 160.608 1.00 53.86 148 ASP p CA 1
ATOM 2904 C C . ASP B 2 148 ? 243.392 166.214 161.767 1.00 53.86 148 ASP p C 1
ATOM 2905 O O . ASP B 2 148 ? 242.985 165.638 162.781 1.00 53.86 148 ASP p O 1
ATOM 2910 N N . PHE B 2 149 ? 244.668 166.568 161.619 1.00 48.26 149 PHE p N 1
ATOM 2911 C CA . PHE B 2 149 ? 245.647 166.445 162.699 1.00 48.26 149 PHE p CA 1
ATOM 2912 C C . PHE B 2 149 ? 245.200 167.144 163.980 1.00 48.26 149 PHE p C 1
ATOM 2913 O O . PHE B 2 149 ? 245.291 166.575 165.074 1.00 48.26 149 PHE p O 1
ATOM 2921 N N . ILE B 2 150 ? 244.720 168.381 163.867 1.00 47.99 150 ILE p N 1
ATOM 2922 C CA . ILE B 2 150 ? 244.227 169.104 165.041 1.00 47.99 150 ILE p CA 1
ATOM 2923 C C . ILE B 2 150 ? 243.050 168.368 165.673 1.00 47.99 150 ILE p C 1
ATOM 2924 O O . ILE B 2 150 ? 243.043 168.105 166.881 1.00 47.99 150 ILE p O 1
ATOM 2929 N N . VAL B 2 151 ? 242.028 168.053 164.874 1.00 47.18 151 VAL p N 1
ATOM 2930 C CA . VAL B 2 151 ? 240.877 167.292 165.369 1.00 47.18 151 VAL p CA 1
ATOM 2931 C C . VAL B 2 151 ? 241.329 166.050 166.135 1.00 47.18 151 VAL p C 1
ATOM 2932 O O . VAL B 2 151 ? 240.928 165.827 167.283 1.00 47.18 151 VAL p O 1
ATOM 2936 N N . ASN B 2 152 ? 242.166 165.224 165.511 1.00 47.36 152 ASN p N 1
ATOM 2937 C CA . ASN B 2 152 ? 242.702 164.029 166.159 1.00 47.36 152 ASN p CA 1
ATOM 2938 C C . ASN B 2 152 ? 243.762 164.337 167.206 1.00 47.36 152 ASN p C 1
ATOM 2939 O O . ASN B 2 152 ? 244.161 163.424 167.936 1.00 47.36 152 ASN p O 1
ATOM 2944 N N . THR B 2 153 ? 244.233 165.579 167.293 1.00 44.29 153 THR p N 1
ATOM 2945 C CA . THR B 2 153 ? 245.276 165.976 168.236 1.00 44.29 153 THR p CA 1
ATOM 2946 C C . THR B 2 153 ? 246.585 165.223 167.961 1.00 44.29 153 THR p C 1
ATOM 2947 O O . THR B 2 153 ? 247.472 165.140 168.813 1.00 44.29 153 THR p O 1
ATOM 2951 N N . GLY B 2 154 ? 246.748 164.722 166.743 1.00 45.96 154 GLY p N 1
ATOM 2952 C CA . GLY B 2 154 ? 247.865 163.855 166.426 1.00 45.96 154 GLY p CA 1
ATOM 2953 C C . GLY B 2 154 ? 247.672 163.201 165.079 1.00 45.96 154 GLY p C 1
ATOM 2954 O O . GLY B 2 154 ? 246.609 163.283 164.459 1.00 45.96 154 GLY p O 1
ATOM 2955 N N . LYS B 2 155 ? 248.743 162.544 164.630 1.00 50.84 155 LYS p N 1
ATOM 2956 C CA . LYS B 2 155 ? 248.797 162.046 163.259 1.00 50.84 155 LYS p CA 1
ATOM 2957 C C . LYS B 2 155 ? 247.765 160.950 163.018 1.00 50.84 155 LYS p C 1
ATOM 2958 O O . LYS B 2 155 ? 246.927 161.054 162.116 1.00 50.84 155 LYS p O 1
ATOM 2964 N N . ASP B 2 156 ? 247.817 159.889 163.816 1.00 53.42 156 ASP p N 1
ATOM 2965 C CA . ASP B 2 156 ? 246.841 158.812 163.755 1.00 53.42 156 ASP p CA 1
ATOM 2966 C C . ASP B 2 156 ? 245.616 159.090 164.624 1.00 53.42 156 ASP p C 1
ATOM 2967 O O . ASP B 2 156 ? 245.656 159.857 165.589 1.00 53.42 156 ASP p O 1
ATOM 2972 N N . LYS B 2 157 ? 244.516 158.441 164.252 1.00 55.27 157 LYS p N 1
ATOM 2973 C CA . LYS B 2 157 ? 243.347 158.316 165.112 1.00 55.27 157 LYS p CA 1
ATOM 2974 C C . LYS B 2 157 ? 243.627 157.358 166.264 1.00 55.27 157 LYS p C 1
ATOM 2975 O O . LYS B 2 157 ? 244.170 156.268 166.061 1.00 55.27 157 LYS p O 1
ATOM 2981 N N . ASP B 2 158 ? 243.258 157.770 167.476 1.00 51.42 158 ASP p N 1
ATOM 2982 C CA . ASP B 2 158 ? 243.425 156.921 168.654 1.00 51.42 158 ASP p CA 1
ATOM 2983 C C . ASP B 2 158 ? 242.403 157.367 169.693 1.00 51.42 158 ASP p C 1
ATOM 2984 O O . ASP B 2 158 ? 242.509 158.467 170.242 1.00 51.42 158 ASP p O 1
ATOM 2989 N N . VAL B 2 159 ? 241.421 156.498 169.953 1.00 48.92 159 VAL p N 1
ATOM 2990 C CA . VAL B 2 159 ? 240.372 156.750 170.938 1.00 48.92 159 VAL p CA 1
ATOM 2991 C C . VAL B 2 159 ? 240.916 156.984 172.341 1.00 48.92 159 VAL p C 1
ATOM 2992 O O . VAL B 2 159 ? 240.228 157.584 173.173 1.00 48.92 159 VAL p O 1
ATOM 2996 N N . ASP B 2 160 ? 242.131 156.522 172.634 1.00 51.07 160 ASP p N 1
ATOM 2997 C CA . ASP B 2 160 ? 242.727 156.768 173.942 1.00 51.07 160 ASP p CA 1
ATOM 2998 C C . ASP B 2 160 ? 243.269 158.183 174.096 1.00 51.07 160 ASP p C 1
ATOM 2999 O O . ASP B 2 160 ? 243.508 158.614 175.229 1.00 51.07 160 ASP p O 1
ATOM 3004 N N . ARG B 2 161 ? 243.474 158.910 173.003 1.00 47.00 161 ARG p N 1
ATOM 3005 C CA . ARG B 2 161 ? 243.969 160.276 173.077 1.00 47.00 161 ARG p CA 1
ATOM 3006 C C . ARG B 2 161 ? 242.796 161.242 173.214 1.00 47.00 161 ARG p C 1
ATOM 3007 O O . ARG B 2 161 ? 241.705 161.005 172.689 1.00 47.00 161 ARG p O 1
ATOM 3015 N N . ASP B 2 162 ? 243.037 162.342 173.927 1.00 43.27 162 ASP p N 1
ATOM 3016 C CA . ASP B 2 162 ? 242.119 163.474 173.914 1.00 43.27 162 ASP p CA 1
ATOM 3017 C C . ASP B 2 162 ? 241.787 163.918 172.497 1.00 43.27 162 ASP p C 1
ATOM 3018 O O . ASP B 2 162 ? 242.658 164.000 171.628 1.00 43.27 162 ASP p O 1
ATOM 3023 N N . SER B 2 163 ? 240.507 164.206 172.277 1.00 41.03 163 SER p N 1
ATOM 3024 C CA . SER B 2 163 ? 240.082 165.063 171.185 1.00 41.03 163 SER p CA 1
ATOM 3025 C C . SER B 2 163 ? 240.466 166.517 171.457 1.00 41.03 163 SER p C 1
ATOM 3026 O O . SER B 2 163 ? 240.824 166.906 172.573 1.00 41.03 163 SER p O 1
ATOM 3029 N N . PHE B 2 164 ? 240.393 167.322 170.397 1.00 39.89 164 PHE p N 1
ATOM 3030 C CA . PHE B 2 164 ? 240.564 168.766 170.523 1.00 39.89 164 PHE p CA 1
ATOM 3031 C C . PHE B 2 164 ? 239.589 169.378 171.525 1.00 39.89 164 PHE p C 1
ATOM 3032 O O . PHE B 2 164 ? 239.946 170.307 172.255 1.00 39.89 164 PHE p O 1
ATOM 3040 N N . GLN B 2 165 ? 238.356 168.875 171.578 1.00 40.05 165 GLN p N 1
ATOM 3041 C CA . GLN B 2 165 ? 237.405 169.332 172.589 1.00 40.05 165 GLN p CA 1
ATOM 3042 C C . GLN B 2 165 ? 237.913 169.098 174.010 1.00 40.05 165 GLN p C 1
ATOM 3043 O O . GLN B 2 165 ? 237.869 170.005 174.852 1.00 40.05 165 GLN p O 1
ATOM 3049 N N . THR B 2 166 ? 238.382 167.885 174.306 1.00 37.68 166 THR p N 1
ATOM 3050 C CA . THR B 2 166 ? 238.907 167.606 175.640 1.00 37.68 166 THR p CA 1
ATOM 3051 C C . THR B 2 166 ? 240.133 168.461 175.946 1.00 37.68 166 THR p C 1
ATOM 3052 O O . THR B 2 166 ? 240.282 168.975 177.062 1.00 37.68 166 THR p O 1
ATOM 3056 N N . PHE B 2 167 ? 240.997 168.653 174.951 1.00 36.99 167 PHE p N 1
ATOM 3057 C CA . PHE B 2 167 ? 242.163 169.521 175.096 1.00 36.99 167 PHE p CA 1
ATOM 3058 C C . PHE B 2 167 ? 241.766 170.951 175.453 1.00 36.99 167 PHE p C 1
ATOM 3059 O O . PHE B 2 167 ? 242.322 171.551 176.383 1.00 36.99 167 PHE p O 1
ATOM 3067 N N . CYS B 2 168 ? 240.822 171.523 174.706 1.00 36.78 168 CYS p N 1
ATOM 3068 C CA . CYS B 2 168 ? 240.376 172.887 174.976 1.00 36.78 168 CYS p CA 1
ATOM 3069 C C . CYS B 2 168 ? 239.714 173.016 176.343 1.00 36.78 168 CYS p C 1
ATOM 3070 O O . CYS B 2 168 ? 239.988 173.967 177.079 1.00 36.78 168 CYS p O 1
ATOM 3073 N N . LYS B 2 169 ? 238.813 172.098 176.691 1.00 34.53 169 LYS p N 1
ATOM 3074 C CA . LYS B 2 169 ? 238.218 172.127 178.028 1.00 34.53 169 LYS p CA 1
ATOM 3075 C C . LYS B 2 169 ? 239.270 172.060 179.136 1.00 34.53 169 LYS p C 1
ATOM 3076 O O . LYS B 2 169 ? 239.216 172.832 180.108 1.00 34.53 169 LYS p O 1
ATOM 3082 N N . LYS B 2 170 ? 240.281 171.206 178.965 1.00 36.22 170 LYS p N 1
ATOM 3083 C CA . LYS B 2 170 ? 241.406 171.160 179.895 1.00 36.22 170 LYS p CA 1
ATOM 3084 C C . LYS B 2 170 ? 242.112 172.506 180.018 1.00 36.22 170 LYS p C 1
ATOM 3085 O O . LYS B 2 170 ? 242.266 173.039 181.123 1.00 36.22 170 LYS p O 1
ATOM 3091 N N . ILE B 2 171 ? 242.593 173.052 178.902 1.00 34.69 171 ILE p N 1
ATOM 3092 C CA . ILE B 2 171 ? 243.382 174.279 178.999 1.00 34.69 171 ILE p CA 1
ATOM 3093 C C . ILE B 2 171 ? 242.539 175.475 179.442 1.00 34.69 171 ILE p C 1
ATOM 3094 O O . ILE B 2 171 ? 243.067 176.402 180.056 1.00 34.69 171 ILE p O 1
ATOM 3099 N N . VAL B 2 172 ? 241.235 175.490 179.161 1.00 32.54 172 VAL p N 1
ATOM 3100 C CA . VAL B 2 172 ? 240.373 176.536 179.716 1.00 32.54 172 VAL p CA 1
ATOM 3101 C C . VAL B 2 172 ? 240.317 176.439 181.238 1.00 32.54 172 VAL p C 1
ATOM 3102 O O . VAL B 2 172 ? 240.477 177.444 181.952 1.00 32.54 172 VAL p O 1
ATOM 3106 N N . ARG B 2 173 ? 240.086 175.231 181.760 1.00 31.88 173 ARG p N 1
ATOM 3107 C CA . ARG B 2 173 ? 240.129 175.046 183.208 1.00 31.88 173 ARG p CA 1
ATOM 3108 C C . ARG B 2 173 ? 241.467 175.501 183.785 1.00 31.88 173 ARG p C 1
ATOM 3109 O O . ARG B 2 173 ? 241.510 176.180 184.819 1.00 31.88 173 ARG p O 1
ATOM 3117 N N . ASP B 2 174 ? 242.568 175.137 183.128 1.00 33.91 174 ASP p N 1
ATOM 3118 C CA . ASP B 2 174 ? 243.890 175.534 183.607 1.00 33.91 174 ASP p CA 1
ATOM 3119 C C . ASP B 2 174 ? 244.106 177.046 183.559 1.00 33.91 174 ASP p C 1
ATOM 3120 O O . ASP B 2 174 ? 244.689 177.615 184.488 1.00 33.91 174 ASP p O 1
ATOM 3125 N N . THR B 2 175 ? 243.658 177.719 182.494 1.00 33.36 175 THR p N 1
ATOM 3126 C CA . THR B 2 175 ? 243.754 179.178 182.463 1.00 33.36 175 THR p CA 1
ATOM 3127 C C . THR B 2 175 ? 243.016 179.803 183.633 1.00 33.36 175 THR p C 1
ATOM 3128 O O . THR B 2 175 ? 243.532 180.719 184.283 1.00 33.36 175 THR p O 1
ATOM 3132 N N . TYR B 2 176 ? 241.808 179.323 183.923 1.00 30.67 176 TYR p N 1
ATOM 3133 C CA . TYR B 2 176 ? 241.002 179.996 184.934 1.00 30.67 176 TYR p CA 1
ATOM 3134 C C . TYR B 2 176 ? 241.313 179.564 186.362 1.00 30.67 176 TYR p C 1
ATOM 3135 O O . TYR B 2 176 ? 240.869 180.244 187.292 1.00 30.67 176 TYR p O 1
ATOM 3144 N N . ILE B 2 177 ? 242.054 178.476 186.573 1.00 32.15 177 ILE p N 1
ATOM 3145 C CA . ILE B 2 177 ? 242.572 178.185 187.909 1.00 32.15 177 ILE p CA 1
ATOM 3146 C C . ILE B 2 177 ? 243.951 178.812 188.095 1.00 32.15 177 ILE p C 1
ATOM 3147 O O . ILE B 2 177 ? 244.163 179.594 189.027 1.00 32.15 177 ILE p O 1
ATOM 3152 N N . TYR B 2 178 ? 244.896 178.481 187.211 1.00 33.83 178 TYR p N 1
ATOM 3153 C CA . TYR B 2 178 ? 246.304 178.801 187.429 1.00 33.83 178 TYR p CA 1
ATOM 3154 C C . TYR B 2 178 ? 246.779 180.044 186.689 1.00 33.83 178 TYR p C 1
ATOM 3155 O O . TYR B 2 178 ? 247.803 180.617 187.077 1.00 33.83 178 TYR p O 1
ATOM 3164 N N . ASP B 2 179 ? 246.076 180.475 185.646 1.00 33.65 179 ASP p N 1
ATOM 3165 C CA . ASP B 2 179 ? 246.654 181.312 184.597 1.00 33.65 179 ASP p CA 1
ATOM 3166 C C . ASP B 2 179 ? 247.993 180.769 184.098 1.00 33.65 179 ASP p C 1
ATOM 3167 O O . ASP B 2 179 ? 248.990 181.487 184.004 1.00 33.65 179 ASP p O 1
ATOM 3172 N N . GLN B 2 180 ? 248.016 179.476 183.784 1.00 35.90 180 GLN p N 1
ATOM 3173 C CA . GLN B 2 180 ? 249.177 178.870 183.139 1.00 35.90 180 GLN p CA 1
ATOM 3174 C C . GLN B 2 180 ? 248.692 177.668 182.344 1.00 35.90 180 GLN p C 1
ATOM 3175 O O . GLN B 2 180 ? 248.085 176.756 182.912 1.00 35.90 180 GLN p O 1
ATOM 3181 N N . VAL B 2 181 ? 248.956 177.673 181.039 1.00 35.58 181 VAL p N 1
ATOM 3182 C CA . VAL B 2 181 ? 248.676 176.544 180.157 1.00 35.58 181 VAL p CA 1
ATOM 3183 C C . VAL B 2 181 ? 249.987 175.943 179.679 1.00 35.58 181 VAL p C 1
ATOM 3184 O O . VAL B 2 181 ? 250.897 176.673 179.268 1.00 35.58 181 VAL p O 1
ATOM 3188 N N . ASN B 2 182 ? 250.082 174.617 179.727 1.00 38.54 182 ASN p N 1
ATOM 3189 C CA . ASN B 2 182 ? 251.203 173.895 179.146 1.00 38.54 182 ASN p CA 1
ATOM 3190 C C . ASN B 2 182 ? 250.671 172.707 178.360 1.00 38.54 182 ASN p C 1
ATOM 3191 O O . ASN B 2 182 ? 249.751 172.018 178.810 1.00 38.54 182 ASN p O 1
ATOM 3196 N N . PHE B 2 183 ? 251.250 172.472 177.185 1.00 40.17 183 PHE p N 1
ATOM 3197 C CA . PHE B 2 183 ? 251.067 171.227 176.455 1.00 40.17 183 PHE p CA 1
ATOM 3198 C C . PHE B 2 183 ? 252.410 170.801 175.882 1.00 40.17 183 PHE p C 1
ATOM 3199 O O . PHE B 2 183 ? 253.163 171.630 175.366 1.00 40.17 183 PHE p O 1
ATOM 3207 N N . GLU B 2 184 ? 252.705 169.507 175.980 1.00 45.20 184 GLU p N 1
ATOM 3208 C CA . GLU B 2 184 ? 253.906 168.951 175.372 1.00 45.20 184 GLU p CA 1
ATOM 3209 C C . GLU B 2 184 ? 253.676 168.605 173.907 1.00 45.20 184 GLU p C 1
ATOM 3210 O O . GLU B 2 184 ? 252.614 168.112 173.526 1.00 45.20 184 GLU p O 1
ATOM 3216 N N . LYS B 2 185 ? 254.694 168.876 173.095 1.00 45.95 185 LYS p N 1
ATOM 3217 C CA . LYS B 2 185 ? 254.776 168.460 171.698 1.00 45.95 185 LYS p CA 1
ATOM 3218 C C . LYS B 2 185 ? 255.701 167.253 171.573 1.00 45.95 185 LYS p C 1
ATOM 3219 O O . LYS B 2 185 ? 256.881 167.338 171.930 1.00 45.95 185 LYS p O 1
ATOM 3225 N N . VAL B 2 186 ? 255.172 166.137 171.072 1.00 47.54 186 VAL p N 1
ATOM 3226 C CA . VAL B 2 186 ? 255.937 164.902 170.905 1.00 47.54 186 VAL p CA 1
ATOM 3227 C C . VAL B 2 186 ? 256.259 164.722 169.426 1.00 47.54 186 VAL p C 1
ATOM 3228 O O . VAL B 2 186 ? 255.356 164.626 168.587 1.00 47.54 186 VAL p O 1
ATOM 3232 N N . PHE B 2 187 ? 257.554 164.678 169.120 1.00 51.77 187 PHE p N 1
ATOM 3233 C CA . PHE B 2 187 ? 258.080 164.449 167.780 1.00 51.77 187 PHE p CA 1
ATOM 3234 C C . PHE B 2 187 ? 258.345 162.972 167.506 1.00 51.77 187 PHE p C 1
ATOM 3235 O O . PHE B 2 187 ? 258.613 162.184 168.417 1.00 51.77 187 PHE p O 1
ATOM 3243 N N . ASN B 2 188 ? 258.259 162.610 166.226 1.00 60.06 188 ASN p N 1
ATOM 3244 C CA . ASN B 2 188 ? 258.610 161.267 165.778 1.00 60.06 188 ASN p CA 1
ATOM 3245 C C . ASN B 2 188 ? 260.012 160.877 166.231 1.00 60.06 188 ASN p C 1
ATOM 3246 O O . ASN B 2 188 ? 260.957 161.665 166.150 1.00 60.06 188 ASN p O 1
ATOM 3251 N N . LYS B 2 189 ? 260.130 159.636 166.711 1.00 67.07 189 LYS p N 1
ATOM 3252 C CA . LYS B 2 189 ? 261.400 159.130 167.224 1.00 67.07 189 LYS p CA 1
ATOM 3253 C C . LYS B 2 189 ? 262.432 158.967 166.113 1.00 67.07 189 LYS p C 1
ATOM 3254 O O . LYS B 2 189 ? 263.623 159.221 166.324 1.00 67.07 189 LYS p O 1
ATOM 3260 N N . ASN B 2 190 ? 261.997 158.544 164.925 1.00 66.48 190 ASN p N 1
ATOM 3261 C CA . ASN B 2 190 ? 262.924 158.379 163.810 1.00 66.48 190 ASN p CA 1
ATOM 3262 C C . ASN B 2 190 ? 263.304 159.719 163.192 1.00 66.48 190 ASN p C 1
ATOM 3263 O O . ASN B 2 190 ? 264.448 159.901 162.760 1.00 66.48 190 ASN p O 1
ATOM 3268 N N . ASN B 2 191 ? 262.367 160.664 163.145 1.00 63.33 191 ASN p N 1
ATOM 3269 C CA . ASN B 2 191 ? 262.581 161.970 162.525 1.00 63.33 191 ASN p CA 1
ATOM 3270 C C . ASN B 2 191 ? 262.157 163.042 163.525 1.00 63.33 191 ASN p C 1
ATOM 3271 O O . ASN B 2 191 ? 260.965 163.309 163.699 1.00 63.33 191 ASN p O 1
ATOM 3276 N N . LYS B 2 192 ? 263.145 163.672 164.162 1.00 63.75 192 LYS p N 1
ATOM 3277 C CA . LYS B 2 192 ? 262.881 164.668 165.194 1.00 63.75 192 LYS p CA 1
ATOM 3278 C C . LYS B 2 192 ? 262.183 165.905 164.646 1.00 63.75 192 LYS p C 1
ATOM 3279 O O . LYS B 2 192 ? 261.618 166.680 165.425 1.00 63.75 192 LYS p O 1
ATOM 3285 N N . THR B 2 193 ? 262.218 166.113 163.331 1.00 61.16 193 THR p N 1
ATOM 3286 C CA . THR B 2 193 ? 261.589 167.273 162.715 1.00 61.16 193 THR p CA 1
ATOM 3287 C C . THR B 2 193 ? 260.085 167.101 162.533 1.00 61.16 193 THR p C 1
ATOM 3288 O O . THR B 2 193 ? 259.393 168.094 162.283 1.00 61.16 193 THR p O 1
ATOM 3292 N N . LYS B 2 194 ? 259.561 165.881 162.654 1.00 58.59 194 LYS p N 1
ATOM 3293 C CA . LYS B 2 194 ? 258.158 165.595 162.375 1.00 58.59 194 LYS p CA 1
ATOM 3294 C C . LYS B 2 194 ? 257.372 165.491 163.677 1.00 58.59 194 LYS p C 1
ATOM 3295 O O . LYS B 2 194 ? 257.646 164.626 164.516 1.00 58.59 194 LYS p O 1
ATOM 3301 N N . LEU B 2 195 ? 256.398 166.385 163.829 1.00 49.65 195 LEU p N 1
ATOM 3302 C CA . LEU B 2 195 ? 255.466 166.377 164.949 1.00 49.65 195 LEU p CA 1
ATOM 3303 C C . LEU B 2 195 ? 254.465 165.233 164.829 1.00 49.65 195 LEU p C 1
ATOM 3304 O O . LEU B 2 195 ? 253.897 165.003 163.757 1.00 49.65 195 LEU p O 1
ATOM 3309 N N . GLU B 2 196 ? 254.249 164.517 165.933 1.00 50.81 196 GLU p N 1
ATOM 3310 C CA . GLU B 2 196 ? 253.275 163.430 165.993 1.00 50.81 196 GLU p CA 1
ATOM 3311 C C . GLU B 2 196 ? 252.098 163.726 166.908 1.00 50.81 196 GLU p C 1
ATOM 3312 O O . GLU B 2 196 ? 250.966 163.382 166.563 1.00 50.81 196 GLU p O 1
ATOM 3318 N N . LYS B 2 197 ? 252.320 164.345 168.066 1.00 47.35 197 LYS p N 1
ATOM 3319 C CA . LYS B 2 197 ? 251.249 164.552 169.031 1.00 47.35 197 LYS p CA 1
ATOM 3320 C C . LYS B 2 197 ? 251.479 165.877 169.741 1.00 47.35 197 LYS p C 1
ATOM 3321 O O . LYS B 2 197 ? 252.600 166.388 169.793 1.00 47.35 197 LYS p O 1
ATOM 3327 N N . PHE B 2 198 ? 250.399 166.434 170.286 1.00 42.95 198 PHE p N 1
ATOM 3328 C CA . PHE B 2 198 ? 250.474 167.417 171.359 1.00 42.95 198 PHE p CA 1
ATOM 3329 C C . PHE B 2 198 ? 249.515 167.023 172.474 1.00 42.95 198 PHE p C 1
ATOM 3330 O O . PHE B 2 198 ? 248.373 166.638 172.206 1.00 42.95 198 PHE p O 1
ATOM 3338 N N . ILE B 2 199 ? 249.986 167.108 173.719 1.00 44.23 199 ILE p N 1
ATOM 3339 C CA . ILE B 2 199 ? 249.241 166.665 174.894 1.00 44.23 199 ILE p CA 1
ATOM 3340 C C . ILE B 2 199 ? 249.352 167.746 175.964 1.00 44.23 199 ILE p C 1
ATOM 3341 O O . ILE B 2 199 ? 250.447 168.255 176.227 1.00 44.23 199 ILE p O 1
ATOM 3346 N N . ALA B 2 200 ? 248.219 168.088 176.575 1.00 39.40 200 ALA p N 1
ATOM 3347 C CA . ALA B 2 200 ? 248.195 169.010 177.705 1.00 39.40 200 ALA p CA 1
ATOM 3348 C C . ALA B 2 200 ? 248.822 168.409 178.960 1.00 39.40 200 ALA p C 1
ATOM 3349 O O . ALA B 2 200 ? 248.645 167.226 179.264 1.00 39.40 200 ALA p O 1
ATOM 3351 N N . VAL B 2 201 ? 249.558 169.249 179.692 1.00 41.56 201 VAL p N 1
ATOM 3352 C CA . VAL B 2 201 ? 250.345 168.856 180.855 1.00 41.56 201 VAL p CA 1
ATOM 3353 C C . VAL B 2 201 ? 249.891 169.676 182.057 1.00 41.56 201 VAL p C 1
ATOM 3354 O O . VAL B 2 201 ? 249.485 170.836 181.926 1.00 41.56 201 VAL p O 1
ATOM 3358 N N . ASP B 2 202 ? 249.956 169.058 183.240 1.00 41.43 202 ASP p N 1
ATOM 3359 C CA . ASP B 2 202 ? 249.544 169.669 184.501 1.00 41.43 202 ASP p CA 1
ATOM 3360 C C . ASP B 2 202 ? 250.389 170.908 184.810 1.00 41.43 202 ASP p C 1
ATOM 3361 O O . ASP B 2 202 ? 251.578 170.775 185.127 1.00 41.43 202 ASP p O 1
ATOM 3366 N N . PRO B 2 203 ? 249.826 172.122 184.734 1.00 38.15 203 PRO p N 1
ATOM 3367 C CA . PRO B 2 203 ? 250.658 173.328 184.914 1.00 38.15 203 PRO p CA 1
ATOM 3368 C C . PRO B 2 203 ? 251.312 173.455 186.283 1.00 38.15 203 PRO p C 1
ATOM 3369 O O . PRO B 2 203 ? 252.368 174.089 186.395 1.00 38.15 203 PRO p O 1
ATOM 3373 N N . SER B 2 204 ? 250.721 172.873 187.327 1.00 39.83 204 SER p N 1
ATOM 3374 C CA . SER B 2 204 ? 251.304 172.923 188.666 1.00 39.83 204 SER p CA 1
ATOM 3375 C C . SER B 2 204 ? 252.629 172.177 188.778 1.00 39.83 204 SER p C 1
ATOM 3376 O O . SER B 2 204 ? 253.346 172.368 189.765 1.00 39.83 204 SER p O 1
ATOM 3379 N N . THR B 2 205 ? 252.969 171.338 187.802 1.00 43.40 205 THR p N 1
ATOM 3380 C CA . THR B 2 205 ? 254.215 170.582 187.802 1.00 43.40 205 THR p CA 1
ATOM 3381 C C . THR B 2 205 ? 255.319 171.211 186.959 1.00 43.40 205 THR p C 1
ATOM 3382 O O . THR B 2 205 ? 256.456 170.733 187.014 1.00 43.40 205 THR p O 1
ATOM 3386 N N . ILE B 2 206 ? 255.029 172.264 186.197 1.00 42.45 206 ILE p N 1
ATOM 3387 C CA . ILE B 2 206 ? 255.961 172.833 185.226 1.00 42.45 206 ILE p CA 1
ATOM 3388 C C . ILE B 2 206 ? 256.540 174.128 185.784 1.00 42.45 206 ILE p C 1
ATOM 3389 O O . ILE B 2 206 ? 255.797 175.016 186.218 1.00 42.45 206 ILE p O 1
ATOM 3394 N N . PHE B 2 207 ? 257.871 174.228 185.760 1.00 45.77 207 PHE p N 1
ATOM 3395 C CA . PHE B 2 207 ? 258.620 175.367 186.273 1.00 45.77 207 PHE p CA 1
ATOM 3396 C C . PHE B 2 207 ? 259.692 175.753 185.261 1.00 45.77 207 PHE p C 1
ATOM 3397 O O . PHE B 2 207 ? 260.161 174.917 184.486 1.00 45.77 207 PHE p O 1
ATOM 3405 N N . TYR B 2 208 ? 260.074 177.028 185.276 1.00 47.42 208 TYR p N 1
ATOM 3406 C CA . TYR B 2 208 ? 261.257 177.468 184.545 1.00 47.42 208 TYR p CA 1
ATOM 3407 C C . TYR B 2 208 ? 262.529 176.897 185.158 1.00 47.42 208 TY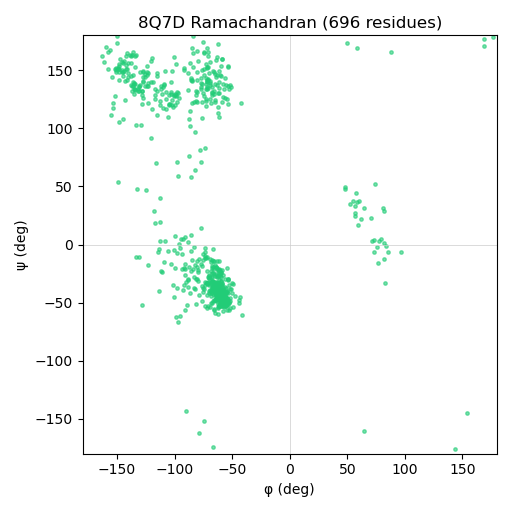R p C 1
ATOM 3408 O O . TYR B 2 208 ? 262.728 176.957 186.374 1.00 47.42 208 TYR p O 1
ATOM 3417 N N . ALA B 2 209 ? 263.385 176.335 184.309 1.00 50.78 209 ALA p N 1
ATOM 3418 C CA . ALA B 2 209 ? 264.691 175.853 184.735 1.00 50.78 209 ALA p CA 1
ATOM 3419 C C . ALA B 2 209 ? 265.663 177.023 184.835 1.00 50.78 209 ALA p C 1
ATOM 3420 O O . ALA B 2 209 ? 265.648 177.928 183.995 1.00 50.78 209 ALA p O 1
ATOM 3422 N N . THR B 2 210 ? 266.520 176.998 185.855 1.00 58.03 210 THR p N 1
ATOM 3423 C CA . THR B 2 210 ? 267.448 178.089 186.126 1.00 58.03 210 THR p CA 1
ATOM 3424 C C . THR B 2 210 ? 268.885 177.585 186.162 1.00 58.03 210 THR p C 1
ATOM 3425 O O . THR B 2 210 ? 269.174 176.534 186.743 1.00 58.03 210 THR p O 1
ATOM 3429 N N . ASP B 2 211 ? 269.777 178.349 185.535 1.00 70.13 211 ASP p N 1
ATOM 3430 C CA . ASP B 2 211 ? 271.208 178.095 185.616 1.00 70.13 211 ASP p CA 1
ATOM 3431 C C . ASP B 2 211 ? 271.714 178.236 187.051 1.00 70.13 211 ASP p C 1
ATOM 3432 O O . ASP B 2 211 ? 271.073 178.843 187.913 1.00 70.13 211 ASP p O 1
ATOM 3437 N N . LYS B 2 212 ? 272.893 177.657 187.296 1.00 74.69 212 LYS p N 1
ATOM 3438 C CA . LYS B 2 212 ? 273.556 177.812 188.588 1.00 74.69 212 LYS p CA 1
ATOM 3439 C C . LYS B 2 212 ? 273.771 179.277 188.951 1.00 74.69 212 LYS p C 1
ATOM 3440 O O . LYS B 2 212 ? 273.778 179.626 190.137 1.00 74.69 212 LYS p O 1
ATOM 3446 N N . LYS B 2 213 ? 273.943 180.145 187.955 1.00 74.40 213 LYS p N 1
ATOM 3447 C CA . LYS B 2 213 ? 273.997 181.587 188.165 1.00 74.40 213 LYS p CA 1
ATOM 3448 C C . LYS B 2 213 ? 272.625 182.218 188.387 1.00 74.40 213 LYS p C 1
ATOM 3449 O O . LYS B 2 213 ? 272.510 183.446 188.319 1.00 74.40 213 LYS p O 1
ATOM 3455 N N . GLY B 2 214 ? 271.591 181.422 188.649 1.00 69.01 214 GLY p N 1
ATOM 3456 C CA . GLY B 2 214 ? 270.269 181.947 188.914 1.00 69.01 214 GLY p CA 1
ATOM 3457 C C . GLY B 2 214 ? 269.548 182.531 187.721 1.00 69.01 214 GLY p C 1
ATOM 3458 O O . GLY B 2 214 ? 268.436 183.045 187.889 1.00 69.01 214 GLY p O 1
ATOM 3459 N N . LYS B 2 215 ? 270.133 182.477 186.527 1.00 67.72 215 LYS p N 1
ATOM 3460 C CA . LYS B 2 215 ? 269.485 182.995 185.332 1.00 67.72 215 LYS p CA 1
ATOM 3461 C C . LYS B 2 215 ? 268.590 181.908 184.755 1.00 67.72 215 LYS p C 1
ATOM 3462 O O . LYS B 2 215 ? 268.933 180.723 184.791 1.00 67.72 215 LYS p O 1
ATOM 3468 N N . ILE B 2 216 ? 267.437 182.314 184.226 1.00 57.01 216 ILE p N 1
ATOM 3469 C CA . ILE B 2 216 ? 266.574 181.368 183.532 1.00 57.01 216 ILE p CA 1
ATOM 3470 C C . ILE B 2 216 ? 267.249 180.898 182.250 1.00 57.01 216 ILE p C 1
ATOM 3471 O O . ILE B 2 216 ? 267.810 181.695 181.486 1.00 57.01 216 ILE p O 1
ATOM 3476 N N . ILE B 2 217 ? 267.192 179.589 182.012 1.00 55.85 217 ILE p N 1
ATOM 3477 C CA . ILE B 2 217 ? 267.851 178.991 180.857 1.00 55.85 217 ILE p CA 1
ATOM 3478 C C . ILE B 2 217 ? 267.106 179.401 179.594 1.00 55.85 217 ILE p C 1
ATOM 3479 O O . ILE B 2 217 ? 265.869 179.367 179.543 1.00 55.85 217 ILE p O 1
ATOM 3484 N N . LYS B 2 218 ? 267.857 179.799 178.572 1.00 55.91 218 LYS p N 1
ATOM 3485 C CA . LYS B 2 218 ? 267.335 179.972 177.224 1.00 55.91 218 LYS p CA 1
ATOM 3486 C C . LYS B 2 218 ? 268.171 179.167 176.242 1.00 55.91 218 LYS p C 1
ATOM 3487 O O . LYS B 2 218 ? 269.390 179.048 176.399 1.00 55.91 218 LYS p O 1
ATOM 3493 N N . GLY B 2 219 ? 267.506 178.619 175.228 1.00 57.93 219 GLY p N 1
ATOM 3494 C CA . GLY B 2 219 ? 268.173 177.831 174.210 1.00 57.93 219 GLY p CA 1
ATOM 3495 C C . GLY B 2 219 ? 268.410 176.383 174.591 1.00 57.93 219 GLY p C 1
ATOM 3496 O O . GLY B 2 219 ? 268.366 175.502 173.727 1.00 57.93 219 GLY p O 1
ATOM 3497 N N . GLY B 2 220 ? 268.655 176.116 175.872 1.00 54.82 220 GLY p N 1
ATOM 3498 C CA . GLY B 2 220 ? 268.723 174.750 176.354 1.00 54.82 220 GLY p CA 1
ATOM 3499 C C . GLY B 2 220 ? 267.401 174.178 176.826 1.00 54.82 220 GLY p C 1
ATOM 3500 O O . GLY B 2 220 ? 266.344 174.454 176.252 1.00 54.82 220 GLY p O 1
ATOM 3501 N N . LYS B 2 221 ? 267.463 173.369 177.884 1.00 50.42 221 LYS p N 1
ATOM 3502 C CA . LYS B 2 221 ? 266.287 172.784 178.528 1.00 50.42 221 LYS p CA 1
ATOM 3503 C C . LYS B 2 221 ? 265.624 173.843 179.406 1.00 50.42 221 LYS p C 1
ATOM 3504 O O . LYS B 2 221 ? 265.808 173.909 180.624 1.00 50.42 221 LYS p O 1
ATOM 3510 N N . ARG B 2 222 ? 264.831 174.692 178.747 1.00 50.86 222 ARG p N 1
ATOM 3511 C CA . ARG B 2 222 ? 264.217 175.844 179.401 1.00 50.86 222 ARG p CA 1
ATOM 3512 C C . ARG B 2 222 ? 263.240 175.452 180.505 1.00 50.86 222 ARG p C 1
ATOM 3513 O O . ARG B 2 222 ? 263.035 176.231 181.442 1.00 50.86 222 ARG p O 1
ATOM 3521 N N . PHE B 2 223 ? 262.632 174.269 180.426 1.00 45.75 223 PHE p N 1
ATOM 3522 C CA . PHE B 2 223 ? 261.586 173.869 181.359 1.00 45.75 223 PHE p CA 1
ATOM 3523 C C . PHE B 2 223 ? 261.935 172.554 182.042 1.00 45.75 223 PHE p C 1
ATOM 3524 O O . PHE B 2 223 ? 262.599 171.689 181.464 1.00 45.75 223 PHE p O 1
ATOM 3532 N N . VAL B 2 224 ? 261.475 172.419 183.286 1.00 47.79 224 VAL p N 1
ATOM 3533 C CA . VAL B 2 224 ? 261.535 171.171 184.035 1.00 47.79 224 VAL p CA 1
ATOM 3534 C C . VAL B 2 224 ? 260.145 170.836 184.555 1.00 47.79 224 VAL p C 1
ATOM 3535 O O . VAL B 2 224 ? 259.340 171.725 184.849 1.00 47.79 224 VAL p O 1
ATOM 3539 N N . GLN B 2 225 ? 259.868 169.539 184.668 1.00 48.61 225 GLN p N 1
ATOM 3540 C CA . GLN B 2 225 ? 258.718 169.041 185.411 1.00 48.61 225 GLN p CA 1
ATOM 3541 C C . GLN B 2 225 ? 259.180 168.591 186.789 1.00 48.61 225 GLN p C 1
ATOM 3542 O O . GLN B 2 225 ? 260.119 167.797 186.906 1.00 48.61 225 GLN p O 1
ATOM 3548 N N . VAL B 2 226 ? 258.512 169.093 187.823 1.00 51.20 226 VAL p N 1
ATOM 3549 C CA . VAL B 2 226 ? 258.872 168.838 189.213 1.00 51.20 226 VAL p CA 1
ATOM 3550 C C . VAL B 2 226 ? 257.721 168.097 189.876 1.00 51.20 226 VAL p C 1
ATOM 3551 O O . VAL B 2 226 ? 256.578 168.571 189.860 1.00 51.20 226 VAL p O 1
ATOM 3555 N N . VAL B 2 227 ? 258.026 166.942 190.462 1.00 57.23 227 VAL p N 1
ATOM 3556 C CA . VAL B 2 227 ? 257.067 166.150 191.222 1.00 57.23 227 VAL p CA 1
ATOM 3557 C C . VAL B 2 227 ? 257.723 165.770 192.542 1.00 57.23 227 VAL p C 1
ATOM 3558 O O . VAL B 2 227 ? 258.874 165.319 192.562 1.00 57.23 227 VAL p O 1
ATOM 3562 N N . ASP B 2 228 ? 256.984 165.942 193.636 1.00 64.09 228 ASP p N 1
ATOM 3563 C CA . ASP B 2 228 ? 257.500 165.732 194.989 1.00 64.09 228 ASP p CA 1
ATOM 3564 C C . ASP B 2 228 ? 258.795 166.510 195.217 1.00 64.09 228 ASP p C 1
ATOM 3565 O O . ASP B 2 228 ? 259.700 166.066 195.927 1.00 64.09 228 ASP p O 1
ATOM 3570 N N . LYS B 2 229 ? 258.878 167.690 194.603 1.00 60.58 229 LYS p N 1
ATOM 3571 C CA . LYS B 2 229 ? 260.064 168.545 194.656 1.00 60.58 229 LYS p CA 1
ATOM 3572 C C . LYS B 2 229 ? 261.329 167.842 194.166 1.00 60.58 229 LYS p C 1
ATOM 3573 O O . LYS B 2 229 ? 262.424 168.106 194.666 1.00 60.58 229 LYS p O 1
ATOM 3579 N N . ARG B 2 230 ? 261.210 166.941 193.191 1.00 59.78 230 ARG p N 1
ATOM 3580 C CA . ARG B 2 230 ? 262.352 166.545 192.379 1.00 59.78 230 ARG p CA 1
ATOM 3581 C C . ARG B 2 230 ? 261.994 166.636 190.903 1.00 59.78 230 ARG p C 1
ATOM 3582 O O . ARG B 2 230 ? 260.844 166.425 190.509 1.00 59.78 230 ARG p O 1
ATOM 3590 N N . VAL B 2 231 ? 263.001 166.950 190.090 1.00 52.26 231 VAL p N 1
ATOM 3591 C CA . VAL B 2 231 ? 262.820 167.048 188.645 1.00 52.26 231 VAL p CA 1
ATOM 3592 C C . VAL B 2 231 ? 262.660 165.656 188.047 1.00 52.26 231 VAL p C 1
ATOM 3593 O O . VAL B 2 231 ? 263.556 164.811 188.149 1.00 52.26 231 VAL p O 1
ATOM 3597 N N . VAL B 2 232 ? 261.509 165.418 187.418 1.00 54.19 232 VAL p N 1
ATOM 3598 C CA . VAL B 2 232 ? 261.215 164.147 186.766 1.00 54.19 232 VAL p CA 1
ATOM 3599 C C . VAL B 2 232 ? 261.357 164.225 185.247 1.00 54.19 232 VAL p C 1
ATOM 3600 O O . VAL B 2 232 ? 261.449 163.175 184.592 1.00 54.19 232 VAL p O 1
ATOM 3604 N N . ALA B 2 233 ? 261.374 165.425 184.670 1.00 49.69 233 ALA p N 1
ATOM 3605 C CA . ALA B 2 233 ? 261.536 165.600 183.232 1.00 49.69 233 ALA p CA 1
ATOM 3606 C C . ALA B 2 233 ? 262.049 167.008 182.967 1.00 49.69 233 ALA p C 1
ATOM 3607 O O . ALA B 2 233 ? 262.030 167.874 183.844 1.00 49.69 233 ALA p O 1
ATOM 3609 N N . SER B 2 234 ? 262.524 167.222 181.740 1.00 47.98 234 SER p N 1
ATOM 3610 C CA . SER B 2 234 ? 262.916 168.547 181.280 1.00 47.98 234 SER p CA 1
ATOM 3611 C C . SER B 2 234 ? 262.574 168.707 179.805 1.00 47.98 234 SER p C 1
ATOM 3612 O O . SER B 2 234 ? 262.429 167.728 179.070 1.00 47.98 234 SER p O 1
ATOM 3615 N N . PHE B 2 235 ? 262.451 169.966 179.377 1.00 47.34 235 PHE p N 1
ATOM 3616 C CA . PHE B 2 235 ? 261.963 170.274 178.040 1.00 47.34 235 PHE p CA 1
ATOM 3617 C C . PHE B 2 235 ? 262.668 171.513 177.509 1.00 47.34 235 PHE p C 1
ATOM 3618 O O . PHE B 2 235 ? 263.043 172.405 178.274 1.00 47.34 235 PHE p O 1
ATOM 3626 N N . THR B 2 236 ? 262.856 171.554 176.192 1.00 47.98 236 THR p N 1
ATOM 3627 C CA . THR B 2 236 ? 263.185 172.794 175.504 1.00 47.98 236 THR p CA 1
ATOM 3628 C C . THR B 2 236 ? 261.926 173.594 175.159 1.00 47.98 236 THR p C 1
ATOM 3629 O O . THR B 2 236 ? 260.794 173.116 175.266 1.00 47.98 236 THR p O 1
ATOM 3633 N N . SER B 2 237 ? 262.151 174.844 174.741 1.00 49.51 237 SER p N 1
ATOM 3634 C CA . SER B 2 237 ? 261.099 175.670 174.151 1.00 49.51 237 SER p CA 1
ATOM 3635 C C . SER B 2 237 ? 260.411 174.982 172.979 1.00 49.51 237 SER p C 1
ATOM 3636 O O . SER B 2 237 ? 259.230 175.232 172.712 1.00 49.51 237 SER p O 1
ATOM 3639 N N . ARG B 2 238 ? 261.140 174.125 172.263 1.00 49.17 238 ARG p N 1
ATOM 3640 C CA . ARG B 2 238 ? 260.561 173.353 171.167 1.00 49.17 238 ARG p CA 1
ATOM 3641 C C . ARG B 2 238 ? 259.556 172.317 171.657 1.00 49.17 238 ARG p C 1
ATOM 3642 O O . ARG B 2 238 ? 258.550 172.063 170.985 1.00 49.17 238 ARG p O 1
ATOM 3650 N N . GLU B 2 239 ? 259.798 171.710 172.816 1.00 46.73 239 GLU p N 1
ATOM 3651 C CA . GLU B 2 239 ? 258.986 170.583 173.255 1.00 46.73 239 GLU p CA 1
ATOM 3652 C C . GLU B 2 239 ? 257.813 170.968 174.148 1.00 46.73 239 GLU p C 1
ATOM 3653 O O . GLU B 2 239 ? 256.863 170.184 174.249 1.00 46.73 239 GLU p O 1
ATOM 3659 N N . LEU B 2 240 ? 257.841 172.130 174.800 1.00 42.72 240 LEU p N 1
ATOM 3660 C CA . LEU B 2 240 ? 256.754 172.517 175.693 1.00 42.72 240 LEU p CA 1
ATOM 3661 C C . LEU B 2 240 ? 256.370 173.971 175.466 1.00 42.72 240 LEU p C 1
ATOM 3662 O O . LEU B 2 240 ? 257.232 174.855 175.458 1.00 42.72 240 LEU p O 1
ATOM 3667 N N . ALA B 2 241 ? 255.073 174.203 175.278 1.00 39.92 241 ALA p N 1
ATOM 3668 C CA . ALA B 2 241 ? 254.490 175.536 175.310 1.00 39.92 241 ALA p CA 1
ATOM 3669 C C . ALA B 2 241 ? 254.247 175.998 176.743 1.00 39.92 241 ALA p C 1
ATOM 3670 O O . ALA B 2 241 ? 253.973 175.196 177.640 1.00 39.92 241 ALA p O 1
ATOM 3672 N N . MET B 2 242 ? 254.352 177.311 176.952 1.00 39.52 242 MET p N 1
ATOM 3673 C CA . MET B 2 242 ? 253.744 177.978 178.097 1.00 39.52 242 MET p CA 1
ATOM 3674 C C . MET B 2 242 ? 252.922 179.166 177.619 1.00 39.52 242 MET p C 1
ATOM 3675 O O . MET B 2 242 ? 253.397 179.970 176.812 1.00 39.52 242 MET p O 1
ATOM 3680 N N . GLY B 2 243 ? 251.694 179.264 178.113 1.00 36.14 243 GLY p N 1
ATOM 3681 C CA . GLY B 2 243 ? 250.808 180.376 177.797 1.00 36.14 243 GLY p CA 1
ATOM 3682 C C . GLY B 2 243 ? 250.355 181.089 179.055 1.00 36.14 243 GLY p C 1
ATOM 3683 O O . GLY B 2 243 ? 250.006 180.448 180.048 1.00 36.14 243 GLY p O 1
ATOM 3684 N N . ILE B 2 244 ? 250.370 182.421 179.008 1.00 35.99 244 ILE p N 1
ATOM 3685 C CA . ILE B 2 244 ? 250.005 183.266 180.142 1.00 35.99 244 ILE p CA 1
ATOM 3686 C C . ILE B 2 244 ? 249.106 184.386 179.634 1.00 35.99 244 ILE p C 1
ATOM 3687 O O . ILE B 2 244 ? 249.406 185.018 178.616 1.00 35.99 244 ILE p O 1
ATOM 3692 N N . ARG B 2 245 ? 248.004 184.631 180.347 1.00 33.12 245 ARG p N 1
ATOM 3693 C CA . ARG B 2 245 ? 247.042 185.663 179.974 1.00 33.12 245 ARG p CA 1
ATOM 3694 C C . ARG B 2 245 ? 247.313 187.015 180.621 1.00 33.12 245 ARG p C 1
ATOM 3695 O O . ARG B 2 245 ? 247.055 188.048 179.994 1.00 33.12 245 ARG p O 1
ATOM 3703 N N . ASN B 2 246 ? 247.817 187.040 181.857 1.00 33.05 246 ASN p N 1
ATOM 3704 C CA . ASN B 2 246 ? 247.954 188.264 182.645 1.00 33.05 246 ASN p CA 1
ATOM 3705 C C . ASN B 2 246 ? 249.429 188.538 182.924 1.00 33.05 246 ASN p C 1
ATOM 3706 O O . ASN B 2 246 ? 249.893 188.412 184.065 1.00 33.05 246 ASN p O 1
ATOM 3711 N N . PRO B 2 247 ? 250.192 188.919 181.902 1.00 35.11 247 PRO p N 1
ATOM 3712 C CA . PRO B 2 247 ? 251.631 189.117 182.089 1.00 35.11 247 PRO p CA 1
ATOM 3713 C C . PRO B 2 247 ? 251.936 190.352 182.924 1.00 35.11 247 PRO p C 1
ATOM 3714 O O . PRO B 2 247 ? 251.105 191.244 183.101 1.00 35.11 247 PRO p O 1
ATOM 3718 N N . ARG B 2 248 ? 253.162 190.384 183.446 1.00 38.55 248 ARG p N 1
ATOM 3719 C CA . ARG B 2 248 ? 253.654 191.498 184.244 1.00 38.55 248 ARG p CA 1
ATOM 3720 C C . ARG B 2 248 ? 255.085 191.812 183.837 1.00 38.55 248 ARG p C 1
ATOM 3721 O O . ARG B 2 248 ? 255.857 190.906 183.511 1.00 38.55 248 ARG p O 1
ATOM 3729 N N . THR B 2 249 ? 255.438 193.099 183.867 1.00 38.79 249 THR p N 1
ATOM 3730 C CA . THR B 2 249 ? 256.835 193.499 183.747 1.00 38.79 249 THR p CA 1
ATOM 3731 C C . THR B 2 249 ? 257.604 193.348 185.051 1.00 38.79 249 THR p C 1
ATOM 3732 O O . THR B 2 249 ? 258.837 193.276 185.015 1.00 38.79 249 THR p O 1
ATOM 3736 N N . GLU B 2 250 ? 256.908 193.333 186.189 1.00 43.77 250 GLU p N 1
ATOM 3737 C CA . GLU B 2 250 ? 257.513 193.235 187.513 1.00 43.77 250 GLU p CA 1
ATOM 3738 C C . GLU B 2 250 ? 258.637 192.208 187.540 1.00 43.77 250 GLU p C 1
ATOM 3739 O O . GLU B 2 250 ? 258.430 191.034 187.219 1.00 43.77 250 GLU p O 1
ATOM 3745 N N . LEU B 2 251 ? 259.837 192.664 187.907 1.00 49.04 251 LEU p N 1
ATOM 3746 C CA . LEU B 2 251 ? 261.022 191.811 187.846 1.00 49.04 251 LEU p CA 1
ATOM 3747 C C . LEU B 2 251 ? 260.824 190.517 188.626 1.00 49.04 251 LEU p C 1
ATOM 3748 O O . LEU B 2 251 ? 261.160 189.429 188.144 1.00 49.04 251 LEU p O 1
ATOM 3753 N N . SER B 2 252 ? 260.290 190.616 189.844 1.00 48.46 252 SER p N 1
ATOM 3754 C CA . SER B 2 252 ? 260.101 189.437 190.680 1.00 48.46 252 SER p CA 1
ATOM 3755 C C . SER B 2 252 ? 258.965 188.531 190.217 1.00 48.46 252 SER p C 1
ATOM 3756 O O . SER B 2 252 ? 258.863 187.406 190.717 1.00 48.46 252 SER p O 1
ATOM 3759 N N . SER B 2 253 ? 258.114 188.974 189.288 1.00 44.78 253 SER p N 1
ATOM 3760 C CA . SER B 2 253 ? 257.116 188.068 188.726 1.00 44.78 253 SER p CA 1
ATOM 3761 C C . SER B 2 253 ? 257.752 186.914 187.961 1.00 44.78 253 SER p C 1
ATOM 3762 O O . SER B 2 253 ? 257.098 185.886 187.754 1.00 44.78 253 SER p O 1
ATOM 3765 N N . SER B 2 254 ? 259.010 187.061 187.549 1.00 48.23 254 SER p N 1
ATOM 3766 C CA . SER B 2 254 ? 259.822 185.967 187.015 1.00 48.23 254 SER p CA 1
ATOM 3767 C C . SER B 2 254 ? 259.174 185.289 185.809 1.00 48.23 254 SER p C 1
ATOM 3768 O O . SER B 2 254 ? 259.424 184.112 185.542 1.00 48.23 254 SER p O 1
ATOM 3771 N N . GLY B 2 255 ? 258.340 186.016 185.067 1.00 45.45 255 GLY p N 1
ATOM 3772 C CA . GLY B 2 255 ? 257.697 185.465 183.893 1.00 45.45 255 GLY p CA 1
ATOM 3773 C C . GLY B 2 255 ? 256.436 184.662 184.128 1.00 45.45 255 GLY p C 1
ATOM 3774 O O . GLY B 2 255 ? 255.843 184.187 183.151 1.00 45.45 255 GLY p O 1
ATOM 3775 N N . TYR B 2 256 ? 256.004 184.482 185.373 1.00 42.93 256 TYR p N 1
ATOM 3776 C CA . TYR B 2 256 ? 254.768 183.761 185.633 1.00 42.93 256 TYR p CA 1
ATOM 3777 C C . TYR B 2 256 ? 253.549 184.673 185.505 1.00 42.93 256 TYR p C 1
ATOM 3778 O O . TYR B 2 256 ? 253.651 185.903 185.489 1.00 42.93 256 TYR p O 1
ATOM 3787 N N . GLY B 2 257 ? 252.381 184.040 185.409 1.00 36.97 257 GLY p N 1
ATOM 3788 C CA . GLY B 2 257 ? 251.120 184.737 185.267 1.00 36.97 257 GLY p CA 1
ATOM 3789 C C . GLY B 2 257 ? 250.594 185.307 186.569 1.00 36.97 257 GLY p C 1
ATOM 3790 O O . GLY B 2 257 ? 251.317 185.466 187.556 1.00 36.97 257 GLY p O 1
ATOM 3791 N N . LEU B 2 258 ? 249.298 185.617 186.561 1.00 33.75 258 LEU p N 1
ATOM 3792 C CA . LEU B 2 258 ? 248.625 186.185 187.728 1.00 33.75 258 LEU p CA 1
ATOM 3793 C C . LEU B 2 258 ? 247.178 185.713 187.720 1.00 33.75 258 LEU p C 1
ATOM 3794 O O . LEU B 2 258 ? 246.377 186.190 186.912 1.00 33.75 258 LEU p O 1
ATOM 3799 N N . SER B 2 259 ? 246.847 184.777 188.606 1.00 31.81 259 SER p N 1
ATOM 3800 C CA . SER B 2 259 ? 245.498 184.231 188.671 1.00 31.81 259 SER p CA 1
ATOM 3801 C C . SER B 2 259 ? 244.541 185.212 189.338 1.00 31.81 259 SER p C 1
ATOM 3802 O O . SER B 2 259 ? 244.875 185.844 190.343 1.00 31.81 259 SER p O 1
ATOM 3805 N N . GLU B 2 260 ? 243.341 185.335 188.765 1.00 29.78 260 GLU p N 1
ATOM 3806 C CA . GLU B 2 260 ? 242.240 186.020 189.437 1.00 29.78 260 GLU p CA 1
ATOM 3807 C C . GLU B 2 260 ? 241.855 185.370 190.762 1.00 29.78 260 GLU p C 1
ATOM 3808 O O . GLU B 2 260 ? 241.284 186.044 191.625 1.00 29.78 260 GLU p O 1
ATOM 3814 N N . VAL B 2 261 ? 242.143 184.079 190.939 1.00 31.31 261 VAL p N 1
ATOM 3815 C CA . VAL B 2 261 ? 241.942 183.433 192.236 1.00 31.31 261 VAL p CA 1
ATOM 3816 C C . VAL B 2 261 ? 242.859 184.036 193.293 1.00 31.31 261 VAL p C 1
ATOM 3817 O O . VAL B 2 261 ? 242.471 184.184 194.458 1.00 31.31 261 VAL p O 1
ATOM 3821 N N . GLU B 2 262 ? 244.087 184.384 192.914 1.00 33.43 262 GLU p N 1
ATOM 3822 C CA . GLU B 2 262 ? 244.975 185.082 193.838 1.00 33.43 262 GLU p CA 1
ATOM 3823 C C . GLU B 2 262 ? 244.436 186.464 194.187 1.00 33.43 262 GLU p C 1
ATOM 3824 O O . GLU B 2 262 ? 244.388 186.845 195.362 1.00 33.43 262 GLU p O 1
ATOM 3830 N N . ILE B 2 263 ? 244.035 187.233 193.175 1.00 29.06 263 ILE p N 1
ATOM 3831 C CA . ILE B 2 263 ? 243.531 188.585 193.405 1.00 29.06 263 ILE p CA 1
ATOM 3832 C C . ILE B 2 263 ? 242.258 188.554 194.248 1.00 29.06 263 ILE p C 1
ATOM 3833 O O . ILE B 2 263 ? 242.114 189.316 195.211 1.00 29.06 263 ILE p O 1
ATOM 3838 N N . ALA B 2 264 ? 241.320 187.676 193.901 1.00 27.79 264 ALA p N 1
ATOM 3839 C CA . ALA B 2 264 ? 240.013 187.603 194.548 1.00 27.79 264 ALA p CA 1
ATOM 3840 C C . ALA B 2 264 ? 239.981 186.748 195.815 1.00 27.79 264 ALA p C 1
ATOM 3841 O O . ALA B 2 264 ? 238.891 186.492 196.336 1.00 27.79 264 ALA p O 1
ATOM 3843 N N . MET B 2 265 ? 241.132 186.291 196.312 1.00 28.17 265 MET p N 1
ATOM 3844 C CA . MET B 2 265 ? 241.150 185.244 197.334 1.00 28.17 265 MET p CA 1
ATOM 3845 C C . MET B 2 265 ? 240.389 185.654 198.596 1.00 28.17 265 MET p C 1
ATOM 3846 O O . MET B 2 265 ? 239.644 184.850 199.167 1.00 28.17 265 MET p O 1
ATOM 3851 N N . LYS B 2 266 ? 240.571 186.896 199.048 1.00 28.39 266 LYS p N 1
ATOM 3852 C CA . LYS B 2 266 ? 239.794 187.423 200.171 1.00 28.39 266 LYS p CA 1
ATOM 3853 C C . LYS B 2 266 ? 238.291 187.319 199.929 1.00 28.39 266 LYS p C 1
ATOM 3854 O O . LYS B 2 266 ? 237.532 186.931 200.824 1.00 28.39 266 LYS p O 1
ATOM 3860 N N . GLU B 2 267 ? 237.839 187.707 198.739 1.00 25.02 267 GLU p N 1
ATOM 3861 C CA . GLU B 2 267 ? 236.425 187.581 198.389 1.00 25.02 267 GLU p CA 1
ATOM 3862 C C . GLU B 2 267 ? 235.943 186.132 198.426 1.00 25.02 267 GLU p C 1
ATOM 3863 O O . GLU B 2 267 ? 234.847 185.856 198.927 1.00 25.02 267 GLU p O 1
ATOM 3869 N N . PHE B 2 268 ? 236.728 185.196 197.894 1.00 25.39 268 PHE p N 1
ATOM 3870 C CA . PHE B 2 268 ? 236.353 183.785 197.982 1.00 25.39 268 PHE p CA 1
ATOM 3871 C C . PHE B 2 268 ? 236.270 183.295 199.426 1.00 25.39 268 PHE p C 1
ATOM 3872 O O . PHE B 2 268 ? 235.358 182.537 199.780 1.00 25.39 268 PHE p O 1
ATOM 3880 N N . ILE B 2 269 ? 237.197 183.729 200.278 1.00 24.51 269 ILE p N 1
ATOM 3881 C CA . ILE B 2 269 ? 237.151 183.358 201.694 1.00 24.51 269 ILE p CA 1
ATOM 3882 C C . ILE B 2 269 ? 235.906 183.927 202.371 1.00 24.51 269 ILE p C 1
ATOM 3883 O O . ILE B 2 269 ? 235.222 183.230 203.128 1.00 24.51 269 ILE p O 1
ATOM 3888 N N . ALA B 2 270 ? 235.634 185.215 202.166 1.00 20.60 270 ALA p N 1
ATOM 3889 C CA . ALA B 2 270 ? 234.416 185.828 202.695 1.00 20.60 270 ALA p CA 1
ATOM 3890 C C . ALA B 2 270 ? 233.150 185.108 202.233 1.00 20.60 270 ALA p C 1
ATOM 3891 O O . ALA B 2 270 ? 232.235 184.867 203.030 1.00 20.60 270 ALA p O 1
ATOM 3893 N N . TYR B 2 271 ? 233.066 184.784 200.942 1.00 22.15 271 TYR p N 1
ATOM 3894 C CA . TYR B 2 271 ? 231.986 183.946 200.427 1.00 22.15 271 TYR p CA 1
ATOM 3895 C C . TYR B 2 271 ? 231.845 182.638 201.202 1.00 22.15 271 TYR p C 1
ATOM 3896 O O . TYR B 2 271 ? 230.756 182.295 201.678 1.00 22.15 271 TYR p O 1
ATOM 3905 N N . ASN B 2 272 ? 232.926 181.861 201.269 1.00 22.63 272 ASN p N 1
ATOM 3906 C CA . ASN B 2 272 ? 232.925 180.608 202.020 1.00 22.63 272 ASN p CA 1
ATOM 3907 C C . ASN B 2 272 ? 232.438 180.786 203.456 1.00 22.63 272 ASN p C 1
ATOM 3908 O O . ASN B 2 272 ? 231.622 179.997 203.949 1.00 22.63 272 ASN p O 1
ATOM 3913 N N . ASN B 2 273 ? 232.932 181.813 204.147 1.00 19.91 273 ASN p N 1
ATOM 3914 C CA . ASN B 2 273 ? 232.501 182.044 205.523 1.00 19.91 273 ASN p CA 1
ATOM 3915 C C . ASN B 2 273 ? 231.016 182.375 205.615 1.00 19.91 273 ASN p C 1
ATOM 3916 O O . ASN B 2 273 ? 230.326 181.875 206.507 1.00 19.91 273 ASN p O 1
ATOM 3921 N N . THR B 2 274 ? 230.504 183.233 204.731 1.00 18.50 274 THR p N 1
ATOM 3922 C CA . THR B 2 274 ? 229.082 183.575 204.800 1.00 18.50 274 THR p CA 1
ATOM 3923 C C . THR B 2 274 ? 228.189 182.385 204.455 1.00 18.50 274 THR p C 1
ATOM 3924 O O . THR B 2 274 ? 227.118 182.209 205.057 1.00 18.50 274 THR p O 1
ATOM 3928 N N . GLU B 2 275 ? 228.659 181.512 203.565 1.00 21.97 275 GLU p N 1
ATOM 3929 C CA . GLU B 2 275 ? 227.954 180.267 203.268 1.00 21.97 275 GLU p CA 1
ATOM 3930 C C . GLU B 2 275 ? 227.922 179.337 204.475 1.00 21.97 275 GLU p C 1
ATOM 3931 O O . GLU B 2 275 ? 226.866 178.794 204.826 1.00 21.97 275 GLU p O 1
ATOM 3937 N N . SER B 2 276 ? 229.073 179.136 205.118 1.00 19.33 276 SER p N 1
ATOM 3938 C CA . SER B 2 276 ? 229.115 178.324 206.331 1.00 19.33 276 SER p CA 1
ATOM 3939 C C . SER B 2 276 ? 228.230 178.908 207.425 1.00 19.33 276 SER p C 1
ATOM 3940 O O . SER B 2 276 ? 227.531 178.169 208.125 1.00 19.33 276 SER p O 1
ATOM 3943 N N . PHE B 2 277 ? 228.270 180.226 207.607 1.00 15.44 277 PHE p N 1
ATOM 3944 C CA . PHE B 2 277 ? 227.402 180.883 208.580 1.00 15.44 277 PHE p CA 1
ATOM 3945 C C . PHE B 2 277 ? 225.932 180.575 208.325 1.00 15.44 277 PHE p C 1
ATOM 3946 O O . PHE B 2 277 ? 225.202 180.183 209.242 1.00 15.44 277 PHE p O 1
ATOM 3954 N N . ASN B 2 278 ? 225.473 180.751 207.085 1.00 16.88 278 ASN p N 1
ATOM 3955 C CA . ASN B 2 278 ? 224.063 180.498 206.788 1.00 16.88 278 ASN p CA 1
ATOM 3956 C C . ASN B 2 278 ? 223.694 179.022 206.929 1.00 16.88 278 ASN p C 1
ATOM 3957 O O . ASN B 2 278 ? 222.583 178.697 207.362 1.00 16.88 278 ASN p O 1
ATOM 3962 N N . ASP B 2 279 ? 224.602 178.115 206.565 1.00 18.68 279 ASP p N 1
ATOM 3963 C CA . ASP B 2 279 ? 224.344 176.682 206.712 1.00 18.68 279 ASP p CA 1
ATOM 3964 C C . ASP B 2 279 ? 224.321 176.224 208.170 1.00 18.68 279 ASP p C 1
ATOM 3965 O O . ASP B 2 279 ? 223.572 175.304 208.527 1.00 18.68 279 ASP p O 1
ATOM 3970 N N . ARG B 2 280 ? 225.146 176.825 209.024 1.00 18.57 280 ARG p N 1
ATOM 3971 C CA . ARG B 2 280 ? 225.242 176.387 210.413 1.00 18.57 280 ARG p CA 1
ATOM 3972 C C . ARG B 2 280 ? 223.992 176.640 211.247 1.00 18.57 280 ARG p C 1
ATOM 3973 O O . ARG B 2 280 ? 223.903 176.089 212.349 1.00 18.57 280 ARG p O 1
ATOM 3981 N N . PHE B 2 281 ? 223.038 177.452 210.789 1.00 16.39 281 PHE p N 1
ATOM 3982 C CA . PHE B 2 281 ? 221.747 177.487 211.472 1.00 16.39 281 PHE p CA 1
ATOM 3983 C C . PHE B 2 281 ? 221.152 176.087 211.576 1.00 16.39 281 PHE p C 1
ATOM 3984 O O . PHE B 2 281 ? 220.688 175.669 212.643 1.00 16.39 281 PHE p O 1
ATOM 3992 N N . PHE B 2 282 ? 221.168 175.345 210.471 1.00 17.40 282 PHE p N 1
ATOM 3993 C CA . PHE B 2 282 ? 220.698 173.963 210.459 1.00 17.40 282 PHE p CA 1
ATOM 3994 C C . PHE B 2 282 ? 221.769 173.008 210.971 1.00 17.40 282 PHE p C 1
ATOM 3995 O O . PHE B 2 282 ? 221.512 172.192 211.862 1.00 17.40 282 PHE p O 1
ATOM 4003 N N . SER B 2 283 ? 222.978 173.100 210.413 1.00 19.43 283 SER p N 1
ATOM 4004 C CA . SER B 2 283 ? 224.010 172.106 210.694 1.00 19.43 283 SER p CA 1
ATOM 4005 C C . SER B 2 283 ? 224.384 172.096 212.176 1.00 19.43 283 SER p C 1
ATOM 4006 O O . SER B 2 283 ? 224.571 171.025 212.765 1.00 19.43 283 SER p O 1
ATOM 4009 N N . HIS B 2 284 ? 224.487 173.275 212.802 1.00 18.39 284 HIS p N 1
ATOM 4010 C CA . HIS B 2 284 ? 225.036 173.418 214.150 1.00 18.39 284 HIS p CA 1
ATOM 4011 C C . HIS B 2 284 ? 224.200 174.289 215.075 1.00 18.39 284 HIS p C 1
ATOM 4012 O O . HIS B 2 284 ? 224.477 174.307 216.278 1.00 18.39 284 HIS p O 1
ATOM 4019 N N . GLY B 2 285 ? 223.202 175.007 214.573 1.00 18.77 285 GLY p N 1
ATOM 4020 C CA . GLY B 2 285 ? 222.587 176.052 215.359 1.00 18.77 285 GLY p CA 1
ATOM 4021 C C . GLY B 2 285 ? 221.577 175.523 216.360 1.00 18.77 285 GLY p C 1
ATOM 4022 O O . GLY B 2 285 ? 221.146 174.372 216.316 1.00 18.77 285 GLY p O 1
ATOM 4023 N N . GLY B 2 286 ? 221.207 176.401 217.289 1.00 19.47 286 GLY p N 1
ATOM 4024 C CA . GLY B 2 286 ? 219.946 176.285 217.993 1.00 19.47 286 GLY p CA 1
ATOM 4025 C C . GLY B 2 286 ? 218.793 176.953 217.277 1.00 19.47 286 GLY p C 1
ATOM 4026 O O . GLY B 2 286 ? 218.710 178.182 217.217 1.00 19.47 286 GLY p O 1
ATOM 4027 N N . THR B 2 287 ? 217.901 176.139 216.719 1.00 19.63 287 THR p N 1
ATOM 4028 C CA . THR B 2 287 ? 216.675 176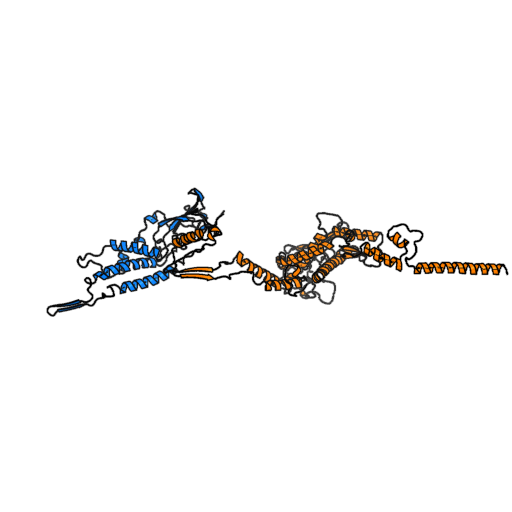.618 216.097 1.00 19.63 287 THR p CA 1
ATOM 4029 C C . THR B 2 287 ? 215.555 176.855 217.102 1.00 19.63 287 THR p C 1
ATOM 4030 O O . THR B 2 287 ? 214.472 177.292 216.699 1.00 19.63 287 THR p O 1
ATOM 4034 N N . THR B 2 288 ? 215.785 176.567 218.383 1.00 19.68 288 THR p N 1
ATOM 4035 C CA . THR B 2 288 ? 214.733 176.576 219.394 1.00 19.68 288 THR p CA 1
ATOM 4036 C C . THR B 2 288 ? 213.973 177.895 219.409 1.00 19.68 288 THR p C 1
ATOM 4037 O O . THR B 2 288 ? 214.559 178.963 219.607 1.00 19.68 288 THR p O 1
ATOM 4041 N N . ARG B 2 289 ? 212.658 177.807 219.189 1.00 20.45 289 ARG p N 1
ATOM 4042 C CA . ARG B 2 289 ? 211.826 179.002 219.081 1.00 20.45 289 ARG p CA 1
ATOM 4043 C C . ARG B 2 289 ? 211.868 179.826 220.361 1.00 20.45 289 ARG p C 1
ATOM 4044 O O . ARG B 2 289 ? 211.939 181.060 220.311 1.00 20.45 289 ARG p O 1
ATOM 4052 N N . GLY B 2 290 ? 211.814 179.170 221.513 1.00 21.62 290 GLY p N 1
ATOM 4053 C CA . GLY B 2 290 ? 211.654 179.886 222.765 1.00 21.62 290 GLY p CA 1
ATOM 4054 C C . GLY B 2 290 ? 211.537 178.920 223.922 1.00 21.62 290 GLY p C 1
ATOM 4055 O O . GLY B 2 290 ? 211.545 177.699 223.746 1.00 21.62 290 GLY p O 1
ATOM 4056 N N . ILE B 2 291 ? 211.421 179.492 225.119 1.00 21.53 291 ILE p N 1
ATOM 4057 C CA . ILE B 2 291 ? 211.259 178.733 226.355 1.00 21.53 291 ILE p CA 1
ATOM 4058 C C . ILE B 2 291 ? 209.855 178.966 226.892 1.00 21.53 291 ILE p C 1
ATOM 4059 O O . ILE B 2 291 ? 209.418 180.115 227.028 1.00 21.53 291 ILE p O 1
ATOM 4064 N N . LEU B 2 292 ? 209.157 177.877 227.206 1.00 22.36 292 LEU p N 1
ATOM 4065 C CA . LEU B 2 292 ? 207.892 177.923 227.937 1.00 22.36 292 LEU p CA 1
ATOM 4066 C C . LEU B 2 292 ? 208.214 177.913 229.427 1.00 22.36 292 LEU p C 1
ATOM 4067 O O . LEU B 2 292 ? 208.528 176.866 229.996 1.00 22.36 292 LEU p O 1
ATOM 4072 N N . GLN B 2 293 ? 208.139 179.078 230.066 1.00 25.24 293 GLN p N 1
ATOM 4073 C CA . GLN B 2 293 ? 208.309 179.180 231.512 1.00 25.24 293 GLN p CA 1
ATOM 4074 C C . GLN B 2 293 ? 206.986 178.949 232.234 1.00 25.24 293 GLN p C 1
ATOM 4075 O O . GLN B 2 293 ? 206.046 179.738 232.098 1.00 25.24 293 GLN p O 1
ATOM 4081 N N . ILE B 2 294 ? 206.926 177.866 233.004 1.00 25.85 294 ILE p N 1
ATOM 4082 C CA . ILE B 2 294 ? 205.859 177.612 233.964 1.00 25.85 294 ILE p CA 1
ATOM 4083 C C . ILE B 2 294 ? 206.489 177.789 235.336 1.00 25.85 294 ILE p C 1
ATOM 4084 O O . ILE B 2 294 ? 207.604 177.314 235.575 1.00 25.85 294 ILE p O 1
ATOM 4089 N N . ARG B 2 295 ? 205.781 178.458 236.242 1.00 29.89 295 ARG p N 1
ATOM 4090 C CA . ARG B 2 295 ? 206.339 178.761 237.552 1.00 29.89 295 ARG p CA 1
ATOM 4091 C C . ARG B 2 295 ? 205.321 178.533 238.656 1.00 29.89 295 ARG p C 1
ATOM 4092 O O . ARG B 2 295 ? 204.155 178.915 238.534 1.00 29.89 295 ARG p O 1
ATOM 4100 N N . SER B 2 296 ? 205.784 177.901 239.733 1.00 30.90 296 SER p N 1
ATOM 4101 C CA . SER B 2 296 ? 204.988 177.693 240.933 1.00 30.90 296 SER p CA 1
ATOM 4102 C C . SER B 2 296 ? 205.933 177.664 242.129 1.00 30.90 296 SER p C 1
ATOM 4103 O O . SER B 2 296 ? 207.149 177.819 241.986 1.00 30.90 296 SER p O 1
ATOM 4106 N N . ASP B 2 297 ? 205.353 177.485 243.320 1.00 32.15 297 ASP p N 1
ATOM 4107 C CA . ASP B 2 297 ? 206.128 177.532 244.559 1.00 32.15 297 ASP p CA 1
ATOM 4108 C C . ASP B 2 297 ? 207.372 176.649 244.525 1.00 32.15 297 ASP p C 1
ATOM 4109 O O . ASP B 2 297 ? 208.392 176.999 245.130 1.00 32.15 297 ASP p O 1
ATOM 4114 N N . GLN B 2 298 ? 207.321 175.511 243.833 1.00 29.41 298 GLN p N 1
ATOM 4115 C CA . GLN B 2 298 ? 208.519 174.707 243.634 1.00 29.41 298 GLN p CA 1
ATOM 4116 C C . GLN B 2 298 ? 208.441 173.987 242.296 1.00 29.41 298 GLN p C 1
ATOM 4117 O O . GLN B 2 298 ? 207.354 173.670 241.805 1.00 29.41 298 GLN p O 1
ATOM 4123 N N . GLN B 2 299 ? 209.612 173.737 241.712 1.00 26.27 299 GLN p N 1
ATOM 4124 C CA . GLN B 2 299 ? 209.704 172.966 240.479 1.00 26.27 299 GLN p CA 1
ATOM 4125 C C . GLN B 2 299 ? 209.137 171.558 240.649 1.00 26.27 299 GLN p C 1
ATOM 4126 O O . GLN B 2 299 ? 209.255 170.937 241.708 1.00 26.27 299 GLN p O 1
ATOM 4132 N N . GLN B 2 300 ? 208.514 171.060 239.583 1.00 25.94 300 GLN p N 1
ATOM 4133 C CA . GLN B 2 300 ? 208.057 169.677 239.535 1.00 25.94 300 GLN p CA 1
ATOM 4134 C C . GLN B 2 300 ? 209.233 168.708 239.617 1.00 25.94 300 GLN p C 1
ATOM 4135 O O . GLN B 2 300 ? 210.328 168.981 239.119 1.00 25.94 300 GLN p O 1
ATOM 4141 N N . SER B 2 301 ? 208.998 167.564 240.257 1.00 23.08 301 SER p N 1
ATOM 4142 C CA . SER B 2 301 ? 209.924 166.444 240.155 1.00 23.08 301 SER p CA 1
ATOM 4143 C C . SER B 2 301 ? 210.094 166.013 238.698 1.00 23.08 301 SER p C 1
ATOM 4144 O O . SER B 2 301 ? 209.269 166.311 237.831 1.00 23.08 301 SER p O 1
ATOM 4147 N N . GLN B 2 302 ? 211.200 165.315 238.432 1.00 21.36 302 GLN p N 1
ATOM 4148 C CA . GLN B 2 302 ? 211.456 164.815 237.083 1.00 21.36 302 GLN p CA 1
ATOM 4149 C C . GLN B 2 302 ? 210.387 163.825 236.627 1.00 21.36 302 GLN p C 1
ATOM 4150 O O . GLN B 2 302 ? 209.999 163.821 235.454 1.00 21.36 302 GLN p O 1
ATOM 4156 N N . HIS B 2 303 ? 209.913 162.966 237.532 1.00 20.95 303 HIS p N 1
ATOM 4157 C CA . HIS B 2 303 ? 208.837 162.034 237.196 1.00 20.95 303 HIS p CA 1
ATOM 4158 C C . HIS B 2 303 ? 207.569 162.777 236.782 1.00 20.95 303 HIS p C 1
ATOM 4159 O O . HIS B 2 303 ? 206.947 162.461 235.757 1.00 20.95 303 HIS p O 1
ATOM 4166 N N . ALA B 2 304 ? 207.154 163.743 237.601 1.00 21.12 304 ALA p N 1
ATOM 4167 C CA . ALA B 2 304 ? 205.992 164.567 237.290 1.00 21.12 304 ALA p CA 1
ATOM 4168 C C . ALA B 2 304 ? 206.140 165.239 235.933 1.00 21.12 304 ALA p C 1
ATOM 4169 O O . ALA B 2 304 ? 205.206 165.259 235.127 1.00 21.12 304 ALA p O 1
ATOM 4171 N N . LEU B 2 305 ? 207.316 165.801 235.671 1.00 22.13 305 LEU p N 1
ATOM 4172 C CA . LEU B 2 305 ? 207.580 166.494 234.415 1.00 22.13 305 LEU p CA 1
ATOM 4173 C C . LEU B 2 305 ? 207.581 165.553 233.211 1.00 22.13 305 LEU p C 1
ATOM 4174 O O . LEU B 2 305 ? 207.094 165.919 232.136 1.00 22.13 305 LEU p O 1
ATOM 4179 N N . GLU B 2 306 ? 208.085 164.329 233.368 1.00 22.10 306 GLU p N 1
ATOM 4180 C CA . GLU B 2 306 ? 208.046 163.370 232.264 1.00 22.10 306 GLU p CA 1
ATOM 4181 C C . GLU B 2 306 ? 206.650 162.814 231.992 1.00 22.10 306 GLU p C 1
ATOM 4182 O O . GLU B 2 306 ? 206.279 162.623 230.823 1.00 22.10 306 GLU p O 1
ATOM 4188 N N . ASN B 2 307 ? 205.814 162.648 233.014 1.00 21.46 307 ASN p N 1
ATOM 4189 C CA . ASN B 2 307 ? 204.441 162.270 232.694 1.00 21.46 307 ASN p CA 1
ATOM 4190 C C . ASN B 2 307 ? 203.591 163.461 232.267 1.00 21.46 307 ASN p C 1
ATOM 4191 O O . ASN B 2 307 ? 202.585 163.270 231.576 1.00 21.46 307 ASN p O 1
ATOM 4196 N N . PHE B 2 308 ? 204.001 164.685 232.596 1.00 20.57 308 PHE p N 1
ATOM 4197 C CA . PHE B 2 308 ? 203.414 165.855 231.952 1.00 20.57 308 PHE p CA 1
ATOM 4198 C C . PHE B 2 308 ? 203.791 165.935 230.475 1.00 20.57 308 PHE p C 1
ATOM 4199 O O . PHE B 2 308 ? 202.963 166.312 229.642 1.00 20.57 308 PHE p O 1
ATOM 4207 N N . LYS B 2 309 ? 205.034 165.588 230.131 1.00 20.50 309 LYS p N 1
ATOM 4208 C CA . LYS B 2 309 ? 205.413 165.408 228.729 1.00 20.50 309 LYS p CA 1
ATOM 4209 C C . LYS B 2 309 ? 204.594 164.336 228.019 1.00 20.50 309 LYS p C 1
ATOM 4210 O O . LYS B 2 309 ? 204.254 164.495 226.840 1.00 20.50 309 LYS p O 1
ATOM 4216 N N . ARG B 2 310 ? 204.220 163.268 228.722 1.00 19.46 310 ARG p N 1
ATOM 4217 C CA . ARG B 2 310 ? 203.346 162.271 228.100 1.00 19.46 310 ARG p CA 1
ATOM 4218 C C . ARG B 2 310 ? 201.918 162.783 227.924 1.00 19.46 310 ARG p C 1
ATOM 4219 O O . ARG B 2 310 ? 201.319 162.600 226.855 1.00 19.46 310 ARG p O 1
ATOM 4227 N N . GLU B 2 311 ? 201.369 163.457 228.937 1.00 21.14 311 GLU p N 1
ATOM 4228 C CA . GLU B 2 311 ? 200.083 164.135 228.773 1.00 21.14 311 GLU p CA 1
ATOM 4229 C C . GLU B 2 311 ? 200.108 165.105 227.598 1.00 21.14 311 GLU p C 1
ATOM 4230 O O . GLU B 2 311 ? 199.142 165.190 226.831 1.00 21.14 311 GLU p O 1
ATOM 4236 N N . TRP B 2 312 ? 201.205 165.842 227.442 1.00 19.36 312 TRP p N 1
ATOM 4237 C CA . TRP B 2 312 ? 201.331 166.804 226.354 1.00 19.36 312 TRP p CA 1
ATOM 4238 C C . TRP B 2 312 ? 201.329 166.109 224.999 1.00 19.36 312 TRP p C 1
ATOM 4239 O O . TRP B 2 312 ? 200.488 166.399 224.142 1.00 19.36 312 TRP p O 1
ATOM 4250 N N . LYS B 2 313 ? 202.281 165.202 224.778 1.00 19.53 313 LYS p N 1
ATOM 4251 C CA . LYS B 2 313 ? 202.439 164.603 223.456 1.00 19.53 313 LYS p CA 1
ATOM 4252 C C . LYS B 2 313 ? 201.244 163.741 223.059 1.00 19.53 313 LYS p C 1
ATOM 4253 O O . LYS B 2 313 ? 200.844 163.743 221.889 1.00 19.53 313 LYS p O 1
ATOM 4259 N N . SER B 2 314 ? 200.655 162.995 223.996 1.00 19.93 314 SER p N 1
ATOM 4260 C CA . SER B 2 314 ? 199.466 162.219 223.656 1.00 19.93 314 SER p CA 1
ATOM 4261 C C . SER B 2 314 ? 198.250 163.074 223.310 1.00 19.93 314 SER p C 1
ATOM 4262 O O . SER B 2 314 ? 197.286 162.536 222.755 1.00 19.93 314 SER p O 1
ATOM 4265 N N . SER B 2 315 ? 198.262 164.375 223.614 1.00 19.14 315 SER p N 1
ATOM 4266 C CA . SER B 2 315 ? 197.117 165.244 223.365 1.00 19.14 315 SER p CA 1
ATOM 4267 C C . SER B 2 315 ? 197.330 166.299 222.286 1.00 19.14 315 SER p C 1
ATOM 4268 O O . SER B 2 315 ? 196.342 166.763 221.709 1.00 19.14 315 SER p O 1
ATOM 4271 N N . LEU B 2 316 ? 198.574 166.683 221.991 1.00 18.79 316 LEU p N 1
ATOM 4272 C CA . LEU B 2 316 ? 198.849 167.897 221.228 1.00 18.79 316 LEU p CA 1
ATOM 4273 C C . LEU B 2 316 ? 199.819 167.735 220.067 1.00 18.79 316 LEU p C 1
ATOM 4274 O O . LEU B 2 316 ? 199.941 168.670 219.269 1.00 18.79 316 LEU p O 1
ATOM 4279 N N . SER B 2 317 ? 200.509 166.608 219.940 1.00 19.50 317 SER p N 1
ATOM 4280 C CA . SER B 2 317 ? 201.565 166.490 218.948 1.00 19.50 317 SER p CA 1
ATOM 4281 C C . SER B 2 317 ? 201.010 166.111 217.580 1.00 19.50 317 SER p C 1
ATOM 4282 O O . SER B 2 317 ? 199.961 165.474 217.458 1.00 19.50 317 SER p O 1
ATOM 4285 N N . GLY B 2 318 ? 201.743 166.517 216.548 1.00 18.99 318 GLY p N 1
ATOM 4286 C CA . GLY B 2 318 ? 201.518 166.206 215.154 1.00 18.99 318 GLY p CA 1
ATOM 4287 C C . GLY B 2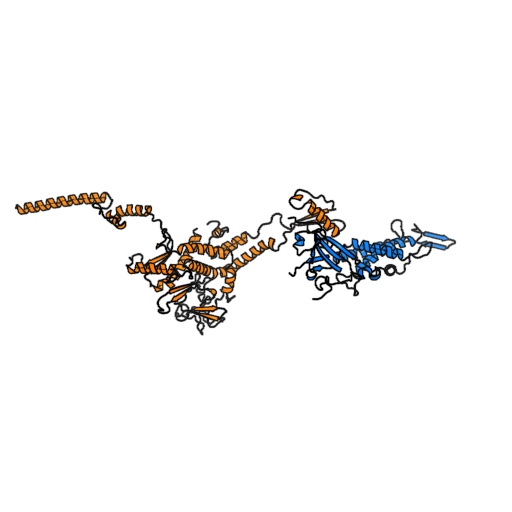 318 ? 200.221 166.762 214.579 1.00 18.99 318 GLY p C 1
ATOM 4288 O O . GLY B 2 318 ? 199.605 167.693 215.102 1.00 18.99 318 GLY p O 1
ATOM 4289 N N . ILE B 2 319 ? 199.819 166.156 213.460 1.00 19.79 319 ILE p N 1
ATOM 4290 C CA . ILE B 2 319 ? 198.510 166.424 212.870 1.00 19.79 319 ILE p CA 1
ATOM 4291 C C . ILE B 2 319 ? 197.385 165.994 213.804 1.00 19.79 319 ILE p C 1
ATOM 4292 O O . ILE B 2 319 ? 196.346 166.660 213.891 1.00 19.79 319 ILE p O 1
ATOM 4297 N N . ASN B 2 320 ? 197.565 164.877 214.508 1.00 18.62 320 ASN p N 1
ATOM 4298 C CA . ASN B 2 320 ? 196.501 164.352 215.361 1.00 18.62 320 ASN p CA 1
ATOM 4299 C C . ASN B 2 320 ? 196.077 165.347 216.441 1.00 18.62 320 ASN p C 1
ATOM 4300 O O . ASN B 2 320 ? 194.883 165.480 216.732 1.00 18.62 320 ASN p O 1
ATOM 4305 N N . GLY B 2 321 ? 197.029 166.054 217.041 1.00 17.95 321 GLY p N 1
ATOM 4306 C CA . GLY B 2 321 ? 196.761 167.062 218.050 1.00 17.95 321 GLY p CA 1
ATOM 4307 C C . GLY B 2 321 ? 196.609 168.486 217.564 1.00 17.95 321 GLY p C 1
ATOM 4308 O O . GLY B 2 321 ? 196.464 169.395 218.386 1.00 17.95 321 GLY p O 1
ATOM 4309 N N . SER B 2 322 ? 196.634 168.709 216.250 1.00 20.48 322 SER p N 1
ATOM 4310 C CA . SER B 2 322 ? 197.126 169.972 215.708 1.00 20.48 322 SER p CA 1
ATOM 4311 C C . SER B 2 322 ? 196.306 171.191 216.125 1.00 20.48 322 SER p C 1
ATOM 4312 O O . SER B 2 322 ? 196.874 172.279 216.273 1.00 20.48 322 SER p O 1
ATOM 4315 N N . TRP B 2 323 ? 194.992 171.053 216.322 1.00 17.57 323 TRP p N 1
ATOM 4316 C CA . TRP B 2 323 ? 194.160 172.202 216.675 1.00 17.57 323 TRP p CA 1
ATOM 4317 C C . TRP B 2 323 ? 193.659 172.212 218.116 1.00 17.57 323 TRP p C 1
ATOM 4318 O O . TRP B 2 323 ? 192.897 173.115 218.477 1.00 17.57 323 TRP p O 1
ATOM 4329 N N . GLN B 2 324 ? 194.052 171.251 218.946 1.00 20.30 324 GLN p N 1
ATOM 4330 C CA . GLN B 2 324 ? 193.691 171.294 220.358 1.00 20.30 324 GLN p CA 1
ATOM 4331 C C . GLN B 2 324 ? 194.515 172.346 221.095 1.00 20.30 324 GLN p C 1
ATOM 4332 O O . GLN B 2 324 ? 195.647 172.657 220.715 1.00 20.30 324 GLN p O 1
ATOM 4338 N N . ILE B 2 325 ? 193.932 172.901 222.154 1.00 20.92 325 ILE p N 1
ATOM 4339 C CA . ILE B 2 325 ? 194.601 173.859 223.027 1.00 20.92 325 ILE p CA 1
ATOM 4340 C C . ILE B 2 325 ? 194.699 173.246 224.418 1.00 20.92 325 ILE p C 1
ATOM 4341 O O . ILE B 2 325 ? 193.685 172.793 224.954 1.00 20.92 325 ILE p O 1
ATOM 4346 N N . PRO B 2 326 ? 195.882 173.211 225.043 1.00 20.77 326 PRO p N 1
ATOM 4347 C CA . PRO B 2 326 ? 195.965 172.801 226.453 1.00 20.77 326 PRO p CA 1
ATOM 4348 C C . PRO B 2 326 ? 195.399 173.844 227.404 1.00 20.77 326 PRO p C 1
ATOM 4349 O O . PRO B 2 326 ? 195.591 175.048 227.220 1.00 20.77 326 PRO p O 1
ATOM 4353 N N . VAL B 2 327 ? 194.696 173.368 228.430 1.00 22.02 327 VAL p N 1
ATOM 4354 C CA . VAL B 2 327 ? 194.384 174.172 229.608 1.00 22.02 327 VAL p CA 1
ATOM 4355 C C . VAL B 2 327 ? 195.368 173.803 230.709 1.00 22.02 327 VAL p C 1
ATOM 4356 O O . VAL B 2 327 ? 195.558 172.619 231.016 1.00 22.02 327 VAL p O 1
ATOM 4360 N N . VAL B 2 328 ? 195.992 174.818 231.300 1.00 24.29 328 VAL p N 1
ATOM 4361 C CA . VAL B 2 328 ? 196.965 174.660 232.376 1.00 24.29 328 VAL p CA 1
ATOM 4362 C C . VAL B 2 328 ? 196.651 175.701 233.441 1.00 24.29 328 VAL p C 1
ATOM 4363 O O . VAL B 2 328 ? 196.309 176.843 233.118 1.00 24.29 328 VAL p O 1
ATOM 4367 N N . MET B 2 329 ? 196.760 175.312 234.712 1.00 26.77 329 MET p N 1
ATOM 4368 C CA . MET B 2 329 ? 196.333 176.150 235.829 1.00 26.77 329 MET p CA 1
ATOM 4369 C C . MET B 2 329 ? 197.497 176.502 236.751 1.00 26.77 329 MET p C 1
ATOM 4370 O O . MET B 2 329 ? 197.310 176.722 237.949 1.00 26.77 329 MET p O 1
ATOM 4375 N N . ALA B 2 330 ? 198.703 176.555 236.194 1.00 26.52 330 ALA p N 1
ATOM 4376 C CA . ALA B 2 330 ? 199.873 177.024 236.917 1.00 26.52 330 ALA p CA 1
ATOM 4377 C C . ALA B 2 330 ? 199.669 178.455 237.411 1.00 26.52 330 ALA p C 1
ATOM 4378 O O . ALA B 2 330 ? 198.819 179.200 236.916 1.00 26.52 330 ALA p O 1
ATOM 4380 N N . ASP B 2 331 ? 200.463 178.829 238.416 1.00 30.04 331 ASP p N 1
ATOM 4381 C CA . ASP B 2 331 ? 200.380 180.177 238.973 1.00 30.04 331 ASP p CA 1
ATOM 4382 C C . ASP B 2 331 ? 200.693 181.237 237.923 1.00 30.04 331 ASP p C 1
ATOM 4383 O O . ASP B 2 331 ? 200.013 182.268 237.855 1.00 30.04 331 ASP p O 1
ATOM 4388 N N . ASP B 2 332 ? 201.721 181.017 237.106 1.00 28.58 332 ASP p N 1
ATOM 4389 C CA . ASP B 2 332 ? 201.944 181.874 235.950 1.00 28.58 332 ASP p CA 1
ATOM 4390 C C . ASP B 2 332 ? 202.642 181.091 234.849 1.00 28.58 332 ASP p C 1
ATOM 4391 O O . ASP B 2 332 ? 203.436 180.184 235.112 1.00 28.58 332 ASP p O 1
ATOM 4396 N N . ILE B 2 333 ? 202.330 181.466 233.610 1.00 24.78 333 ILE p N 1
ATOM 4397 C CA . ILE B 2 333 ? 202.862 180.839 232.406 1.00 24.78 333 ILE p CA 1
ATOM 4398 C C . ILE B 2 333 ? 203.376 181.939 231.488 1.00 24.78 333 ILE p C 1
ATOM 4399 O O . ILE B 2 333 ? 202.678 182.930 231.248 1.00 24.78 333 ILE p O 1
ATOM 4404 N N . LYS B 2 334 ? 204.592 181.762 230.980 1.00 24.53 334 LYS p N 1
ATOM 4405 C CA . LYS B 2 334 ? 205.232 182.731 230.104 1.00 24.53 334 LYS p CA 1
ATOM 4406 C C . LYS B 2 334 ? 205.975 181.978 229.011 1.00 24.53 334 LYS p C 1
ATOM 4407 O O . LYS B 2 334 ? 206.479 180.874 229.232 1.00 24.53 334 LYS p O 1
ATOM 4413 N N . PHE B 2 335 ? 206.032 182.582 227.826 1.00 21.40 335 PHE p N 1
ATOM 4414 C CA . PHE B 2 335 ? 206.824 182.073 226.713 1.00 21.40 335 PHE p CA 1
ATOM 4415 C C . PHE B 2 335 ? 207.808 183.139 226.257 1.00 21.40 335 PHE p C 1
ATOM 4416 O O . PHE B 2 335 ? 207.408 184.245 225.879 1.00 21.40 335 PHE p O 1
ATOM 4424 N N . VAL B 2 336 ? 209.092 182.791 226.289 1.00 22.03 336 VAL p N 1
ATOM 4425 C CA . VAL B 2 336 ? 210.192 183.694 225.970 1.00 22.03 336 VAL p CA 1
ATOM 4426 C C . VAL B 2 336 ? 210.638 183.407 224.544 1.00 22.03 336 VAL p C 1
ATOM 4427 O O . VAL B 2 336 ? 211.057 182.289 224.230 1.00 22.03 336 VAL p O 1
ATOM 4431 N N . ASN B 2 337 ? 210.558 184.419 223.686 1.00 22.79 337 ASN p N 1
ATOM 4432 C CA . ASN B 2 337 ? 210.961 184.293 222.290 1.00 22.79 337 ASN p CA 1
ATOM 4433 C C . ASN B 2 337 ? 212.468 184.489 222.174 1.00 22.79 337 ASN p C 1
ATOM 4434 O O . ASN B 2 337 ? 212.999 185.530 222.572 1.00 22.79 337 ASN p O 1
ATOM 4439 N N . MET B 2 338 ? 213.151 183.481 221.622 1.00 21.73 338 MET p N 1
ATOM 4440 C CA . MET B 2 338 ? 214.598 183.493 221.457 1.00 21.73 338 MET p CA 1
ATOM 4441 C C . MET B 2 338 ? 215.056 183.645 220.015 1.00 21.73 338 MET p C 1
ATOM 4442 O O . MET B 2 338 ? 216.236 183.936 219.795 1.00 21.73 338 MET p O 1
ATOM 4447 N N . THR B 2 339 ? 214.180 183.451 219.038 1.00 22.77 339 THR p N 1
ATOM 4448 C CA . THR B 2 339 ? 214.510 183.647 217.636 1.00 22.77 339 THR p CA 1
ATOM 4449 C C . THR B 2 339 ? 213.412 184.455 216.965 1.00 22.77 339 THR p C 1
ATOM 4450 O O . THR B 2 339 ? 212.304 184.576 217.498 1.00 22.77 339 THR p O 1
ATOM 4454 N N . PRO B 2 340 ? 213.690 185.032 215.794 1.00 21.79 340 PRO p N 1
ATOM 4455 C CA . PRO B 2 340 ? 212.614 185.634 214.999 1.00 21.79 340 PRO p CA 1
ATOM 4456 C C . PRO B 2 340 ? 211.549 184.631 214.586 1.00 21.79 340 PRO p C 1
ATOM 4457 O O . PRO B 2 340 ? 211.825 183.457 214.329 1.00 21.79 340 PRO p O 1
ATOM 4461 N N . THR B 2 341 ? 210.308 185.120 214.531 1.00 24.58 341 THR p N 1
ATOM 4462 C CA . THR B 2 341 ? 209.186 184.293 214.103 1.00 24.58 341 THR p CA 1
ATOM 4463 C C . THR B 2 341 ? 209.357 183.799 212.671 1.00 24.58 341 THR p C 1
ATOM 4464 O O . THR B 2 341 ? 208.806 182.754 212.307 1.00 24.58 341 THR p O 1
ATOM 4468 N N . ALA B 2 342 ? 210.107 184.531 211.846 1.00 22.74 342 ALA p N 1
ATOM 4469 C CA . ALA B 2 342 ? 210.313 184.194 210.437 1.00 22.74 342 ALA p CA 1
ATOM 4470 C C . ALA B 2 342 ? 211.799 184.314 210.115 1.00 22.74 342 ALA p C 1
ATOM 4471 O O . ALA B 2 342 ? 212.323 185.418 209.943 1.00 22.74 342 ALA p O 1
ATOM 4473 N N . ASN B 2 343 ? 212.464 183.166 210.032 1.00 19.26 343 ASN p N 1
ATOM 4474 C CA . ASN B 2 343 ? 213.876 183.076 209.689 1.00 19.26 343 ASN p CA 1
ATOM 4475 C C . ASN B 2 343 ? 214.069 183.052 208.178 1.00 19.26 343 ASN p C 1
ATOM 4476 O O . ASN B 2 343 ? 213.283 182.443 207.447 1.00 19.26 343 ASN p O 1
ATOM 4481 N N . ASP B 2 344 ? 215.122 183.724 207.715 1.00 19.03 344 ASP p N 1
ATOM 4482 C CA . ASP B 2 344 ? 215.603 183.555 206.352 1.00 19.03 344 ASP p CA 1
ATOM 4483 C C . ASP B 2 344 ? 217.103 183.808 206.313 1.00 19.03 344 ASP p C 1
ATOM 4484 O O . ASP B 2 344 ? 217.715 184.207 207.307 1.00 19.03 344 ASP p O 1
ATOM 4489 N N . MET B 2 345 ? 217.693 183.548 205.146 1.00 17.56 345 MET p N 1
ATOM 4490 C CA . MET B 2 345 ? 219.118 183.774 204.942 1.00 17.56 345 MET p CA 1
ATOM 4491 C C . MET B 2 345 ? 219.511 185.199 205.307 1.00 17.56 345 MET p C 1
ATOM 4492 O O . MET B 2 345 ? 218.705 186.130 205.236 1.00 17.56 345 MET p O 1
ATOM 4497 N N . GLN B 2 346 ? 220.771 185.356 205.706 1.00 17.88 346 GLN p N 1
ATOM 4498 C CA . GLN B 2 346 ? 221.353 186.641 206.055 1.00 17.88 346 GLN p CA 1
ATOM 4499 C C . GLN B 2 346 ? 222.546 186.941 205.153 1.00 17.88 346 GLN p C 1
ATOM 4500 O O . GLN B 2 346 ? 223.141 186.042 204.555 1.00 17.88 346 GLN p O 1
ATOM 4506 N N . PHE B 2 347 ? 222.877 188.230 205.051 1.00 16.90 347 PHE p N 1
ATOM 4507 C CA . PHE B 2 347 ? 224.030 188.708 204.280 1.00 16.90 347 PHE p CA 1
ATOM 4508 C C . PHE B 2 347 ? 223.882 188.438 202.784 1.00 16.90 347 PHE p C 1
ATOM 4509 O O . PHE B 2 347 ? 224.869 188.213 202.082 1.00 16.90 347 PHE p O 1
ATOM 4517 N N . GLU B 2 348 ? 222.645 188.449 202.292 1.00 19.44 348 GLU p N 1
ATOM 4518 C CA . GLU B 2 348 ? 222.395 188.232 200.870 1.00 19.44 348 GLU p CA 1
ATOM 4519 C C . GLU B 2 348 ? 223.072 189.296 200.007 1.00 19.44 348 GLU p C 1
ATOM 4520 O O . GLU B 2 348 ? 223.729 188.980 199.009 1.00 19.44 348 GLU p O 1
ATOM 4526 N N . LYS B 2 349 ? 222.910 190.568 200.377 1.00 18.66 349 LYS p N 1
ATOM 4527 C CA . LYS B 2 349 ? 223.603 191.664 199.700 1.00 18.66 349 LYS p CA 1
ATOM 4528 C C . LYS B 2 349 ? 225.121 191.511 199.725 1.00 18.66 349 LYS p C 1
ATOM 4529 O O . LYS B 2 349 ? 225.790 191.778 198.723 1.00 18.66 349 LYS p O 1
ATOM 4535 N N . TRP B 2 350 ? 225.687 191.131 200.869 1.00 17.31 350 TRP p N 1
ATOM 4536 C CA . TRP B 2 350 ? 227.119 190.842 200.950 1.00 17.31 350 TRP p CA 1
ATOM 4537 C C . TRP B 2 350 ? 227.567 189.801 199.924 1.00 17.31 350 TRP p C 1
ATOM 4538 O O . TRP B 2 350 ? 228.557 190.002 199.207 1.00 17.31 350 TRP p O 1
ATOM 4549 N N . LEU B 2 351 ? 226.861 188.673 199.858 1.00 17.84 351 LEU p N 1
ATOM 4550 C CA . LEU B 2 351 ? 227.128 187.663 198.835 1.00 17.84 351 LEU p CA 1
ATOM 4551 C C . LEU B 2 351 ? 227.060 188.229 197.418 1.00 17.84 351 LEU p C 1
ATOM 4552 O O . LEU B 2 351 ? 227.960 187.994 196.604 1.00 17.84 351 LEU p O 1
ATOM 4557 N N . ASN B 2 352 ? 225.964 188.911 197.082 1.00 20.05 352 ASN p N 1
ATOM 4558 C CA . ASN B 2 352 ? 225.841 189.553 195.774 1.00 20.05 352 ASN p CA 1
ATOM 4559 C C . ASN B 2 352 ? 227.023 190.463 195.449 1.00 20.05 352 ASN p C 1
ATOM 4560 O O . ASN B 2 352 ? 227.586 190.393 194.356 1.00 20.05 352 ASN p O 1
ATOM 4565 N N . TYR B 2 353 ? 227.372 191.362 196.367 1.00 20.27 353 TYR p N 1
ATOM 4566 C CA . TYR B 2 353 ? 228.546 192.221 196.223 1.00 20.27 353 TYR p CA 1
ATOM 4567 C C . TYR B 2 353 ? 229.817 191.429 195.903 1.00 20.27 353 TYR p C 1
ATOM 4568 O O . TYR B 2 353 ? 230.522 191.712 194.921 1.00 20.27 353 TYR p O 1
ATOM 4577 N N . LEU B 2 354 ? 230.131 190.443 196.743 1.00 19.40 354 LEU p N 1
ATOM 4578 C CA . LEU B 2 354 ? 231.300 189.593 196.523 1.00 19.40 354 LEU p CA 1
ATOM 4579 C C . LEU B 2 354 ? 231.302 188.957 195.133 1.00 19.40 354 LEU p C 1
ATOM 4580 O O . LEU B 2 354 ? 232.307 189.011 194.409 1.00 19.40 354 LEU p O 1
ATOM 4585 N N . ILE B 2 355 ? 230.193 188.321 194.755 1.00 21.16 355 ILE p N 1
ATOM 4586 C CA . ILE B 2 355 ? 230.146 187.643 193.461 1.00 21.16 355 ILE p CA 1
ATOM 4587 C C . ILE B 2 355 ? 230.181 188.631 192.302 1.00 21.16 355 ILE p C 1
ATOM 4588 O O . ILE B 2 355 ? 230.709 188.311 191.237 1.00 21.16 355 ILE p O 1
ATOM 4593 N N . ASN B 2 356 ? 229.616 189.827 192.461 1.00 21.91 356 ASN p N 1
ATOM 4594 C CA . ASN B 2 356 ? 229.763 190.856 191.434 1.00 21.91 356 ASN p CA 1
ATOM 4595 C C . ASN B 2 356 ? 231.223 191.233 191.218 1.00 21.91 356 ASN p C 1
ATOM 4596 O O . ASN B 2 356 ? 231.671 191.371 190.074 1.00 21.91 356 ASN p O 1
ATOM 4601 N N . ILE B 2 357 ? 231.992 191.359 192.299 1.00 21.97 357 ILE p N 1
ATOM 4602 C CA . ILE B 2 357 ? 233.433 191.592 192.158 1.00 21.97 357 ILE p CA 1
ATOM 4603 C C . ILE B 2 357 ? 234.111 190.435 191.430 1.00 21.97 357 ILE p C 1
ATOM 4604 O O . ILE B 2 357 ? 234.843 190.640 190.453 1.00 21.97 357 ILE p O 1
ATOM 4609 N N . ILE B 2 358 ? 233.909 189.208 191.909 1.00 23.25 358 ILE p N 1
ATOM 4610 C CA . ILE B 2 358 ? 234.577 188.063 191.287 1.00 23.25 358 ILE p CA 1
ATOM 4611 C C . ILE B 2 358 ? 234.193 187.938 189.813 1.00 23.25 358 ILE p C 1
ATOM 4612 O O . ILE B 2 358 ? 235.042 187.649 188.962 1.00 23.25 358 ILE p O 1
ATOM 4617 N N . SER B 2 359 ? 232.917 188.142 189.488 1.00 24.09 359 SER p N 1
ATOM 4618 C CA . SER B 2 359 ? 232.478 188.128 188.096 1.00 24.09 359 SER p CA 1
ATOM 4619 C C . SER B 2 359 ? 233.138 189.232 187.278 1.00 24.09 359 SER p C 1
ATOM 4620 O O . SER B 2 359 ? 233.515 189.015 186.121 1.00 24.09 359 SER p O 1
ATOM 4623 N N . ALA B 2 360 ? 233.284 190.424 187.858 1.00 24.63 360 ALA p N 1
ATOM 4624 C CA . ALA B 2 360 ? 233.935 191.525 187.156 1.00 24.63 360 ALA p CA 1
ATOM 4625 C C . ALA B 2 360 ? 235.409 191.257 186.891 1.00 24.63 360 ALA p C 1
ATOM 4626 O O . ALA B 2 360 ? 235.936 191.696 185.863 1.00 24.63 360 ALA p O 1
ATOM 4628 N N . LEU B 2 361 ? 236.093 190.544 187.786 1.00 26.68 361 LEU p N 1
ATOM 4629 C CA . LEU B 2 361 ? 237.474 190.168 187.495 1.00 26.68 361 LEU p CA 1
ATOM 4630 C C . LEU B 2 361 ? 237.560 189.153 186.360 1.00 26.68 361 LEU p C 1
ATOM 4631 O O . LEU B 2 361 ? 238.405 189.288 185.468 1.00 26.68 361 LEU p O 1
ATOM 4636 N N . TYR B 2 362 ? 236.707 188.129 186.371 1.00 26.10 362 TYR p N 1
ATOM 4637 C CA . TYR B 2 362 ? 236.691 187.165 185.274 1.00 26.10 362 TYR p CA 1
ATOM 4638 C C . TYR B 2 362 ? 236.038 187.694 184.003 1.00 26.10 362 TYR p C 1
ATOM 4639 O O . TYR B 2 362 ? 236.191 187.066 182.950 1.00 26.10 362 TYR p O 1
ATOM 4648 N N . GLY B 2 363 ? 235.324 188.813 184.060 1.00 28.37 363 GLY p N 1
ATOM 4649 C CA . GLY B 2 363 ? 234.673 189.337 182.874 1.00 28.37 363 GLY p CA 1
ATOM 4650 C C . GLY B 2 363 ? 233.452 188.542 182.459 1.00 28.37 363 GLY p C 1
ATOM 4651 O O . GLY B 2 363 ? 233.336 188.125 181.303 1.00 28.37 363 GLY p O 1
ATOM 4652 N N . ILE B 2 364 ? 232.533 188.331 183.399 1.00 27.52 364 ILE p N 1
ATOM 4653 C CA . ILE B 2 364 ? 231.300 187.590 183.162 1.00 27.52 364 ILE p CA 1
ATOM 4654 C C . ILE B 2 364 ? 230.165 188.365 183.816 1.00 27.52 364 ILE p C 1
ATOM 4655 O O . ILE B 2 364 ? 230.347 189.011 184.851 1.00 27.52 364 ILE p O 1
ATOM 4660 N N . ASP B 2 365 ? 228.995 188.320 183.196 1.00 28.68 365 ASP p N 1
ATOM 4661 C CA . ASP B 2 365 ? 227.805 188.886 183.820 1.00 28.68 365 ASP p CA 1
ATOM 4662 C C . ASP B 2 365 ? 227.320 188.004 184.969 1.00 28.68 365 ASP p C 1
ATOM 4663 O O . ASP B 2 365 ? 227.078 186.809 184.755 1.00 28.68 365 ASP p O 1
ATOM 4668 N N . PRO B 2 366 ? 227.185 188.531 186.197 1.00 24.56 366 PRO p N 1
ATOM 4669 C CA . PRO B 2 366 ? 226.559 187.744 187.279 1.00 24.56 366 PRO p CA 1
ATOM 4670 C C . PRO B 2 366 ? 225.232 187.098 186.910 1.00 24.56 366 PRO p C 1
ATOM 4671 O O . PRO B 2 366 ? 224.929 186.000 187.391 1.00 24.56 366 PRO p O 1
ATOM 4675 N N . ALA B 2 367 ? 224.432 187.753 186.066 1.00 26.09 367 ALA p N 1
ATOM 4676 C CA . ALA B 2 367 ? 223.162 187.182 185.627 1.00 26.09 367 ALA p CA 1
ATOM 4677 C C . ALA B 2 367 ? 223.348 185.850 184.913 1.00 26.09 367 ALA p C 1
ATOM 4678 O O . ALA B 2 367 ? 222.425 185.029 184.885 1.00 26.09 367 ALA p O 1
ATOM 4680 N N . GLU B 2 368 ? 224.524 185.618 184.333 1.00 29.00 368 GLU p N 1
ATOM 4681 C CA . GLU B 2 368 ? 224.798 184.336 183.694 1.00 29.00 368 GLU p CA 1
ATOM 4682 C C . GLU B 2 368 ? 224.950 183.210 184.712 1.00 29.00 368 GLU p C 1
ATOM 4683 O O . GLU B 2 368 ? 224.698 182.047 184.379 1.00 29.00 368 GLU p O 1
ATOM 4689 N N . ILE B 2 369 ? 225.344 183.525 185.944 1.00 24.54 369 ILE p N 1
ATOM 4690 C CA . ILE B 2 369 ? 225.587 182.522 186.977 1.00 24.54 369 ILE p CA 1
ATOM 4691 C C . ILE B 2 369 ? 224.560 182.614 188.109 1.00 24.54 369 ILE p C 1
ATOM 4692 O O . ILE B 2 369 ? 224.800 182.113 189.205 1.00 24.54 369 ILE p O 1
ATOM 4697 N N . GLY B 2 370 ? 223.421 183.255 187.858 1.00 24.14 370 GLY p N 1
ATOM 4698 C CA . GLY B 2 370 ? 222.333 183.291 188.818 1.00 24.14 370 GLY p CA 1
ATOM 4699 C C . GLY B 2 370 ? 222.413 184.311 189.931 1.00 24.14 370 GLY p C 1
ATOM 4700 O O . GLY B 2 370 ? 221.883 184.063 191.018 1.00 24.14 370 GLY p O 1
ATOM 4701 N N . PHE B 2 371 ? 223.068 185.446 189.702 1.00 22.98 371 PHE p N 1
ATOM 4702 C CA . PHE B 2 371 ? 223.190 186.510 190.688 1.00 22.98 371 PHE p CA 1
ATOM 4703 C C . PHE B 2 371 ? 222.666 187.818 190.100 1.00 22.98 371 PHE p C 1
ATOM 4704 O O . PHE B 2 371 ? 222.806 188.050 188.896 1.00 22.98 371 PHE p O 1
ATOM 4712 N N . PRO B 2 372 ? 222.051 188.686 190.905 1.00 23.00 372 PRO p N 1
ATOM 4713 C CA . PRO B 2 372 ? 221.767 190.044 190.420 1.00 23.00 372 PRO p CA 1
ATOM 4714 C C . PRO B 2 372 ? 223.029 190.762 189.964 1.00 23.00 372 PRO p C 1
ATOM 4715 O O . PRO B 2 372 ? 224.054 190.754 190.649 1.00 23.00 372 PRO p O 1
ATOM 4719 N N . ASN B 2 373 ? 222.938 191.388 188.794 1.00 26.32 373 ASN p N 1
ATOM 4720 C CA . ASN B 2 373 ? 223.925 192.364 188.343 1.00 26.32 373 ASN p CA 1
ATOM 4721 C C . ASN B 2 373 ? 223.693 193.677 189.082 1.00 26.32 373 ASN p C 1
ATOM 4722 O O . ASN B 2 373 ? 222.703 194.371 188.834 1.00 26.32 373 ASN p O 1
ATOM 4727 N N . ARG B 2 374 ? 224.605 194.019 189.994 1.00 22.06 374 ARG p N 1
ATOM 4728 C CA . ARG B 2 374 ? 224.482 195.261 190.750 1.00 22.06 374 ARG p CA 1
ATOM 4729 C C . ARG B 2 374 ? 224.567 196.497 189.863 1.00 22.06 374 ARG p C 1
ATOM 4730 O O . ARG B 2 374 ? 224.136 197.575 190.285 1.00 22.06 374 ARG p O 1
ATOM 4738 N N . GLY B 2 375 ? 225.110 196.375 188.651 1.00 26.65 375 GLY p N 1
ATOM 4739 C CA . GLY B 2 375 ? 224.960 197.444 187.679 1.00 26.65 375 GLY p CA 1
ATOM 4740 C C . GLY B 2 375 ? 223.535 197.642 187.207 1.00 26.65 375 GLY p C 1
ATOM 4741 O O . GLY B 2 375 ? 223.213 198.707 186.673 1.00 26.65 375 GLY p O 1
ATOM 4742 N N . GLY B 2 376 ? 222.675 196.639 187.389 1.00 32.88 376 GLY p N 1
ATOM 4743 C CA . GLY B 2 376 ? 221.256 196.776 187.148 1.00 32.88 376 GLY p CA 1
ATOM 4744 C C . GLY B 2 376 ? 220.801 196.547 185.722 1.00 32.88 376 GLY p C 1
ATOM 4745 O O . GLY B 2 376 ? 219.588 196.528 185.478 1.00 32.88 376 GLY p O 1
ATOM 4746 N N . ALA B 2 377 ? 221.719 196.369 184.775 1.00 39.59 377 ALA p N 1
ATOM 4747 C CA . ALA B 2 377 ? 221.339 196.121 183.392 1.00 39.59 377 ALA p CA 1
ATOM 4748 C C . ALA B 2 377 ? 222.376 195.224 182.735 1.00 39.59 377 ALA p C 1
ATOM 4749 O O . ALA B 2 377 ? 223.543 195.203 183.134 1.00 39.59 377 ALA p O 1
ATOM 4751 N N . THR B 2 378 ? 221.935 194.487 181.720 1.00 41.32 378 THR p N 1
ATOM 4752 C CA . THR B 2 378 ? 222.723 193.408 181.127 1.00 41.32 378 THR p CA 1
ATOM 4753 C C . THR B 2 378 ? 223.078 192.368 182.183 1.00 41.32 378 THR p C 1
ATOM 4754 O O . THR B 2 378 ? 222.296 192.103 183.094 1.00 41.32 378 THR p O 1
ATOM 4758 N N . GLN B 2 396 ? 224.569 189.941 177.030 1.00 57.54 396 GLN p N 1
ATOM 4759 C CA . GLN B 2 396 ? 225.153 189.229 175.901 1.00 57.54 396 GLN p CA 1
ATOM 4760 C C . GLN B 2 396 ? 226.496 189.859 175.545 1.00 57.54 396 GLN p C 1
ATOM 4761 O O . GLN B 2 396 ? 227.464 189.163 175.227 1.00 57.54 396 GLN p O 1
ATOM 4767 N N . GLN B 2 397 ? 226.525 191.194 175.578 1.00 56.50 397 GLN p N 1
ATOM 4768 C CA . GLN B 2 397 ? 227.726 191.932 175.202 1.00 56.50 397 GLN p CA 1
ATOM 4769 C C . GLN B 2 397 ? 228.915 191.520 176.061 1.00 56.50 397 GLN p C 1
ATOM 4770 O O . GLN B 2 397 ? 230.024 191.316 175.554 1.00 56.50 397 GLN p O 1
ATOM 4776 N N . SER B 2 398 ? 228.700 191.405 177.373 1.00 51.16 398 SER p N 1
ATOM 4777 C CA . SER B 2 398 ? 229.762 190.978 178.280 1.00 51.16 398 SER p CA 1
ATOM 4778 C C . SER B 2 398 ? 230.173 189.531 178.035 1.00 51.16 398 SER p C 1
ATOM 4779 O O . SER B 2 398 ? 231.354 189.192 178.151 1.00 51.16 398 SER p O 1
ATOM 4782 N N . GLN B 2 399 ? 229.223 188.665 177.677 1.00 50.09 399 GLN p N 1
ATOM 4783 C CA . GLN B 2 399 ? 229.581 187.307 177.277 1.00 50.09 399 GLN p CA 1
ATOM 4784 C C . GLN B 2 399 ? 230.518 187.313 176.075 1.00 50.09 399 GLN p C 1
ATOM 4785 O O . GLN B 2 399 ? 231.533 186.610 176.064 1.00 50.09 399 GLN p O 1
ATOM 4791 N N . ASN B 2 400 ? 230.162 188.056 175.028 1.00 53.24 400 ASN p N 1
ATOM 4792 C CA . ASN B 2 400 ? 231.035 188.180 173.862 1.00 53.24 400 ASN p CA 1
ATOM 4793 C C . ASN B 2 400 ? 232.410 188.729 174.243 1.00 53.24 400 ASN p C 1
ATOM 4794 O O . ASN B 2 400 ? 233.448 188.166 173.874 1.00 53.24 400 ASN p O 1
ATOM 4799 N N . LYS B 2 401 ? 232.427 189.830 174.996 1.00 46.40 401 LYS p N 1
ATOM 4800 C CA . LYS B 2 401 ? 233.669 190.459 175.440 1.00 46.40 401 LYS p CA 1
ATOM 4801 C C . LYS B 2 401 ? 234.526 189.545 176.309 1.00 46.40 401 LYS p C 1
ATOM 4802 O O . LYS B 2 401 ? 235.751 189.708 176.348 1.00 46.40 401 LYS p O 1
ATOM 4808 N N . GLY B 2 402 ? 233.922 188.595 177.013 1.00 41.72 402 GLY p N 1
ATOM 4809 C CA . GLY B 2 402 ? 234.691 187.665 177.817 1.00 41.72 402 GLY p CA 1
ATOM 4810 C C . GLY B 2 402 ? 235.118 186.406 177.090 1.00 41.72 402 GLY p C 1
ATOM 4811 O O . GLY B 2 402 ? 236.179 185.850 177.389 1.00 41.72 402 GLY p O 1
ATOM 4812 N N . LEU B 2 403 ? 234.308 185.937 176.141 1.00 39.76 403 LEU p N 1
ATOM 4813 C CA . LEU B 2 403 ? 234.639 184.713 175.420 1.00 39.76 403 LEU p CA 1
ATOM 4814 C C . LEU B 2 403 ? 235.619 184.961 174.276 1.00 39.76 403 LEU p C 1
ATOM 4815 O O . LEU B 2 403 ? 236.502 184.133 174.033 1.00 39.76 403 LEU p O 1
ATOM 4820 N N . GLN B 2 404 ? 235.481 186.076 173.557 1.00 42.14 404 GLN p N 1
ATOM 4821 C CA . GLN B 2 404 ? 236.398 186.353 172.453 1.00 42.14 404 GLN p CA 1
ATOM 4822 C C . GLN B 2 404 ? 237.869 186.382 172.857 1.00 42.14 404 GLN p C 1
ATOM 4823 O O . GLN B 2 404 ? 238.691 185.816 172.113 1.00 42.14 404 GLN p O 1
ATOM 4829 N N . PRO B 2 405 ? 238.275 187.002 173.969 1.00 39.55 405 PRO p N 1
ATOM 4830 C CA . PRO B 2 405 ? 239.688 186.903 174.369 1.00 39.55 405 PRO p CA 1
ATOM 4831 C C . PRO B 2 405 ? 240.167 185.486 174.623 1.00 39.55 405 PRO p C 1
ATOM 4832 O O . PRO B 2 405 ? 241.321 185.176 174.312 1.00 39.55 405 PRO p O 1
ATOM 4836 N N . LEU B 2 406 ? 239.323 184.607 175.162 1.00 36.72 406 LEU p N 1
ATOM 4837 C CA . LEU B 2 406 ? 239.751 183.231 175.399 1.00 36.72 406 LEU p CA 1
ATOM 4838 C C . LEU B 2 406 ? 239.974 182.489 174.085 1.00 36.72 406 LEU p C 1
ATOM 4839 O O . LEU B 2 406 ? 240.972 181.772 173.923 1.00 36.72 406 LEU p O 1
ATOM 4844 N N . LEU B 2 407 ? 239.078 182.695 173.121 1.00 39.27 407 LEU p N 1
ATOM 4845 C CA . LEU B 2 407 ? 239.262 182.146 171.783 1.00 39.27 407 LEU p CA 1
ATOM 4846 C C . LEU B 2 407 ? 240.545 182.657 171.140 1.00 39.27 407 LEU p C 1
ATOM 4847 O O . LEU B 2 407 ? 241.329 181.873 170.597 1.00 39.27 407 LEU p O 1
ATOM 4852 N N . ARG B 2 408 ? 240.750 183.974 171.143 1.00 42.64 408 ARG p N 1
ATOM 4853 C CA . ARG B 2 408 ? 241.989 184.534 170.605 1.00 42.64 408 ARG p CA 1
ATOM 4854 C C . ARG B 2 408 ? 243.233 183.989 171.302 1.00 42.64 408 ARG p C 1
ATOM 4855 O O . ARG B 2 408 ? 244.257 183.768 170.652 1.00 42.64 408 ARG p O 1
ATOM 4863 N N . PHE B 2 409 ? 243.188 183.807 172.621 1.00 36.77 409 PHE p N 1
ATOM 4864 C CA . PHE B 2 409 ? 244.323 183.214 173.329 1.00 36.77 409 PHE p CA 1
ATOM 4865 C C . PHE B 2 409 ? 244.620 181.793 172.850 1.00 36.77 409 PHE p C 1
ATOM 4866 O O . PHE B 2 409 ? 245.781 181.436 172.602 1.00 36.77 409 PHE p O 1
ATOM 4874 N N . ILE B 2 410 ? 243.581 180.970 172.698 1.00 38.73 410 ILE p N 1
ATOM 4875 C CA . ILE B 2 410 ? 243.776 179.618 172.164 1.00 38.73 410 ILE p CA 1
ATOM 4876 C C . ILE B 2 410 ? 244.322 179.657 170.737 1.00 38.73 410 ILE p C 1
ATOM 4877 O O . ILE B 2 410 ? 245.229 178.892 170.384 1.00 38.73 410 ILE p O 1
ATOM 4882 N N . GLU B 2 411 ? 243.768 180.528 169.893 1.00 42.66 411 GLU p N 1
ATOM 4883 C CA . GLU B 2 411 ? 244.310 180.748 168.552 1.00 42.66 411 GLU p CA 1
ATOM 4884 C C . GLU B 2 411 ? 245.788 181.120 168.572 1.00 42.66 411 GLU p C 1
ATOM 4885 O O . GLU B 2 411 ? 246.580 180.581 167.794 1.00 42.66 411 GLU p O 1
ATOM 4891 N N . ASP B 2 412 ? 246.165 182.093 169.397 1.00 41.71 412 ASP p N 1
ATOM 4892 C CA . ASP B 2 412 ? 247.564 182.498 169.500 1.00 41.71 412 ASP p CA 1
ATOM 4893 C C . ASP B 2 412 ? 248.464 181.332 169.890 1.00 41.71 412 ASP p C 1
ATOM 4894 O O . ASP B 2 412 ? 249.523 181.122 169.285 1.00 41.71 412 ASP p O 1
ATOM 4899 N N . LEU B 2 413 ? 248.051 180.548 170.885 1.00 39.91 413 LEU p N 1
ATOM 4900 C CA . LEU B 2 413 ? 248.833 179.374 171.268 1.00 39.91 413 LEU p CA 1
ATOM 4901 C C . LEU B 2 413 ? 248.976 178.379 170.118 1.00 39.91 413 LEU p C 1
ATOM 4902 O O . LEU B 2 413 ? 250.084 177.912 169.820 1.00 39.91 413 LEU p O 1
ATOM 4907 N N . VAL B 2 414 ? 247.871 178.063 169.442 1.00 42.39 414 VAL p N 1
ATOM 4908 C CA . VAL B 2 414 ? 247.916 177.111 168.331 1.00 42.39 414 VAL p CA 1
ATOM 4909 C C . VAL B 2 414 ? 248.815 177.618 167.207 1.00 42.39 414 VAL p C 1
ATOM 4910 O O . VAL B 2 414 ? 249.696 176.897 166.728 1.00 42.39 414 VAL p O 1
ATOM 4914 N N . ASN B 2 415 ? 248.653 178.880 166.816 1.00 43.90 415 ASN p N 1
ATOM 4915 C CA . ASN B 2 415 ? 249.485 179.456 165.762 1.00 43.90 415 ASN p CA 1
ATOM 4916 C C . ASN B 2 415 ? 250.967 179.423 166.115 1.00 43.90 415 ASN p C 1
ATOM 4917 O O . ASN B 2 415 ? 251.787 178.934 165.330 1.00 43.90 415 ASN p O 1
ATOM 4922 N N . ARG B 2 416 ? 251.337 179.945 167.283 1.00 43.85 416 ARG p N 1
ATOM 4923 C CA . ARG B 2 416 ? 252.747 179.956 167.666 1.00 43.85 416 ARG p CA 1
ATOM 4924 C C . ARG B 2 416 ? 253.346 178.552 167.741 1.00 43.85 416 ARG p C 1
ATOM 4925 O O . ARG B 2 416 ? 254.460 178.327 167.254 1.00 43.85 416 ARG p O 1
ATOM 4933 N N . HIS B 2 417 ? 252.637 177.591 168.336 1.00 41.84 417 HIS p N 1
ATOM 4934 C CA . HIS B 2 417 ? 253.264 176.313 168.672 1.00 41.84 417 HIS p CA 1
ATOM 4935 C C . HIS B 2 417 ? 253.040 175.175 167.676 1.00 41.84 417 HIS p C 1
ATOM 4936 O O . HIS B 2 417 ? 253.968 174.394 167.448 1.00 41.84 417 HIS p O 1
ATOM 4943 N N . ILE B 2 418 ? 251.861 175.035 167.067 1.00 44.97 418 ILE p N 1
ATOM 4944 C CA . ILE B 2 418 ? 251.577 173.895 166.196 1.00 44.97 418 ILE p CA 1
ATOM 4945 C C . ILE B 2 418 ? 251.759 174.258 164.726 1.00 44.97 418 ILE p C 1
ATOM 4946 O O . ILE B 2 418 ? 252.606 173.680 164.035 1.00 44.97 418 ILE p O 1
ATOM 4951 N N . ILE B 2 419 ? 250.956 175.204 164.239 1.00 48.33 419 ILE p N 1
ATOM 4952 C CA . ILE B 2 419 ? 250.984 175.581 162.824 1.00 48.33 419 ILE p CA 1
ATOM 4953 C C . ILE B 2 419 ? 252.388 175.996 162.398 1.00 48.33 419 ILE p C 1
ATOM 4954 O O . ILE B 2 419 ? 252.818 175.713 161.274 1.00 48.33 419 ILE p O 1
ATOM 4959 N N . SER B 2 420 ? 253.121 176.678 163.279 1.00 47.51 420 SER p N 1
ATOM 4960 C CA . SER B 2 420 ? 254.499 177.065 162.987 1.00 47.51 420 SER p CA 1
ATOM 4961 C C . SER B 2 420 ? 255.387 175.890 162.581 1.00 47.51 420 SER p C 1
ATOM 4962 O O . SER B 2 420 ? 256.434 176.112 161.964 1.00 47.51 420 SER p O 1
ATOM 4965 N N . GLU B 2 421 ? 255.009 174.652 162.909 1.00 48.98 421 GLU p N 1
ATOM 4966 C CA . GLU B 2 421 ? 255.706 173.501 162.337 1.00 48.98 421 GLU p CA 1
ATOM 4967 C C . GLU B 2 421 ? 255.517 173.414 160.826 1.00 48.98 421 GLU p C 1
ATOM 4968 O O . GLU B 2 421 ? 256.380 172.869 160.128 1.00 48.98 421 GLU p O 1
ATOM 4974 N N . TYR B 2 422 ? 254.409 173.936 160.307 1.00 52.89 422 TYR p N 1
ATOM 4975 C CA . TYR B 2 422 ? 254.107 173.915 158.881 1.00 52.89 422 TYR p CA 1
ATOM 4976 C C . TYR B 2 422 ? 254.503 175.205 158.170 1.00 52.89 422 TYR p C 1
ATOM 4977 O O . TYR B 2 422 ? 254.300 175.314 156.957 1.00 52.89 422 TYR p O 1
ATOM 4986 N N . GLY B 2 423 ? 255.061 176.176 158.890 1.00 58.23 423 GLY p N 1
ATOM 4987 C CA . GLY B 2 423 ? 255.469 177.436 158.309 1.00 58.23 423 GLY p CA 1
ATOM 4988 C C . GLY B 2 423 ? 254.378 178.492 158.281 1.00 58.23 423 GLY p C 1
ATOM 4989 O O . GLY B 2 423 ? 253.188 178.231 158.471 1.00 58.23 423 GLY p O 1
ATOM 4990 N N . ASP B 2 424 ? 254.826 179.725 158.035 1.00 64.63 424 ASP p N 1
ATOM 4991 C CA . ASP B 2 424 ? 254.040 180.936 158.231 1.00 64.63 424 ASP p CA 1
ATOM 4992 C C . ASP B 2 424 ? 252.980 181.166 157.161 1.00 64.63 424 ASP p C 1
ATOM 4993 O O . ASP B 2 424 ? 252.170 182.087 157.312 1.00 64.63 424 ASP p O 1
ATOM 4998 N N . LYS B 2 425 ? 252.958 180.372 156.090 1.00 66.58 425 LYS p N 1
ATOM 4999 C CA . LYS B 2 425 ? 251.970 180.590 155.040 1.00 66.58 425 LYS p CA 1
ATOM 5000 C C . LYS B 2 425 ? 250.545 180.306 155.501 1.00 66.58 425 LYS p C 1
ATOM 5001 O O . LYS B 2 425 ? 249.605 180.857 154.919 1.00 66.58 425 LYS p O 1
ATOM 5007 N N . TYR B 2 426 ? 250.359 179.473 156.520 1.00 61.57 426 TYR p N 1
ATOM 5008 C CA . TYR B 2 426 ? 249.036 179.097 156.997 1.00 61.57 426 TYR p CA 1
ATOM 5009 C C . TYR B 2 426 ? 248.665 179.893 158.245 1.00 61.57 426 TYR p C 1
ATOM 5010 O O . TYR B 2 426 ? 249.521 180.468 158.921 1.00 61.57 426 TYR p O 1
ATOM 5019 N N . THR B 2 427 ? 247.365 179.918 158.544 1.00 55.24 427 THR p N 1
ATOM 5020 C CA . THR B 2 427 ? 246.865 180.467 159.796 1.00 55.24 427 THR p CA 1
ATOM 5021 C C . THR B 2 427 ? 245.730 179.596 160.318 1.00 55.24 427 THR p C 1
ATOM 5022 O O . THR B 2 427 ? 244.939 179.061 159.537 1.00 55.24 427 THR p O 1
ATOM 5026 N N . PHE B 2 428 ? 245.662 179.458 161.640 1.00 47.24 428 PHE p N 1
ATOM 5027 C CA . PHE B 2 428 ? 244.537 178.831 162.325 1.00 47.24 428 PHE p CA 1
ATOM 5028 C C . PHE B 2 428 ? 243.621 179.907 162.895 1.00 47.24 428 PHE p C 1
ATOM 5029 O O . PHE B 2 428 ? 244.084 180.804 163.607 1.00 47.24 428 PHE p O 1
ATOM 5037 N N . GLN B 2 429 ? 242.328 179.821 162.578 1.00 50.73 429 GLN p N 1
ATOM 5038 C CA . GLN B 2 429 ? 241.334 180.712 163.160 1.00 50.73 429 GLN p CA 1
ATOM 5039 C C . GLN B 2 429 ? 240.046 179.958 163.456 1.00 50.73 429 GLN p C 1
ATOM 5040 O O . GLN B 2 429 ? 239.633 179.088 162.685 1.00 50.73 429 GLN p O 1
ATOM 5046 N N . PHE B 2 430 ? 239.424 180.296 164.584 1.00 44.83 430 PHE p N 1
ATOM 5047 C CA . PHE B 2 430 ? 238.007 180.020 164.788 1.00 44.83 430 PHE p CA 1
ATOM 5048 C C . PHE B 2 430 ? 237.165 180.942 163.918 1.00 44.83 430 PHE p C 1
ATOM 5049 O O . PHE B 2 430 ? 237.482 182.123 163.752 1.00 44.83 430 PHE p O 1
ATOM 5057 N N . VAL B 2 431 ? 236.083 180.402 163.362 1.00 51.69 431 VAL p N 1
ATOM 5058 C CA . VAL B 2 431 ? 235.191 181.155 162.489 1.00 51.69 431 VAL p CA 1
ATOM 5059 C C . VAL B 2 431 ? 233.749 180.881 162.893 1.00 51.69 431 VAL p C 1
ATOM 5060 O O . VAL B 2 431 ? 233.364 179.727 163.108 1.00 51.69 431 VAL p O 1
ATOM 5064 N N . GLY B 2 432 ? 232.962 181.952 163.012 1.00 61.71 432 GLY p N 1
ATOM 5065 C CA . GLY B 2 432 ? 231.528 181.842 163.165 1.00 61.71 432 GLY p CA 1
ATOM 5066 C C . GLY B 2 432 ? 230.827 181.495 161.866 1.00 61.71 432 GLY p C 1
ATOM 5067 O O . GLY B 2 432 ? 231.424 181.442 160.792 1.00 61.71 432 GLY p O 1
ATOM 5068 N N . GLY B 2 433 ? 229.525 181.257 161.979 1.00 76.40 433 GLY p N 1
ATOM 5069 C CA . GLY B 2 433 ? 228.707 180.989 160.819 1.00 76.40 433 GLY p CA 1
ATOM 5070 C C . GLY B 2 433 ? 228.589 182.203 159.912 1.00 76.40 433 GLY p C 1
ATOM 5071 O O . GLY B 2 433 ? 229.227 183.240 160.100 1.00 76.40 433 GLY p O 1
ATOM 5072 N N . ASP B 2 434 ? 227.742 182.052 158.895 1.00 106.18 434 ASP p N 1
ATOM 5073 C CA . ASP B 2 434 ? 227.448 183.128 157.962 1.00 106.18 434 ASP p CA 1
ATOM 5074 C C . ASP B 2 434 ? 225.976 183.101 157.574 1.00 106.18 434 ASP p C 1
ATOM 5075 O O . ASP B 2 434 ? 225.319 182.058 157.629 1.00 106.18 434 ASP p O 1
ATOM 5080 N N . THR B 2 435 ? 225.467 184.272 157.194 1.00 119.31 435 THR p N 1
ATOM 5081 C CA . THR B 2 435 ? 224.102 184.415 156.682 1.00 119.31 435 THR p CA 1
ATOM 5082 C C . THR B 2 435 ? 224.126 184.435 155.152 1.00 119.31 435 THR p C 1
ATOM 5083 O O . THR B 2 435 ? 223.879 185.439 154.485 1.00 119.31 435 THR p O 1
ATOM 5087 N N . LYS B 2 436 ? 224.417 183.259 154.602 1.00 123.43 436 LYS p N 1
ATOM 5088 C CA . LYS B 2 436 ? 224.689 183.051 153.182 1.00 123.43 436 LYS p CA 1
ATOM 5089 C C . LYS B 2 436 ? 223.888 181.862 152.671 1.00 123.43 436 LYS p C 1
ATOM 5090 O O . LYS B 2 436 ? 224.396 180.971 151.988 1.00 123.43 436 LYS p O 1
ATOM 5096 N N . SER B 2 437 ? 222.602 181.849 153.011 1.00 129.95 437 SER p N 1
ATOM 5097 C CA . SER B 2 437 ? 221.683 180.845 152.506 1.00 129.95 437 SER p CA 1
ATOM 5098 C C . SER B 2 437 ? 221.578 180.938 150.984 1.00 129.95 437 SER p C 1
ATOM 5099 O O . SER B 2 437 ? 222.131 181.831 150.344 1.00 129.95 437 SER p O 1
ATOM 5102 N N . ALA B 2 438 ? 220.876 179.965 150.405 1.00 130.57 438 ALA p N 1
ATOM 5103 C CA . ALA B 2 438 ? 220.513 180.036 148.993 1.00 130.57 438 ALA p CA 1
ATOM 5104 C C . ALA B 2 438 ? 219.774 181.326 148.651 1.00 130.57 438 ALA p C 1
ATOM 5105 O O . ALA B 2 438 ? 220.020 181.925 147.601 1.00 130.57 438 ALA p O 1
ATOM 5107 N N . THR B 2 439 ? 218.869 181.772 149.523 1.00 130.15 439 THR p N 1
ATOM 5108 C CA . THR B 2 439 ? 218.227 183.074 149.337 1.00 130.15 439 THR p CA 1
ATOM 5109 C C . THR B 2 439 ? 219.245 184.212 149.252 1.00 130.15 439 THR p C 1
ATOM 5110 O O . THR B 2 439 ? 219.183 185.046 148.342 1.00 130.15 439 THR p O 1
ATOM 5114 N N . ASP B 2 440 ? 220.166 184.287 150.214 1.00 129.71 440 ASP p N 1
ATOM 5115 C CA . ASP B 2 440 ? 221.160 185.361 150.212 1.00 129.71 440 ASP p CA 1
ATOM 5116 C C . ASP B 2 440 ? 222.078 185.291 148.994 1.00 129.71 440 ASP p C 1
ATOM 5117 O O . ASP B 2 440 ? 222.392 186.320 148.382 1.00 129.71 440 ASP p O 1
ATOM 5122 N N . LYS B 2 441 ? 222.523 184.088 148.634 1.00 129.94 441 LYS p N 1
ATOM 5123 C CA . LYS B 2 441 ? 223.335 183.907 147.435 1.00 129.94 441 LYS p CA 1
ATOM 5124 C C . LYS B 2 441 ? 222.586 184.300 146.168 1.00 129.94 441 LYS p C 1
ATOM 5125 O O . LYS B 2 441 ? 223.170 184.896 145.258 1.00 129.94 441 LYS p O 1
ATOM 5131 N N . LEU B 2 442 ? 221.296 183.980 146.087 1.00 130.84 442 LEU p N 1
ATOM 5132 C CA . LEU B 2 442 ? 220.498 184.413 144.945 1.00 130.84 442 LEU p CA 1
ATOM 5133 C C . LEU B 2 442 ? 220.302 185.923 144.907 1.00 130.84 442 LEU p C 1
ATOM 5134 O O . LEU B 2 442 ? 220.331 186.513 143.830 1.00 130.84 442 LEU p O 1
ATOM 5139 N N . ASN B 2 443 ? 220.085 186.570 146.050 1.00 129.63 443 ASN p N 1
ATOM 5140 C CA . ASN B 2 443 ? 220.054 188.035 146.076 1.00 129.63 443 ASN p CA 1
ATOM 5141 C C . ASN B 2 443 ? 221.375 188.643 145.600 1.00 129.63 443 ASN p C 1
ATOM 5142 O O . ASN B 2 443 ? 221.398 189.551 144.747 1.00 129.63 443 ASN p O 1
ATOM 5147 N N . ILE B 2 444 ? 222.494 188.103 146.084 1.00 130.51 444 ILE p N 1
ATOM 5148 C CA . ILE B 2 444 ? 223.794 188.611 145.660 1.00 130.51 444 ILE p CA 1
ATOM 5149 C C . ILE B 2 444 ? 223.968 188.422 144.160 1.00 130.51 444 ILE p C 1
ATOM 5150 O O . ILE B 2 444 ? 224.329 189.359 143.446 1.00 130.51 444 ILE p O 1
ATOM 5155 N N . LEU B 2 445 ? 223.753 187.205 143.668 1.00 131.69 445 LEU p N 1
ATOM 5156 C CA . LEU B 2 445 ? 223.888 186.944 142.238 1.00 131.69 445 LEU p CA 1
ATOM 5157 C C . LEU B 2 445 ? 222.889 187.739 141.400 1.00 131.69 445 LEU p C 1
ATOM 5158 O O . LEU B 2 445 ? 223.192 188.104 140.265 1.00 131.69 445 LEU p O 1
ATOM 5163 N N . LYS B 2 446 ? 221.685 187.975 141.920 1.00 130.91 446 LYS p N 1
ATOM 5164 C CA . LYS B 2 446 ? 220.718 188.862 141.280 1.00 130.91 446 LYS p CA 1
ATOM 5165 C C . LYS B 2 446 ? 221.252 190.274 141.115 1.00 130.91 446 LYS p C 1
ATOM 5166 O O . LYS B 2 446 ? 220.840 190.984 140.190 1.00 130.91 446 LYS p O 1
ATOM 5172 N N . LEU B 2 447 ? 222.159 190.700 141.987 1.00 130.98 447 LEU p N 1
ATOM 5173 C CA . LEU B 2 447 ? 222.852 191.959 141.706 1.00 130.98 447 LEU p CA 1
ATOM 5174 C C . LEU B 2 447 ? 224.097 191.786 140.829 1.00 130.98 447 LEU p C 1
ATOM 5175 O O . LEU B 2 447 ? 224.332 192.596 139.925 1.00 130.98 447 LEU p O 1
ATOM 5180 N N . GLU B 2 448 ? 224.902 190.753 141.080 1.00 131.99 448 GLU p N 1
ATOM 5181 C CA . GLU B 2 448 ? 226.097 190.485 140.277 1.00 131.99 448 GLU p CA 1
ATOM 5182 C C . GLU B 2 448 ? 225.789 190.256 138.799 1.00 131.99 448 GLU p C 1
ATOM 5183 O O . GLU B 2 448 ? 226.620 190.572 137.941 1.00 131.99 448 GLU p O 1
ATOM 5189 N N . THR B 2 449 ? 224.621 189.701 138.475 1.00 131.07 449 THR p N 1
ATOM 5190 C CA . THR B 2 449 ? 224.237 189.494 137.084 1.00 131.07 449 THR p CA 1
ATOM 5191 C C . THR B 2 449 ? 223.798 190.776 136.401 1.00 131.07 449 THR p C 1
ATOM 5192 O O . THR B 2 449 ? 223.774 190.829 135.167 1.00 131.07 449 THR p O 1
ATOM 5196 N N . GLN B 2 450 ? 223.456 191.804 137.172 1.00 129.61 450 GLN p N 1
ATOM 5197 C CA . GLN B 2 450 ? 223.285 193.128 136.597 1.00 129.61 450 GLN p CA 1
ATOM 5198 C C . GLN B 2 450 ? 224.636 193.816 136.473 1.00 129.61 450 GLN p C 1
ATOM 5199 O O . GLN B 2 450 ? 224.891 194.530 135.497 1.00 129.61 450 GLN p O 1
ATOM 5205 N N . ILE B 2 451 ? 225.507 193.602 137.455 1.00 131.09 451 ILE p N 1
ATOM 5206 C CA . ILE B 2 451 ? 226.743 194.365 137.571 1.00 131.09 451 ILE p CA 1
ATOM 5207 C C . ILE B 2 451 ? 227.903 193.666 136.864 1.00 131.09 451 ILE p C 1
ATOM 5208 O O . ILE B 2 451 ? 228.728 194.327 136.229 1.00 131.09 451 ILE p O 1
ATOM 5213 N N . PHE B 2 452 ? 227.989 192.332 136.952 1.00 132.35 452 PHE p N 1
ATOM 5214 C CA . PHE B 2 452 ? 229.159 191.604 136.461 1.00 132.35 452 PHE p CA 1
ATOM 5215 C C . PHE B 2 452 ? 228.846 190.451 135.518 1.00 132.35 452 PHE p C 1
ATOM 5216 O O . PHE B 2 452 ? 229.404 190.364 134.419 1.00 132.35 452 PHE p O 1
ATOM 5224 N N . LYS B 2 453 ? 227.956 189.563 135.946 1.00 131.84 453 LYS p N 1
ATOM 5225 C CA . LYS B 2 453 ? 227.954 188.180 135.488 1.00 131.84 453 LYS p CA 1
ATOM 5226 C C . LYS B 2 453 ? 226.972 187.952 134.351 1.00 131.84 453 LYS p C 1
ATOM 5227 O O . LYS B 2 453 ? 225.783 188.265 134.471 1.00 131.84 453 LYS p O 1
ATOM 5233 N N . THR B 2 454 ? 227.478 187.404 133.251 1.00 131.35 454 THR p N 1
ATOM 5234 C CA . THR B 2 454 ? 226.621 186.813 132.240 1.00 131.35 454 THR p CA 1
ATOM 5235 C C . THR B 2 454 ? 225.968 185.534 132.762 1.00 131.35 454 THR p C 1
ATOM 5236 O O . THR B 2 454 ? 226.449 184.887 133.696 1.00 131.35 454 THR p O 1
ATOM 5240 N N . VAL B 2 455 ? 224.838 185.192 132.139 1.00 130.80 455 VAL p N 1
ATOM 5241 C CA . VAL B 2 455 ? 224.120 183.950 132.431 1.00 130.80 455 VAL p CA 1
ATOM 5242 C C . VAL B 2 455 ? 225.062 182.750 132.465 1.00 130.80 455 VAL p C 1
ATOM 5243 O O . VAL B 2 455 ? 224.984 181.902 133.365 1.00 130.80 455 VAL p O 1
ATOM 5247 N N . ASN B 2 456 ? 225.975 182.665 131.494 1.00 132.09 456 ASN p N 1
ATOM 5248 C CA . ASN B 2 456 ? 226.850 181.500 131.403 1.00 132.09 456 ASN p CA 1
ATOM 5249 C C . ASN B 2 456 ? 227.911 181.456 132.495 1.00 132.09 456 ASN p C 1
ATOM 5250 O O . ASN B 2 456 ? 228.268 180.364 132.943 1.00 132.09 456 ASN p O 1
ATOM 5255 N N . GLU B 2 457 ? 228.419 182.599 132.957 1.00 131.60 457 GLU p N 1
ATOM 5256 C CA . GLU B 2 457 ? 229.325 182.560 134.104 1.00 131.60 457 GLU p CA 1
ATOM 5257 C C . GLU B 2 457 ? 228.618 182.028 135.347 1.00 131.60 457 GLU p C 1
ATOM 5258 O O . GLU B 2 457 ? 229.164 181.188 136.073 1.00 131.60 457 GLU p O 1
ATOM 5264 N N . ALA B 2 458 ? 227.400 182.505 135.600 1.00 131.77 458 ALA p N 1
ATOM 5265 C CA . ALA B 2 458 ? 226.588 181.981 136.694 1.00 131.77 458 ALA p CA 1
ATOM 5266 C C . ALA B 2 458 ? 226.387 180.473 136.577 1.00 131.77 458 ALA p C 1
ATOM 5267 O O . ALA B 2 458 ? 226.706 179.716 137.504 1.00 131.77 458 ALA p O 1
ATOM 5269 N N . ARG B 2 459 ? 225.907 180.014 135.417 1.00 133.26 459 ARG p N 1
ATOM 5270 C CA . ARG B 2 459 ? 225.680 178.584 135.222 1.00 133.26 459 ARG p CA 1
ATOM 5271 C C . ARG B 2 459 ? 226.963 177.776 135.384 1.00 133.26 459 ARG p C 1
ATOM 5272 O O . ARG B 2 459 ? 226.939 176.676 135.949 1.00 133.26 459 ARG p O 1
ATOM 5280 N N . GLU B 2 460 ? 228.091 178.288 134.889 1.00 132.15 460 GLU p N 1
ATOM 5281 C CA . GLU B 2 460 ? 229.353 177.584 135.079 1.00 132.15 460 GLU p CA 1
ATOM 5282 C C . GLU B 2 460 ? 229.700 177.476 136.559 1.00 132.15 460 GLU p C 1
ATOM 5283 O O . GLU B 2 460 ? 230.154 176.424 137.023 1.00 132.15 460 GLU p O 1
ATOM 5289 N N . GLU B 2 461 ? 229.499 178.559 137.317 1.00 130.61 461 GLU p N 1
ATOM 5290 C CA . GLU B 2 461 ? 229.670 178.492 138.766 1.00 130.61 461 GLU p CA 1
ATOM 5291 C C . GLU B 2 461 ? 228.719 177.499 139.425 1.00 130.61 461 GLU p C 1
ATOM 5292 O O . GLU B 2 461 ? 229.025 177.000 140.514 1.00 130.61 461 GLU p O 1
ATOM 5298 N N . GLN B 2 462 ? 227.584 177.196 138.797 1.00 133.25 462 GLN p N 1
ATOM 5299 C CA . GLN B 2 462 ? 226.725 176.107 139.258 1.00 133.25 462 GLN p CA 1
ATOM 5300 C C . GLN B 2 462 ? 227.136 174.745 138.711 1.00 133.25 462 GLN p C 1
ATOM 5301 O O . GLN B 2 462 ? 226.553 173.732 139.113 1.00 133.25 462 GLN p O 1
ATOM 5307 N N . GLY B 2 463 ? 228.113 174.694 137.809 1.00 133.13 463 GLY p N 1
ATOM 5308 C CA . GLY B 2 463 ? 228.394 173.505 137.030 1.00 133.13 463 GLY p CA 1
ATOM 5309 C C . GLY B 2 463 ? 227.362 173.147 135.986 1.00 133.13 463 GLY p C 1
ATOM 5310 O O . GLY B 2 463 ? 227.282 171.985 135.580 1.00 133.13 463 GLY p O 1
ATOM 5311 N N . LYS B 2 464 ? 226.571 174.116 135.538 1.00 133.54 464 LYS p N 1
ATOM 5312 C CA . LYS B 2 464 ? 225.487 173.895 134.591 1.00 133.54 464 LYS p CA 1
ATOM 5313 C C . LYS B 2 464 ? 225.935 174.375 133.218 1.00 133.54 464 LYS p C 1
ATOM 5314 O O . LYS B 2 464 ? 226.605 175.405 133.097 1.00 133.54 464 LYS p O 1
ATOM 5320 N N . LYS B 2 465 ? 225.582 173.609 132.193 1.00 134.31 465 LYS p N 1
ATOM 5321 C CA . LYS B 2 465 ? 226.124 173.831 130.862 1.00 134.31 465 LYS p CA 1
ATOM 5322 C C . LYS B 2 465 ? 225.815 175.253 130.391 1.00 134.31 465 LYS p C 1
ATOM 5323 O O . LYS B 2 465 ? 224.702 175.749 130.603 1.00 134.31 465 LYS p O 1
ATOM 5329 N N . PRO B 2 466 ? 226.770 175.939 129.753 1.00 133.79 466 PRO p N 1
ATOM 5330 C CA . PRO B 2 466 ? 226.448 177.224 129.122 1.00 133.79 466 PRO p CA 1
ATOM 5331 C C . PRO B 2 466 ? 225.408 177.065 128.024 1.00 133.79 466 PRO p C 1
ATOM 5332 O O . PRO B 2 466 ? 225.322 176.029 127.361 1.00 133.79 466 PRO p O 1
ATOM 5336 N N . ILE B 2 467 ? 224.614 178.119 127.839 1.00 131.22 467 ILE p N 1
ATOM 5337 C CA . ILE B 2 467 ? 223.513 178.130 126.884 1.00 131.22 467 ILE p CA 1
ATOM 5338 C C . ILE B 2 467 ? 223.726 179.235 125.859 1.00 131.22 467 ILE p C 1
ATOM 5339 O O . ILE B 2 467 ? 224.168 180.341 126.189 1.00 131.22 467 ILE p O 1
ATOM 5344 N N . GLU B 2 468 ? 223.401 178.913 124.610 1.00 129.82 468 GLU p N 1
ATOM 5345 C CA . GLU B 2 468 ? 223.284 179.884 123.529 1.00 129.82 468 GLU p CA 1
ATOM 5346 C C . GLU B 2 468 ? 222.241 180.948 123.852 1.00 129.82 468 GLU p C 1
ATOM 5347 O O . GLU B 2 468 ? 221.075 180.630 124.106 1.00 129.82 468 GLU p O 1
ATOM 5353 N N . GLY B 2 469 ? 222.666 182.215 123.843 1.00 128.61 469 GLY p N 1
ATOM 5354 C CA . GLY B 2 469 ? 221.906 183.312 124.405 1.00 128.61 469 GLY p CA 1
ATOM 5355 C C . GLY B 2 469 ? 222.290 183.717 125.812 1.00 128.61 469 GLY p C 1
ATOM 5356 O O . GLY B 2 469 ? 221.761 184.717 126.311 1.00 128.61 469 GLY p O 1
ATOM 5357 N N . GLY B 2 470 ? 223.183 182.981 126.466 1.00 129.93 470 GLY p N 1
ATOM 5358 C CA . GLY B 2 470 ? 223.926 183.550 127.575 1.00 129.93 470 GLY p CA 1
ATOM 5359 C C . GLY B 2 470 ? 224.992 184.513 127.086 1.00 129.93 470 GLY p C 1
ATOM 5360 O O . GLY B 2 470 ? 224.838 185.126 126.025 1.00 129.93 470 GLY p O 1
ATOM 5361 N N . ASP B 2 471 ? 226.078 184.658 127.844 1.00 130.84 471 ASP p N 1
ATOM 5362 C CA . ASP B 2 471 ? 227.103 185.672 127.593 1.00 130.84 471 ASP p CA 1
ATOM 5363 C C . ASP B 2 471 ? 226.546 187.094 127.557 1.00 130.84 471 ASP p C 1
ATOM 5364 O O . ASP B 2 471 ? 227.142 187.973 126.927 1.00 130.84 471 ASP p O 1
ATOM 5369 N N . ILE B 2 472 ? 225.413 187.352 128.211 1.00 129.72 472 ILE p N 1
ATOM 5370 C CA . ILE B 2 472 ? 224.833 188.690 128.274 1.00 129.72 472 ILE p CA 1
ATOM 5371 C C . ILE B 2 472 ? 224.573 189.056 129.729 1.00 129.72 472 ILE p C 1
ATOM 5372 O O . ILE B 2 472 ? 224.142 188.215 130.526 1.00 129.72 472 ILE p O 1
ATOM 5377 N N . ILE B 2 473 ? 224.832 190.320 130.069 1.00 128.75 473 ILE p N 1
ATOM 5378 C CA . ILE B 2 473 ? 224.390 190.868 131.344 1.00 128.75 473 ILE p CA 1
ATOM 5379 C C . ILE B 2 473 ? 222.880 191.060 131.315 1.00 128.75 473 ILE p C 1
ATOM 5380 O O . ILE B 2 473 ? 222.307 191.492 130.305 1.00 128.75 473 ILE p O 1
ATOM 5385 N N . LEU B 2 474 ? 222.225 190.739 132.432 1.00 127.91 474 LEU p N 1
ATOM 5386 C CA . LEU B 2 474 ? 220.775 190.873 132.551 1.00 127.91 474 LEU p CA 1
ATOM 5387 C C . LEU B 2 474 ? 220.401 192.319 132.891 1.00 127.91 474 LEU p C 1
ATOM 5388 O O . LEU B 2 474 ? 219.866 192.628 133.955 1.00 127.91 474 LEU p O 1
ATOM 5393 N N . ASP B 2 475 ? 220.701 193.213 131.951 1.00 127.65 475 ASP p N 1
ATOM 5394 C CA . ASP B 2 475 ? 220.258 194.598 132.028 1.00 127.65 475 ASP p CA 1
ATOM 5395 C C . ASP B 2 475 ? 219.767 195.017 130.652 1.00 127.65 475 ASP p C 1
ATOM 5396 O O . ASP B 2 475 ? 220.448 194.788 129.649 1.00 127.65 475 ASP p O 1
ATOM 5401 N N . ALA B 2 476 ? 218.582 195.630 130.614 1.00 126.45 476 ALA p N 1
ATOM 5402 C CA . ALA B 2 476 ? 218.012 196.089 129.352 1.00 126.45 476 ALA p CA 1
ATOM 5403 C C . ALA B 2 476 ? 218.912 197.084 128.628 1.00 126.45 476 ALA p C 1
ATOM 5404 O O . ALA B 2 476 ? 218.946 197.098 127.392 1.00 126.45 476 ALA p O 1
ATOM 5406 N N . SER B 2 477 ? 219.650 197.915 129.366 1.00 126.98 477 SER p N 1
ATOM 5407 C CA . SER B 2 477 ? 220.562 198.852 128.717 1.00 126.98 477 SER p CA 1
ATOM 5408 C C . SER B 2 477 ? 221.717 198.142 128.018 1.00 126.98 477 SER p C 1
ATOM 5409 O O . SER B 2 477 ? 222.153 198.574 126.949 1.00 126.98 477 SER p O 1
ATOM 5412 N N . PHE B 2 478 ? 222.233 197.059 128.599 1.00 127.94 478 PHE p N 1
ATOM 5413 C CA . PHE B 2 478 ? 223.286 196.300 127.927 1.00 127.94 478 PHE p CA 1
ATOM 5414 C C . PHE B 2 478 ? 222.826 195.777 126.568 1.00 127.94 478 PHE p C 1
ATOM 5415 O O . PHE B 2 478 ? 223.543 195.896 125.563 1.00 127.94 478 PHE p O 1
ATOM 5423 N N . LEU B 2 479 ? 221.614 195.226 126.512 1.00 127.05 479 LEU p N 1
ATOM 5424 C CA . LEU B 2 479 ? 221.079 194.743 125.244 1.00 127.05 479 LEU p CA 1
ATOM 5425 C C . LEU B 2 479 ? 220.758 195.879 124.282 1.00 127.05 479 LEU p C 1
ATOM 5426 O O . LEU B 2 479 ? 220.956 195.739 123.074 1.00 127.05 479 LEU p O 1
ATOM 5431 N N . GLN B 2 480 ? 220.218 196.989 124.784 1.00 126.72 480 GLN p N 1
ATOM 5432 C CA . GLN B 2 480 ? 219.992 198.154 123.932 1.00 126.72 480 GLN p CA 1
ATOM 5433 C C . GLN B 2 480 ? 221.291 198.697 123.340 1.00 126.72 480 GLN p C 1
ATOM 5434 O O . GLN B 2 480 ? 221.338 199.080 122.163 1.00 126.72 480 GLN p O 1
ATOM 5440 N N . GLY B 2 481 ? 222.377 198.642 124.110 1.00 125.23 481 GLY p N 1
ATOM 5441 C CA . GLY B 2 481 ? 223.689 198.929 123.553 1.00 125.23 481 GLY p CA 1
ATOM 5442 C C . GLY B 2 481 ? 224.115 197.974 122.457 1.00 125.23 481 GLY p C 1
ATOM 5443 O O . GLY B 2 481 ? 224.581 198.405 121.401 1.00 125.23 481 GLY p O 1
ATOM 5444 N N . THR B 2 482 ? 224.040 196.668 122.714 1.00 126.43 482 THR p N 1
ATOM 5445 C CA . THR B 2 482 ? 224.455 195.735 121.666 1.00 126.43 482 THR p CA 1
ATOM 5446 C C . THR B 2 482 ? 223.568 195.832 120.422 1.00 126.43 482 THR p C 1
ATOM 5447 O O . THR B 2 482 ? 224.055 195.671 119.294 1.00 126.43 482 THR p O 1
ATOM 5451 N N . ALA B 2 483 ? 222.277 196.124 120.607 1.00 127.44 483 ALA p N 1
ATOM 5452 C CA . ALA B 2 483 ? 221.366 196.360 119.489 1.00 127.44 483 ALA p CA 1
ATOM 5453 C C . ALA B 2 483 ? 221.744 197.603 118.696 1.00 127.44 483 ALA p C 1
ATOM 5454 O O . ALA B 2 483 ? 221.582 197.642 117.471 1.00 127.44 483 ALA p O 1
ATOM 5456 N N . GLN B 2 484 ? 222.245 198.630 119.379 1.00 127.06 484 GLN p N 1
ATOM 5457 C CA . GLN B 2 484 ? 222.855 199.760 118.687 1.00 127.06 484 GLN p CA 1
ATOM 5458 C C . GLN B 2 484 ? 224.085 199.320 117.898 1.00 127.06 484 GLN p C 1
ATOM 5459 O O . GLN B 2 484 ? 224.198 199.592 116.696 1.00 127.06 484 GLN p O 1
ATOM 5465 N N . LEU B 2 485 ? 225.036 198.676 118.574 1.00 126.85 485 LEU p N 1
ATOM 5466 C CA . LEU B 2 485 ? 226.316 198.352 117.950 1.00 126.85 485 LEU p CA 1
ATOM 5467 C C . LEU B 2 485 ? 226.139 197.478 116.713 1.00 126.85 485 LEU p C 1
ATOM 5468 O O . LEU B 2 485 ? 226.911 197.594 115.755 1.00 126.85 485 LEU p O 1
ATOM 5473 N N . GLN B 2 486 ? 225.139 196.593 116.715 1.00 129.59 486 GLN p N 1
ATOM 5474 C CA . GLN B 2 486 ? 224.827 195.818 115.515 1.00 129.59 486 GLN p CA 1
ATOM 5475 C C . GLN B 2 486 ? 224.492 196.721 114.329 1.00 129.59 486 GLN p C 1
ATOM 5476 O O . GLN B 2 486 ? 225.008 196.533 113.220 1.00 129.59 486 GLN p O 1
ATOM 5482 N N . GLN B 2 487 ? 223.610 197.699 114.543 1.00 130.17 487 GLN p N 1
ATOM 5483 C CA . GLN B 2 487 ? 223.277 198.660 113.494 1.00 130.17 487 GLN p CA 1
ATOM 5484 C C . GLN B 2 487 ? 224.495 199.464 113.054 1.00 130.17 487 GLN p C 1
ATOM 5485 O O . GLN B 2 487 ? 224.672 199.735 111.863 1.00 130.17 487 GLN p O 1
ATOM 5491 N N . ASP B 2 488 ? 225.303 199.911 114.013 1.00 132.07 488 ASP p N 1
ATOM 5492 C CA . ASP B 2 488 ? 226.579 200.556 113.704 1.00 132.07 488 ASP p CA 1
ATOM 5493 C C . ASP B 2 488 ? 227.446 199.719 112.762 1.00 132.07 488 ASP p C 1
ATOM 5494 O O . ASP B 2 488 ? 227.970 200.225 111.761 1.00 132.07 488 ASP p O 1
ATOM 5499 N N . LYS B 2 489 ? 227.607 198.432 113.074 1.00 131.76 489 LYS p N 1
ATOM 5500 C CA . LYS B 2 489 ? 228.327 197.525 112.181 1.00 131.76 489 LYS p CA 1
ATOM 5501 C C . LYS B 2 489 ? 227.693 197.446 110.796 1.00 131.76 489 LYS p C 1
ATOM 5502 O O . LYS B 2 489 ? 228.394 197.499 109.782 1.00 131.76 489 LYS p O 1
ATOM 5508 N N . GLN B 2 490 ? 226.373 197.278 110.730 1.00 132.85 490 GLN p N 1
ATOM 5509 C CA . GLN B 2 490 ? 225.710 197.156 109.431 1.00 132.85 490 GLN p CA 1
ATOM 5510 C C . GLN B 2 490 ? 225.811 198.428 108.592 1.00 132.85 490 GLN p C 1
ATOM 5511 O O . GLN B 2 490 ? 226.023 198.358 107.370 1.00 132.85 490 GLN p O 1
ATOM 5517 N N . TYR B 2 491 ? 225.821 199.588 109.244 1.00 135.59 491 TYR p N 1
ATOM 5518 C CA . TYR B 2 491 ? 226.069 200.839 108.536 1.00 135.59 491 TYR p CA 1
ATOM 5519 C C . TYR B 2 491 ? 227.500 200.925 108.029 1.00 135.59 491 TYR p C 1
ATOM 5520 O O . TYR B 2 491 ? 227.725 201.307 106.876 1.00 135.59 491 TYR p O 1
ATOM 5529 N N . ASN B 2 492 ? 228.486 200.666 108.886 1.00 136.15 492 ASN p N 1
ATOM 5530 C CA . ASN B 2 492 ? 229.863 200.790 108.422 1.00 136.15 492 ASN p CA 1
ATOM 5531 C C . ASN B 2 492 ? 230.168 199.779 107.320 1.00 136.15 492 ASN p C 1
ATOM 5532 O O . ASN B 2 492 ? 230.904 200.083 106.375 1.00 136.15 492 ASN p O 1
ATOM 5537 N N . ASP B 2 493 ? 229.596 198.576 107.417 1.00 138.97 493 ASP p N 1
ATOM 5538 C CA . ASP B 2 493 ? 229.686 197.590 106.342 1.00 138.97 493 ASP p CA 1
ATOM 5539 C C . ASP B 2 493 ? 229.132 198.119 105.022 1.00 138.97 493 ASP p C 1
ATOM 5540 O O . ASP B 2 493 ? 229.796 198.038 103.980 1.00 138.97 493 ASP p O 1
ATOM 5545 N N . GLY B 2 494 ? 227.932 198.705 105.054 1.00 140.29 494 GLY p N 1
ATOM 5546 C CA . GLY B 2 494 ? 227.385 199.304 103.843 1.00 140.29 494 GLY p CA 1
ATOM 5547 C C . GLY B 2 494 ? 228.239 200.430 103.290 1.00 140.29 494 GLY p C 1
ATOM 5548 O O . GLY B 2 494 ? 228.540 200.471 102.093 1.00 140.29 494 GLY p O 1
ATOM 5549 N N . LYS B 2 495 ? 228.621 201.370 104.153 1.00 142.32 495 LYS p N 1
ATOM 5550 C CA . LYS B 2 495 ? 229.461 202.492 103.743 1.00 142.32 495 LYS p CA 1
ATOM 5551 C C . LYS B 2 495 ? 230.752 202.021 103.081 1.00 142.32 495 LYS p C 1
ATOM 5552 O O . LYS B 2 495 ? 231.108 202.485 101.992 1.00 142.32 495 LYS p O 1
ATOM 5558 N N . GLN B 2 496 ? 231.473 201.105 103.728 1.00 144.10 496 GLN p N 1
ATOM 5559 C CA . GLN B 2 496 ? 232.761 200.658 103.207 1.00 144.10 496 GLN p CA 1
ATOM 5560 C C . GLN B 2 496 ? 232.616 199.845 101.924 1.00 144.10 496 GLN p C 1
ATOM 5561 O O . GLN B 2 496 ? 233.413 200.011 100.991 1.00 144.10 496 GLN p O 1
ATOM 5567 N N . LYS B 2 497 ? 231.604 198.978 101.834 1.00 143.63 497 LYS p N 1
ATOM 5568 C CA . LYS B 2 497 ? 231.394 198.261 100.580 1.00 143.63 497 LYS p CA 1
ATOM 5569 C C . LYS B 2 497 ? 231.021 199.202 99.437 1.00 143.63 497 LYS p C 1
ATOM 5570 O O . LYS B 2 497 ? 231.492 199.019 98.311 1.00 143.63 497 LYS p O 1
ATOM 5576 N N . GLU B 2 498 ? 230.172 200.201 99.688 1.00 146.69 498 GLU p N 1
ATOM 5577 C CA . GLU B 2 498 ? 229.831 201.146 98.626 1.00 146.69 498 GLU p CA 1
ATOM 5578 C C . GLU B 2 498 ? 231.005 202.047 98.246 1.00 146.69 498 GLU p C 1
ATOM 5579 O O . GLU B 2 498 ? 231.161 202.394 97.069 1.00 146.69 498 GLU p O 1
ATOM 5585 N N . ARG B 2 499 ? 231.863 202.392 99.208 1.00 147.95 499 ARG p N 1
ATOM 5586 C CA . ARG B 2 499 ? 233.129 203.052 98.894 1.00 147.95 499 ARG p CA 1
ATOM 5587 C C . ARG B 2 499 ? 233.999 202.203 97.973 1.00 147.95 499 ARG p C 1
ATOM 5588 O O . ARG B 2 499 ? 234.530 202.697 96.970 1.00 147.95 499 ARG p O 1
ATOM 5596 N N . LEU B 2 500 ? 234.170 200.923 98.306 1.00 148.66 500 LEU p N 1
ATOM 5597 C CA . LEU B 2 500 ? 234.948 200.040 97.441 1.00 148.66 500 LEU p CA 1
ATOM 5598 C C . LEU B 2 500 ? 234.321 199.920 96.055 1.00 148.66 500 LEU p C 1
ATOM 5599 O O . LEU B 2 500 ? 235.033 199.920 95.046 1.00 148.66 500 LEU p O 1
ATOM 5604 N N . GLN B 2 501 ? 233.000 199.758 95.989 1.00 150.35 501 GLN p N 1
ATOM 5605 C CA . GLN B 2 501 ? 232.324 199.645 94.699 1.00 150.35 501 GLN p CA 1
ATOM 5606 C C . GLN B 2 501 ? 232.495 200.903 93.851 1.00 150.35 501 GLN p C 1
ATOM 5607 O O . GLN B 2 501 ? 232.695 200.814 92.635 1.00 150.35 501 GLN p O 1
ATOM 5613 N N . MET B 2 502 ? 232.455 202.085 94.473 1.00 150.43 502 MET p N 1
ATOM 5614 C CA . MET B 2 502 ? 232.746 203.315 93.736 1.00 150.43 502 MET p CA 1
ATOM 5615 C C . MET B 2 502 ? 234.195 203.376 93.263 1.00 150.43 502 MET p C 1
ATOM 5616 O O . MET B 2 502 ? 234.461 203.771 92.121 1.00 150.43 502 MET p O 1
ATOM 5621 N N . MET B 2 503 ? 235.146 203.008 94.123 1.00 150.88 503 MET p N 1
ATOM 5622 C CA . MET B 2 503 ? 236.545 202.969 93.699 1.00 150.88 503 MET p CA 1
ATOM 5623 C C . MET B 2 503 ? 236.750 202.020 92.522 1.00 150.88 503 MET p C 1
ATOM 5624 O O . MET B 2 503 ? 237.476 202.342 91.573 1.00 150.88 503 MET p O 1
ATOM 5629 N N . MET B 2 504 ? 236.118 200.848 92.564 1.00 151.76 504 MET p N 1
ATOM 5630 C CA . MET B 2 504 ? 236.197 199.905 91.452 1.00 151.76 504 MET p CA 1
ATOM 5631 C C . MET B 2 504 ? 235.487 200.416 90.204 1.00 151.76 504 MET p C 1
ATOM 5632 O O . MET B 2 504 ? 235.904 200.092 89.085 1.00 151.76 504 MET p O 1
ATOM 5637 N N . SER B 2 505 ? 234.424 201.205 90.361 1.00 152.44 505 SER p N 1
ATOM 5638 C CA . SER B 2 505 ? 233.777 201.793 89.193 1.00 152.44 505 SER p CA 1
ATOM 5639 C C . SER B 2 505 ? 234.655 202.856 88.545 1.00 152.44 505 SER p C 1
ATOM 5640 O O . SER B 2 505 ? 234.726 202.939 87.313 1.00 152.44 505 SER p O 1
ATOM 5643 N N . LEU B 2 506 ? 235.328 203.672 89.347 1.00 151.74 506 LEU p N 1
ATOM 5644 C CA . LEU B 2 506 ? 236.099 204.786 88.805 1.00 151.74 506 LEU p CA 1
ATOM 5645 C C . LEU B 2 506 ? 237.375 204.286 88.139 1.00 151.74 506 LEU p C 1
ATOM 5646 O O . LEU B 2 506 ? 237.722 204.715 87.038 1.00 151.74 506 LEU p O 1
#

Sequence (700 aa):
LNYEYPYHPSGNPKHIDVSEIDNLTLADYGWSPDAVKAYMFGIVVQNPDTGQPMGDEFYNHILERAVGKAERALDISILPDTQHEMRDYHETEFNSYMFVHAYRKPILQVENLQLQFNGRPIYKYPANWWKVEHLAGHVQLFPTAGATFAPQMIRLEYVSGMLPRKKAGRNKPWEMPPELEQLVIKYALKEIYQVWGNLIIGAGIANKTLEVDGITETIGTTQSAMYGGASAQILQINEDIKELLDGLRAYFGYNMIGLSLYGQQQAYAEPFIEMMDTNPEFRDKRSYMKNEHNLHDVLKKFGNNPILNAIILTRSNQVAMYCQPARYSEKGLGFEVRLRDLDAEPGRKEKEEMKRIEDFIVNTGKDKDVDRDSFQTFCKKIVRDTYIYDQVNFEKVFNKNNKTKLEKFIAVDPSTIFYATDKKGKIIKGGKRFVQVVDKRVVASFTSRELAMGIRNPRTELSSSGYGLSEVEIAMKEFIAYNNTESFNDRFFSHGGTTRGILQIRSDQQQSQHALENFKREWKSSLSGINGSWQIPVVMADDIKFVNMTPTANDMQFEKWLNYLINIISALYGIDPAEIGFPNRGGATQQSQNKGLQPLLRFIEDLVNRHIISEYGDKYTFQFVGGDTKSATDKLNILKLETQIFKTVNEAREEQGKKPIEGGDIILDASFLQGTAQLQQDKQYNDGKQKERLQMMMSL

Nearest PDB structures (foldseek):
  8q01-assembly1_b  TM=1.002E+00  e=5.157E-52  Staphylococcus phage 812
  8qje-assembly1_W  TM=9.973E-01  e=4.585E-48  Staphylococcus phage 812
  8q7d-assembly1_p  TM=1.002E+00  e=1.854E-85  Staphylococcus phage 812
  8qem-assembly1_X  TM=9.996E-01  e=6.247E-82  Staphylococcus phage 812
  8qem-assembly1_U  TM=9.994E-01  e=1.113E-80  Staphylococcus phage 812

Solvent-accessible surface area: 43958 Å² total; per-residue (Å²): 161,152,74,103,138,22,20,22,66,87,7,0,39,84,38,7,48,81,64,88,39,125,106,46,72,38,68,72,6,29,2,28,16,104,26,0,80,68,92,8,188,75,58,96,8,84,69,88,145,93,41,120,87,45,42,68,149,73,8,64,83,18,0,98,125,5,7,19,100,0,26,165,18,5,34,0,2,0,59,17,78,70,32,96,12,60,12,18,36,20,73,92,44,66,109,49,128,14,65,15,35,1,28,66,22,0,0,0,0,0,45,29,3,15,28,21,132,126,51,179,77,106,104,120,20,38,0,56,33,6,88,23,100,19,45,25,0,58,2,59,8,121,76,92,128,139,66,70,72,32,102,109,61,8,55,0,40,0,0,0,0,2,27,42,76,170,120,85,67,147,45,115,61,56,20,1,8,44,58,0,36,67,0,0,4,27,15,0,5,42,59,0,20,82,46,42,6,103,62,56,45,46,103,78,66,37,117,104,88,119,121,88,142,76,133,85,101,89,74,60,36,93,29,64,121,148,134,44,8,4,32,68,59,35,121,90,6,57,80,32,14,132,108,27,20,88,42,1,103,83,90,10,46,202,32,161,43,46,89,58,11,143,23,186,123,180,57,132,37,17,28,132,124,75,111,164,31,97,39,110,80,12,22,10,9,50,16,96,132,84,127,60,87,67,21,20,85,30,1,107,145,22,16,125,9,91,14,0,26,39,1,2,91,33,2,7,83,35,1,8,122,37,6,129,10,12,105,148,24,185,138,21,49,0,0,48,3,62,16,119,93,147,134,50,148,48,31,214,172,41,95,87,56,14,80,150,1,0,61,17,1,50,24,2,0,141,82,163,65,152,128,34,40,51,5,76,53,6,0,82,89,2,0,78,21,2,9,12,25,1,5,0,1,4,48,10,47,34,25,184,140,58,161,101,102,14,39,65,4,75,20,23,74,2,17,22,0,30,14,2,9,68,196,147,15,84,2,53,112,72,32,119,29,8,5,40,11,60,128,142,170,49,80,34,37,20,37,63,119,58,3,0,32,5,45,65,41,106,53,138,59,86,38,11,6,20,19,15,26,3,12,0,25,86,0,59,147,41,0,66,24,27,57,93,13,90,59,108,32,83,130,70,158,71,122,40,63,73,82,197,14,98,72,64,68,143,53,152,82,89,84,46,9,88,31,26,15,48,37,11,90,110,59,31,65,47,32,39,60,162,141,2,66,240,114,150,57,133,52,176,31,119,48,83,117,104,62,102,98,36,93,138,86,83,127,98,103,111,97,176,112,14,27,89,5,0,18,55,0,0,80,68,17,11,6,20,9,58,60,28,69,41,80,37,151,71,66,70,112,134,145,27,48,66,126,12,14,85,78,7,6,164,27,1,26,78,14,9,42,174,32,3,4,61,49,64,32,101,98,3,14,1,62,21,36,49,47,105,114,102,61,73,90,43,132,119,84,68,34,137,112,43,12,84,115,136,39,26,38,19,82,13,74,132,110,94,70,119,169,99,96,180,58,7,99,51,34,97,56,84,74,76,81,132,27,59,52,119,105,104,119,68,150,110,139,67,81,29,111,90,139,128,132,96,117,138,126,140,92,186

Secondary structure (DSSP, 8-state):
---STT--TTTS---S-TTHHHH--GGGGT--HHHHHHHTTT---B-TTT-PBPPHHHHHHHHHHHHHHHHHHTT---S-EEEEEEEEEEHHHHHTTS-EE-SS-SEEEEEEEEEEETTEEEEE--GGGEEEETTTTEEEE------SEEEEEEEEEEEE--BPPSBTTB--TTB--HHHHHHHHHHHHHHHHHHHTTTSSSTT-SEEEEEETTEEEEEE-S--SSS-TTHHHHHHHHHHHHHHHHHHHHHS-------/--SS--SS--S-SS----S-TTB-----TTSS-S-HHHHHGGGTT-HHHHHHHHHHHHHHHTTSSBSTT-TT--EEEEEES-SS----HHHHHHHHHHHHHHHHTBSS--TTSPPHHHHHHHHHHHHHHHS-BEEEEEE-SS-TTSEEEEEEE-GGGEEEBB-TTSPBP-SS--EEEEETTEEEEEE-TTTB--B-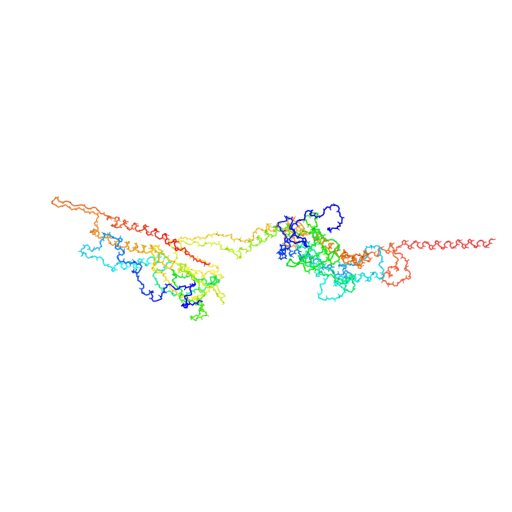SS----GGGTT----HHHHTHHHHHHHHHHHHHHHHHHHT-----EEEEEE-SSPPPHHHHHHHHHHHHHHHSTTTTTT-------SEEEEEE-S-SS-----HHHHHHHHHHHHHHHT--GGGGTS--TTS---HHHHHHHHHHHHHHHHHHHHHTGGGG-TTEEEEEE------HHHHHHHHHHHHHHT-BHHHHHHHTTPPP-TT-SSBS-HHHHHHHHHHHHHHHHHHHHHHHHHHHHHH-

B-factor: mean 99.21, std 61.78, range [15.44, 178.7]